Protein AF-0000000086126148 (afdb_homodimer)

Structure (mmCIF, N/CA/C/O backbone):
data_AF-0000000086126148-model_v1
#
loop_
_entity.id
_entity.type
_entity.pdbx_description
1 polymer 'Transmembrane protein 205'
#
loop_
_atom_site.group_PDB
_atom_site.id
_atom_site.type_symbol
_atom_site.label_atom_id
_atom_site.label_alt_id
_atom_site.label_comp_id
_atom_site.label_asym_id
_atom_site.label_entity_id
_atom_site.label_seq_id
_atom_site.pdbx_PDB_ins_code
_atom_site.Cartn_x
_atom_site.Cartn_y
_atom_site.Cartn_z
_atom_site.occupancy
_atom_site.B_iso_or_equiv
_atom_site.auth_seq_id
_atom_site.auth_comp_id
_atom_site.auth_asym_id
_atom_site.auth_atom_id
_atom_site.pdbx_PDB_model_num
ATOM 1 N N . MET A 1 1 ? -38.656 -4.238 -57.062 1 28.55 1 MET A N 1
ATOM 2 C CA . MET A 1 1 ? -38.75 -4.738 -55.688 1 28.55 1 MET A CA 1
ATOM 3 C C . MET A 1 1 ? -37.469 -5.508 -55.312 1 28.55 1 MET A C 1
ATOM 5 O O . MET A 1 1 ? -37.344 -6.68 -55.656 1 28.55 1 MET A O 1
ATOM 9 N N . THR A 1 2 ? -36.25 -4.871 -55.531 1 32.47 2 THR A N 1
ATOM 10 C CA . THR A 1 2 ? -34.875 -5.301 -55.344 1 32.47 2 THR A CA 1
ATOM 11 C C . THR A 1 2 ? -34.594 -5.652 -53.875 1 32.47 2 THR A C 1
ATOM 13 O O . THR A 1 2 ? -34.969 -4.895 -53 1 32.47 2 THR A O 1
ATOM 16 N N . GLU A 1 3 ? -34.562 -6.949 -53.531 1 28.89 3 GLU A N 1
ATOM 17 C CA . GLU A 1 3 ? -34.219 -7.562 -52.281 1 28.89 3 GLU A CA 1
ATOM 18 C C . GLU A 1 3 ? -32.875 -7.031 -51.75 1 28.89 3 GLU A C 1
ATOM 20 O O . GLU A 1 3 ? -31.828 -7.277 -52.344 1 28.89 3 GLU A O 1
ATOM 25 N N . VAL A 1 4 ? -32.781 -5.773 -51.188 1 39 4 VAL A N 1
ATOM 26 C CA . VAL A 1 4 ? -31.656 -5.34 -50.375 1 39 4 VAL A CA 1
ATOM 27 C C . VAL A 1 4 ? -31.328 -6.418 -49.344 1 39 4 VAL A C 1
ATOM 29 O O . VAL A 1 4 ? -32.125 -6.699 -48.438 1 39 4 VAL A O 1
ATOM 32 N N . THR A 1 5 ? -30.703 -7.527 -49.781 1 33.34 5 THR A N 1
ATOM 33 C CA . THR A 1 5 ? -30.156 -8.484 -48.844 1 33.34 5 THR A CA 1
ATOM 34 C C . THR A 1 5 ? -29.422 -7.762 -47.719 1 33.34 5 THR A C 1
ATOM 36 O O . THR A 1 5 ? -28.5 -6.988 -47.969 1 33.34 5 THR A O 1
ATOM 39 N N . GLU A 1 6 ? -30.047 -7.309 -46.656 1 35.06 6 GLU A N 1
ATOM 40 C CA . GLU A 1 6 ? -29.5 -6.891 -45.344 1 35.06 6 GLU A CA 1
ATOM 41 C C . GLU A 1 6 ? -28.391 -7.832 -44.906 1 35.06 6 GLU A C 1
ATOM 43 O O . GLU A 1 6 ? -28.656 -8.945 -44.438 1 35.06 6 GLU A O 1
ATOM 48 N N . GLU A 1 7 ? -27.391 -8.062 -45.75 1 34.31 7 GLU A N 1
ATOM 49 C CA . GLU A 1 7 ? -26.234 -8.688 -45.094 1 34.31 7 GLU A CA 1
ATOM 50 C C . GLU A 1 7 ? -25.938 -8.031 -43.75 1 34.31 7 GLU A C 1
ATOM 52 O O . GLU A 1 7 ? -25.594 -6.852 -43.688 1 34.31 7 GLU A O 1
ATOM 57 N N . GLY A 1 8 ? -26.766 -8.305 -42.781 1 31.58 8 GLY A N 1
ATOM 58 C CA . GLY A 1 8 ? -26.406 -7.957 -41.406 1 31.58 8 GLY A CA 1
ATOM 59 C C . GLY A 1 8 ? -24.922 -8.07 -41.125 1 31.58 8 GLY A C 1
ATOM 60 O O . GLY A 1 8 ? -24.281 -9.062 -41.5 1 31.58 8 GLY A O 1
ATOM 61 N N . ALA A 1 9 ? -24.203 -7.008 -41.25 1 41.41 9 ALA A N 1
ATOM 62 C CA . ALA A 1 9 ? -22.891 -6.863 -40.656 1 41.41 9 ALA A CA 1
ATOM 63 C C . ALA A 1 9 ? -22.781 -7.668 -39.344 1 41.41 9 ALA A C 1
ATOM 65 O O . ALA A 1 9 ? -23.391 -7.309 -38.344 1 41.41 9 ALA A O 1
ATOM 66 N N . ASP A 1 10 ? -22.969 -8.961 -39.406 1 34.31 10 ASP A N 1
ATOM 67 C CA . ASP A 1 10 ? -22.453 -9.727 -38.281 1 34.31 10 ASP A CA 1
ATOM 68 C C . ASP A 1 10 ? -21.141 -9.148 -37.781 1 34.31 10 ASP A C 1
ATOM 70 O O . ASP A 1 10 ? -20.141 -9.148 -38.531 1 34.31 10 ASP A O 1
ATOM 74 N N . LEU A 1 11 ? -21.047 -8.07 -37.25 1 35.12 11 LEU A N 1
ATOM 75 C CA . LEU A 1 11 ? -19.922 -7.668 -36.438 1 35.12 11 LEU A CA 1
ATOM 76 C C . LEU A 1 11 ? -19.25 -8.883 -35.781 1 35.12 11 LEU A C 1
ATOM 78 O O . LEU A 1 11 ? -19.766 -9.422 -34.812 1 35.12 11 LEU A O 1
ATOM 82 N N . GLN A 1 12 ? -18.781 -9.812 -36.531 1 33.25 12 GLN A N 1
ATOM 83 C CA . GLN A 1 12 ? -17.828 -10.781 -36 1 33.25 12 GLN A CA 1
ATOM 84 C C . GLN A 1 12 ? -16.891 -10.133 -35 1 33.25 12 GLN A C 1
ATOM 86 O O . GLN A 1 12 ? -15.938 -9.445 -35.375 1 33.25 12 GLN A O 1
ATOM 91 N N . LEU A 1 13 ? -17.25 -9.375 -34.031 1 36.19 13 LEU A N 1
ATOM 92 C CA . LEU A 1 13 ? -16.344 -9.336 -32.875 1 36.19 13 LEU A CA 1
ATOM 93 C C . LEU A 1 13 ? -15.547 -10.633 -32.781 1 36.19 13 LEU A C 1
ATOM 95 O O . LEU A 1 13 ? -16.078 -11.656 -32.344 1 36.19 13 LEU A O 1
ATOM 99 N N . GLY A 1 14 ? -14.945 -11.109 -33.812 1 37.5 14 GLY A N 1
ATOM 100 C CA . GLY A 1 14 ? -14.016 -12.227 -33.781 1 37.5 14 GLY A CA 1
ATOM 101 C C . GLY A 1 14 ? -13.453 -12.461 -32.375 1 37.5 14 GLY A C 1
ATOM 102 O O . GLY A 1 14 ? -13.227 -11.508 -31.625 1 37.5 14 GLY A O 1
ATOM 103 N N . SER A 1 15 ? -13.703 -13.547 -31.625 1 44.44 15 SER A N 1
ATOM 104 C CA . SER A 1 15 ? -13.289 -14.039 -30.328 1 44.44 15 SER A CA 1
ATOM 105 C C . SER A 1 15 ? -11.836 -13.672 -30.031 1 44.44 15 SER A C 1
ATOM 107 O O . SER A 1 15 ? -10.922 -14.164 -30.703 1 44.44 15 SER A O 1
ATOM 109 N N . MET A 1 16 ? -11.375 -12.5 -30.047 1 44.69 16 MET A N 1
ATOM 110 C CA . MET A 1 16 ? -10.031 -12.062 -29.688 1 44.69 16 MET A CA 1
ATOM 111 C C . MET A 1 16 ? -9.453 -12.93 -28.578 1 44.69 16 MET A C 1
ATOM 113 O O . MET A 1 16 ? -8.438 -12.586 -27.969 1 44.69 16 MET A O 1
ATOM 117 N N . ALA A 1 17 ? -10.203 -13.875 -28.234 1 56.34 17 ALA A N 1
ATOM 118 C CA . ALA A 1 17 ? -9.625 -14.797 -27.266 1 56.34 17 ALA A CA 1
ATOM 119 C C . ALA A 1 17 ? -8.344 -15.438 -27.797 1 56.34 17 ALA A C 1
ATOM 121 O O . ALA A 1 17 ? -8.312 -15.914 -28.938 1 56.34 17 ALA A O 1
ATOM 122 N N . SER A 1 18 ? -7.199 -15.047 -27.328 1 58.44 18 SER A N 1
ATOM 123 C CA . SER A 1 18 ? -5.926 -15.672 -27.672 1 58.44 18 SER A CA 1
ATOM 124 C C . SER A 1 18 ? -6.043 -17.188 -27.703 1 58.44 18 SER A C 1
ATOM 126 O O . SER A 1 18 ? -6.711 -17.781 -26.859 1 58.44 18 SER A O 1
ATOM 128 N N . GLU A 1 19 ? -5.992 -17.828 -28.859 1 63.31 19 GLU A N 1
ATOM 129 C CA . GLU A 1 19 ? -5.965 -19.281 -29.031 1 63.31 19 GLU A CA 1
ATOM 130 C C . GLU A 1 19 ? -4.684 -19.875 -28.469 1 63.31 19 GLU A C 1
ATOM 132 O O . GLU A 1 19 ? -3.605 -19.297 -28.594 1 63.31 19 GLU A O 1
ATOM 137 N N . GLY A 1 20 ? -4.75 -20.688 -27.328 1 71.19 20 GLY A N 1
ATOM 138 C CA . GLY A 1 20 ? -3.592 -21.422 -26.844 1 71.19 20 GLY A CA 1
ATOM 139 C C . GLY A 1 20 ? -3.285 -21.172 -25.375 1 71.19 20 GLY A C 1
ATOM 140 O O . GLY A 1 20 ? -4.004 -20.422 -24.703 1 71.19 20 GLY A O 1
ATOM 141 N N . THR A 1 21 ? -2.262 -21.844 -24.859 1 83.94 21 THR A N 1
ATOM 142 C CA . THR A 1 21 ? -1.762 -21.719 -23.5 1 83.94 21 THR A CA 1
ATOM 143 C C . THR A 1 21 ? -1.025 -20.406 -23.312 1 83.94 21 THR A C 1
ATOM 145 O O . THR A 1 21 ? -0.21 -20.016 -24.141 1 83.94 21 THR A O 1
ATOM 148 N N . PRO A 1 22 ? -1.421 -19.578 -22.359 1 90.88 22 PRO A N 1
ATOM 149 C CA . PRO A 1 22 ? -0.735 -18.312 -22.125 1 90.88 22 PRO A CA 1
ATOM 150 C C . PRO A 1 22 ? 0.772 -18.469 -21.938 1 90.88 22 PRO A C 1
ATOM 152 O O . PRO A 1 22 ? 1.219 -19.406 -21.266 1 90.88 22 PRO A O 1
ATOM 155 N N . GLY A 1 23 ? 1.496 -17.562 -22.625 1 92.88 23 GLY A N 1
ATOM 156 C CA . GLY A 1 23 ? 2.939 -17.562 -22.438 1 92.88 23 GLY A CA 1
ATOM 157 C C . GLY A 1 23 ? 3.361 -17.109 -21.047 1 92.88 23 GLY A C 1
ATOM 158 O O . GLY A 1 23 ? 2.539 -16.625 -20.281 1 92.88 23 GLY A O 1
ATOM 159 N N . ASP A 1 24 ? 4.602 -17.344 -20.75 1 94.56 24 ASP A N 1
ATOM 160 C CA . ASP A 1 24 ? 5.141 -17 -19.438 1 94.56 24 ASP A CA 1
ATOM 161 C C . ASP A 1 24 ? 4.977 -15.508 -19.141 1 94.56 24 ASP A C 1
ATOM 163 O O . ASP A 1 24 ? 4.715 -15.117 -18 1 94.56 24 ASP A O 1
ATOM 167 N N . HIS A 1 25 ? 5.145 -14.742 -20.203 1 96.38 25 HIS A N 1
ATOM 168 C CA . HIS A 1 25 ? 5.055 -13.305 -19.984 1 96.38 25 HIS A CA 1
ATOM 169 C C . HIS A 1 25 ? 3.645 -12.898 -19.578 1 96.38 25 HIS A C 1
ATOM 171 O O . HIS A 1 25 ? 3.473 -12 -18.75 1 96.38 25 HIS A O 1
ATOM 177 N N . VAL A 1 26 ? 2.654 -13.508 -20.094 1 97.38 26 VAL A N 1
ATOM 178 C CA . VAL A 1 26 ? 1.267 -13.195 -19.766 1 97.38 26 VAL A CA 1
ATOM 179 C C . VAL A 1 26 ? 0.969 -13.609 -18.328 1 97.38 26 VAL A C 1
ATOM 181 O O . VAL A 1 26 ? 0.36 -12.844 -17.562 1 97.38 26 VAL A O 1
ATOM 184 N N . LYS A 1 27 ? 1.442 -14.781 -17.922 1 98.19 27 LYS A N 1
ATOM 185 C CA . LYS A 1 27 ? 1.249 -15.266 -16.562 1 98.19 27 LYS A CA 1
ATOM 186 C C . LYS A 1 27 ? 1.939 -14.352 -15.547 1 98.19 27 LYS A C 1
ATOM 188 O O . LYS A 1 27 ? 1.392 -14.062 -14.484 1 98.19 27 LYS A O 1
ATOM 193 N N . VAL A 1 28 ? 3.066 -13.938 -15.969 1 98.56 28 VAL A N 1
ATOM 194 C CA . VAL A 1 28 ? 3.84 -13.055 -15.102 1 98.56 28 VAL A CA 1
ATOM 195 C C . VAL A 1 28 ? 3.105 -11.727 -14.93 1 98.56 28 VAL A C 1
ATOM 197 O O . VAL A 1 28 ? 2.92 -11.258 -13.805 1 98.56 28 VAL A O 1
ATOM 200 N N . ILE A 1 29 ? 2.65 -11.125 -16 1 98.56 29 ILE A N 1
ATOM 201 C CA . ILE A 1 29 ? 1.951 -9.844 -15.922 1 98.56 29 ILE A CA 1
ATOM 202 C C . ILE A 1 29 ? 0.673 -10 -15.102 1 98.56 29 ILE A C 1
ATOM 204 O O . ILE A 1 29 ? 0.382 -9.18 -14.234 1 98.56 29 ILE A O 1
ATOM 208 N N . GLN A 1 30 ? -0.076 -11.086 -15.359 1 98.62 30 GLN A N 1
ATOM 209 C CA . GLN A 1 30 ? -1.318 -11.352 -14.648 1 98.62 30 GLN A CA 1
ATOM 210 C C . GLN A 1 30 ? -1.081 -11.438 -13.141 1 98.62 30 GLN A C 1
ATOM 212 O O . GLN A 1 30 ? -1.8 -10.805 -12.359 1 98.62 30 GLN A O 1
ATOM 217 N N . LEU A 1 31 ? -0.058 -12.117 -12.773 1 98.88 31 LEU A N 1
ATOM 218 C CA . LEU A 1 31 ? 0.187 -12.336 -11.352 1 98.88 31 LEU A CA 1
ATOM 219 C C . LEU A 1 31 ? 0.742 -11.078 -10.695 1 98.88 31 LEU A C 1
ATOM 221 O O . LEU A 1 31 ? 0.337 -10.727 -9.586 1 98.88 31 LEU A O 1
ATOM 225 N N . LEU A 1 32 ? 1.652 -10.391 -11.352 1 98.94 32 LEU A N 1
ATOM 226 C CA . LEU A 1 32 ? 2.232 -9.18 -10.773 1 98.94 32 LEU A CA 1
ATOM 227 C C . LEU A 1 32 ? 1.165 -8.109 -10.57 1 98.94 32 LEU A C 1
ATOM 229 O O . LEU A 1 32 ? 1.129 -7.461 -9.523 1 98.94 32 LEU A O 1
ATOM 233 N N . VAL A 1 33 ? 0.308 -7.973 -11.531 1 98.94 33 VAL A N 1
ATOM 234 C CA . VAL A 1 33 ? -0.719 -6.941 -11.461 1 98.94 33 VAL A CA 1
ATOM 235 C C . VAL A 1 33 ? -1.726 -7.285 -10.359 1 98.94 33 VAL A C 1
ATOM 237 O O . VAL A 1 33 ? -2.121 -6.422 -9.578 1 98.94 33 VAL A O 1
ATOM 240 N N . LEU A 1 34 ? -2.105 -8.516 -10.289 1 98.94 34 LEU A N 1
ATOM 241 C CA . LEU A 1 34 ? -3.033 -8.953 -9.25 1 98.94 34 LEU A CA 1
ATOM 242 C C . LEU A 1 34 ? -2.406 -8.812 -7.867 1 98.94 34 LEU A C 1
ATOM 244 O O . LEU A 1 34 ? -3.066 -8.367 -6.922 1 98.94 34 LEU A O 1
ATOM 248 N N . SER A 1 35 ? -1.137 -9.133 -7.75 1 98.94 35 SER A N 1
ATOM 249 C CA . SER A 1 35 ? -0.417 -9.008 -6.484 1 98.94 35 SER A CA 1
ATOM 250 C C . SER A 1 35 ? -0.277 -7.551 -6.066 1 98.94 35 SER A C 1
ATOM 252 O O . SER A 1 35 ? -0.425 -7.219 -4.891 1 98.94 35 SER A O 1
ATOM 254 N N . ALA A 1 36 ? 0.006 -6.715 -7.051 1 98.88 36 ALA A N 1
ATOM 255 C CA . ALA A 1 36 ? 0.09 -5.285 -6.762 1 98.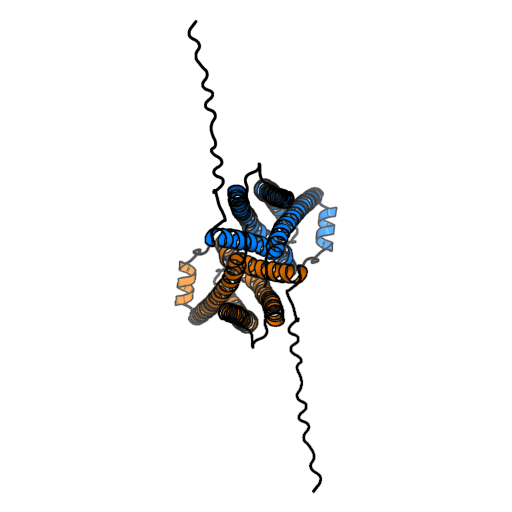88 36 ALA A CA 1
ATOM 256 C C . ALA A 1 36 ? -1.236 -4.754 -6.227 1 98.88 36 ALA A C 1
ATOM 258 O O . ALA A 1 36 ? -1.263 -4.016 -5.238 1 98.88 36 ALA A O 1
ATOM 259 N N . SER A 1 37 ? -2.324 -5.199 -6.812 1 98.88 37 SER A N 1
ATOM 260 C CA . SER A 1 37 ? -3.65 -4.773 -6.375 1 98.88 37 SER A CA 1
ATOM 261 C C . SER A 1 37 ? -3.943 -5.238 -4.953 1 98.88 37 SER A C 1
ATOM 263 O O . SER A 1 37 ? -4.375 -4.449 -4.113 1 98.88 37 SER A O 1
ATOM 265 N N . PHE A 1 38 ? -3.68 -6.469 -4.715 1 98.94 38 PHE A N 1
ATOM 266 C CA . PHE A 1 38 ? -3.969 -7.066 -3.418 1 98.94 38 PHE A CA 1
ATOM 267 C C . PHE A 1 38 ? -3.15 -6.398 -2.32 1 98.94 38 PHE A C 1
ATOM 269 O O . PHE A 1 38 ? -3.691 -6.008 -1.284 1 98.94 38 PHE A O 1
ATOM 276 N N . GLY A 1 39 ? -1.886 -6.238 -2.561 1 98.88 39 GLY A N 1
ATOM 277 C CA . GLY A 1 39 ? -1.012 -5.648 -1.56 1 98.88 39 GLY A CA 1
ATOM 278 C C . GLY A 1 39 ? -1.301 -4.18 -1.306 1 98.88 39 GLY A C 1
ATOM 279 O O . GLY A 1 39 ? -1.201 -3.709 -0.171 1 98.88 39 GLY A O 1
ATOM 280 N N . MET A 1 40 ? -1.574 -3.504 -2.387 1 98.44 40 MET A N 1
ATOM 281 C CA . MET A 1 40 ? -1.988 -2.113 -2.232 1 98.44 40 MET A CA 1
ATOM 282 C C . MET A 1 40 ? -3.207 -2.006 -1.322 1 98.44 40 MET A C 1
ATOM 284 O O . MET A 1 40 ? -3.246 -1.162 -0.424 1 98.44 40 MET A O 1
ATOM 288 N N . GLN A 1 41 ? -4.16 -2.844 -1.565 1 98.75 41 GLN A N 1
ATOM 289 C CA . GLN A 1 41 ? -5.383 -2.826 -0.773 1 98.75 41 GLN A CA 1
ATOM 290 C C . GLN A 1 41 ? -5.109 -3.227 0.673 1 98.75 41 GLN A C 1
ATOM 292 O O . GLN A 1 41 ? -5.723 -2.689 1.599 1 98.75 41 GLN A O 1
ATOM 297 N N . PHE A 1 42 ? -4.246 -4.145 0.814 1 98.81 42 PHE A N 1
ATOM 298 C CA . PHE A 1 42 ? -3.883 -4.551 2.166 1 98.81 42 PHE A CA 1
ATOM 299 C C . PHE A 1 42 ? -3.299 -3.381 2.945 1 98.81 42 PHE A C 1
ATOM 301 O O . PHE A 1 42 ? -3.738 -3.09 4.062 1 98.81 42 PHE A O 1
ATOM 308 N N . TRP A 1 43 ? -2.396 -2.67 2.361 1 98.62 43 TRP A N 1
ATOM 309 C CA . TRP A 1 43 ? -1.694 -1.57 3.014 1 98.62 43 TRP A CA 1
ATOM 310 C C . TRP A 1 43 ? -2.652 -0.428 3.334 1 98.62 43 TRP A C 1
ATOM 312 O O . TRP A 1 43 ? -2.697 0.055 4.469 1 98.62 43 TRP A O 1
ATOM 322 N N . VAL A 1 44 ? -3.436 -0.026 2.412 1 98.06 44 VAL A N 1
ATOM 323 C CA . VAL A 1 44 ? -4.277 1.157 2.543 1 98.06 44 VAL A CA 1
ATOM 324 C C . VAL A 1 44 ? -5.426 0.87 3.508 1 98.06 44 VAL A C 1
ATOM 326 O O . VAL A 1 44 ? -5.816 1.737 4.293 1 98.06 44 VAL A O 1
ATOM 329 N N . THR A 1 45 ? -5.941 -0.384 3.494 1 97.19 45 THR A N 1
ATOM 330 C CA . THR A 1 45 ? -7.133 -0.72 4.266 1 97.19 45 THR A CA 1
ATOM 331 C C . THR A 1 45 ? -6.766 -1.082 5.703 1 97.19 45 THR A C 1
ATOM 333 O O . THR A 1 45 ? -7.441 -0.67 6.645 1 97.19 45 THR A O 1
ATOM 336 N N . PHE A 1 46 ? -5.633 -1.759 5.859 1 98 46 PHE A N 1
ATOM 337 C CA . PHE A 1 46 ? -5.438 -2.375 7.168 1 98 46 PHE A CA 1
ATOM 338 C C . PHE A 1 46 ? -4.266 -1.737 7.898 1 98 46 PHE A C 1
ATOM 340 O O . PHE A 1 46 ? -4.047 -2.004 9.086 1 98 46 PHE A O 1
ATOM 347 N N . VAL A 1 47 ? -3.475 -0.912 7.258 1 98.31 47 VAL A N 1
ATOM 348 C CA . VAL A 1 47 ? -2.289 -0.421 7.953 1 98.31 47 VAL A CA 1
ATOM 349 C C . VAL A 1 47 ? -2.26 1.105 7.906 1 98.31 47 VAL A C 1
ATOM 351 O O . VAL A 1 47 ? -2.363 1.765 8.945 1 98.31 47 VAL A O 1
ATOM 354 N N . ALA A 1 48 ? -2.229 1.686 6.707 1 98.19 48 ALA A N 1
ATOM 355 C CA . ALA A 1 48 ? -1.953 3.109 6.527 1 98.19 48 ALA A CA 1
ATOM 356 C C . ALA A 1 48 ? -2.996 3.963 7.242 1 98.19 48 ALA A C 1
ATOM 358 O O . ALA A 1 48 ? -2.65 4.883 7.988 1 98.19 48 ALA A O 1
ATOM 359 N N . GLY A 1 49 ? -4.273 3.629 7.07 1 96.06 49 GLY A N 1
ATOM 360 C CA . GLY A 1 49 ? -5.328 4.402 7.707 1 96.06 49 GLY A CA 1
ATOM 361 C C . GLY A 1 49 ? -5.258 4.371 9.219 1 96.06 49 GLY A C 1
ATOM 362 O O . GLY A 1 49 ? -5.402 5.406 9.875 1 96.06 49 GLY A O 1
ATOM 363 N N . PHE A 1 50 ? -4.945 3.25 9.766 1 96.19 50 PHE A N 1
ATOM 364 C CA . PHE A 1 50 ? -4.918 3.074 11.211 1 96.19 50 PHE A CA 1
ATOM 365 C C . PHE A 1 50 ? -3.697 3.758 11.82 1 96.19 50 PHE A C 1
ATOM 367 O O . PHE A 1 50 ? -3.785 4.367 12.891 1 96.19 50 PHE A O 1
ATOM 374 N N . VAL A 1 51 ? -2.604 3.674 11.117 1 97.62 51 VAL A N 1
ATOM 375 C CA . VAL A 1 51 ? -1.396 4.328 11.609 1 97.62 51 VAL A CA 1
ATOM 376 C C . VAL A 1 51 ? -1.578 5.844 11.57 1 97.62 51 VAL A C 1
ATOM 378 O O . VAL A 1 51 ? -1.229 6.539 12.531 1 97.62 51 VAL A O 1
ATOM 381 N N . MET A 1 52 ? -2.178 6.391 10.57 1 97.44 52 MET A N 1
ATOM 382 C CA . MET A 1 52 ? -2.311 7.836 10.422 1 97.44 52 MET A CA 1
ATOM 383 C C . MET A 1 52 ? -3.332 8.391 11.406 1 97.44 52 MET A C 1
ATOM 385 O O . MET A 1 52 ? -3.074 9.398 12.07 1 97.44 52 MET A O 1
ATOM 389 N N . ILE A 1 53 ? -4.457 7.746 11.539 1 95.62 53 ILE A N 1
ATOM 390 C CA . ILE A 1 53 ? -5.484 8.289 12.43 1 95.62 53 ILE A CA 1
ATOM 391 C C . ILE A 1 53 ? -4.973 8.297 13.867 1 95.62 53 ILE A C 1
ATOM 393 O O . ILE A 1 53 ? -5.367 9.141 14.672 1 95.62 53 ILE A O 1
ATOM 397 N N . ALA A 1 54 ? -4.008 7.406 14.148 1 96.94 54 ALA A N 1
ATOM 398 C CA . ALA A 1 54 ? -3.484 7.281 15.508 1 96.94 54 ALA A CA 1
ATOM 399 C C . ALA A 1 54 ? -2.32 8.234 15.734 1 96.94 54 ALA A C 1
ATOM 401 O O . ALA A 1 54 ? -1.99 8.562 16.875 1 96.94 54 ALA A O 1
ATOM 402 N N . ASN A 1 55 ? -1.703 8.719 14.648 1 97.19 55 ASN A N 1
ATOM 403 C CA . ASN A 1 55 ? -0.39 9.305 14.906 1 97.19 55 ASN A CA 1
ATOM 404 C C . ASN A 1 55 ? -0.258 10.68 14.258 1 97.19 55 ASN A C 1
ATOM 406 O O . ASN A 1 55 ? 0.753 11.359 14.438 1 97.19 55 ASN A O 1
ATOM 410 N N . VAL A 1 56 ? -1.245 11.133 13.492 1 96.81 56 VAL A N 1
ATOM 411 C CA . VAL A 1 56 ? -1.202 12.469 12.914 1 96.81 56 VAL A CA 1
ATOM 412 C C . VAL A 1 56 ? -2.498 13.211 13.227 1 96.81 56 VAL A C 1
ATOM 414 O O . VAL A 1 56 ? -3.506 12.594 13.578 1 96.81 56 VAL A O 1
ATOM 417 N N . PRO A 1 57 ? -2.445 14.547 13.203 1 97.31 57 PRO A N 1
ATOM 418 C CA . PRO A 1 57 ? -3.68 15.289 13.469 1 97.31 57 PRO A CA 1
ATOM 419 C C . PRO A 1 57 ? -4.828 14.875 12.547 1 97.31 57 PRO A C 1
ATOM 421 O O . PRO A 1 57 ? -4.609 14.602 11.367 1 97.31 57 PRO A O 1
ATOM 424 N N . ARG A 1 58 ? -5.973 14.883 13.141 1 96.69 58 ARG A N 1
ATOM 425 C CA . ARG A 1 58 ? -7.176 14.398 12.461 1 96.69 58 ARG A CA 1
ATOM 426 C C . ARG A 1 58 ? -7.355 15.086 11.109 1 96.69 58 ARG A C 1
ATOM 428 O O . ARG A 1 58 ? -7.605 14.422 10.102 1 96.69 58 ARG A O 1
ATOM 435 N N . HIS A 1 59 ? -7.215 16.406 11.039 1 97.31 59 HIS A N 1
ATOM 436 C CA . HIS A 1 59 ? -7.422 17.125 9.789 1 97.31 59 HIS A CA 1
ATOM 437 C C . HIS A 1 59 ? -6.297 16.844 8.797 1 97.31 59 HIS A C 1
ATOM 439 O O . HIS A 1 59 ? -6.523 16.828 7.586 1 97.31 59 HIS A O 1
ATOM 445 N N . THR A 1 60 ? -5.07 16.641 9.297 1 97 60 THR A N 1
ATOM 446 C CA . THR A 1 60 ? -3.963 16.219 8.445 1 97 60 THR A CA 1
ATOM 447 C C . THR A 1 60 ? -4.25 14.859 7.809 1 97 60 THR A C 1
ATOM 449 O O . THR A 1 60 ? -4.031 14.664 6.613 1 97 60 THR A O 1
ATOM 452 N N . PHE A 1 61 ? -4.758 14 8.648 1 97.94 61 PHE A N 1
ATOM 453 C CA . PHE A 1 61 ? -5.156 12.688 8.164 1 97.94 61 PHE A CA 1
ATOM 454 C C . PHE A 1 61 ? -6.164 12.812 7.023 1 97.94 61 PHE A C 1
ATOM 456 O O . PHE A 1 61 ? -6.004 12.188 5.977 1 97.94 61 PHE A O 1
ATOM 463 N N . GLY A 1 62 ? -7.148 13.586 7.215 1 97.25 62 GLY A N 1
ATOM 464 C CA . GLY A 1 62 ? -8.148 13.805 6.188 1 97.25 62 GLY A CA 1
ATOM 465 C C . GLY A 1 62 ? -7.578 14.375 4.902 1 97.25 62 GLY A C 1
ATOM 466 O O . GLY A 1 62 ? -7.934 13.93 3.807 1 97.25 62 GLY A O 1
ATOM 467 N N . LEU A 1 63 ? -6.754 15.344 5.039 1 97.75 63 LEU A N 1
ATOM 468 C CA . LEU A 1 63 ? -6.129 15.969 3.879 1 97.75 63 LEU A CA 1
ATOM 469 C C . LEU A 1 63 ? -5.34 14.945 3.068 1 97.75 63 LEU A C 1
ATOM 471 O O . LEU A 1 63 ? -5.492 14.867 1.847 1 97.75 63 LEU A O 1
ATOM 475 N N . VAL A 1 64 ? -4.551 14.172 3.744 1 98.12 64 VAL A N 1
ATOM 476 C CA . VAL A 1 64 ? -3.709 13.18 3.08 1 98.12 64 VAL A CA 1
ATOM 477 C C . VAL A 1 64 ? -4.586 12.156 2.365 1 98.12 64 VAL A C 1
ATOM 479 O O . VAL A 1 64 ? -4.348 11.836 1.197 1 98.12 64 VAL A O 1
ATOM 482 N N . GLN A 1 65 ? -5.594 11.688 3.053 1 97.56 65 GLN A N 1
ATOM 483 C CA . GLN A 1 65 ? -6.504 10.719 2.455 1 97.56 65 GLN A CA 1
ATOM 484 C C . GLN A 1 65 ? -7.195 11.297 1.225 1 97.56 65 GLN A C 1
ATOM 486 O O . GLN A 1 65 ? -7.371 10.602 0.221 1 97.56 65 GLN A O 1
ATOM 491 N N . SER A 1 66 ? -7.598 12.508 1.312 1 97.75 66 SER A N 1
ATOM 492 C CA . SER A 1 66 ? -8.312 13.125 0.199 1 97.75 66 SER A CA 1
ATOM 493 C C . SER A 1 66 ? -7.438 13.203 -1.048 1 97.75 66 SER A C 1
ATOM 495 O O . SER A 1 66 ? -7.945 13.289 -2.166 1 97.75 66 SER A O 1
ATOM 497 N N . LYS A 1 67 ? -6.102 13.141 -0.939 1 97.94 67 LYS A N 1
ATOM 498 C CA . LYS A 1 67 ? -5.188 13.195 -2.078 1 97.94 67 LYS A CA 1
ATOM 499 C C . LYS A 1 67 ? -4.824 11.789 -2.555 1 97.94 67 LYS A C 1
ATOM 501 O O . LYS A 1 67 ? -4.68 11.555 -3.756 1 97.94 67 LYS A O 1
ATOM 506 N N . LEU A 1 68 ? -4.707 10.875 -1.668 1 98.31 68 LEU A N 1
ATOM 507 C CA . LEU A 1 68 ? -4.215 9.539 -1.984 1 98.31 68 LEU A CA 1
ATOM 508 C C . LEU A 1 68 ? -5.332 8.664 -2.551 1 98.31 68 LEU A C 1
ATOM 510 O O . LEU A 1 68 ? -5.109 7.895 -3.486 1 98.31 68 LEU A O 1
ATOM 514 N N . ILE A 1 69 ? -6.535 8.758 -2.029 1 98.25 69 ILE A N 1
ATOM 515 C CA . ILE A 1 69 ? -7.598 7.781 -2.244 1 98.25 69 ILE A CA 1
ATOM 516 C C . ILE A 1 69 ? -8.062 7.832 -3.699 1 98.25 69 ILE A C 1
ATOM 518 O O . ILE A 1 69 ? -8.336 6.797 -4.309 1 98.25 69 ILE A O 1
ATOM 522 N N . PRO A 1 70 ? -8.164 8.984 -4.32 1 97.31 70 PRO A N 1
ATOM 523 C CA . PRO A 1 70 ? -8.508 9.008 -5.742 1 97.31 70 PRO A CA 1
ATOM 524 C C . PRO A 1 70 ? -7.512 8.227 -6.602 1 97.31 70 PRO A C 1
ATOM 526 O O . PRO A 1 70 ? -7.918 7.473 -7.492 1 97.31 70 PRO A O 1
ATOM 529 N N . PHE A 1 71 ? -6.285 8.383 -6.395 1 97.69 71 PHE A N 1
ATOM 530 C CA . PHE A 1 71 ? -5.277 7.637 -7.133 1 97.69 71 PHE A CA 1
ATOM 531 C C . PHE A 1 71 ? -5.383 6.145 -6.836 1 97.69 71 PHE A C 1
ATOM 533 O O . PHE A 1 71 ? -5.238 5.316 -7.738 1 97.69 71 PHE A O 1
ATOM 540 N N . TYR A 1 72 ? -5.621 5.855 -5.582 1 98.62 72 TYR A N 1
ATOM 541 C CA . TYR A 1 72 ? -5.742 4.477 -5.125 1 98.62 72 TYR A CA 1
ATOM 542 C C . TYR A 1 72 ? -6.809 3.73 -5.914 1 98.62 72 TYR A C 1
ATOM 544 O O . TYR A 1 72 ? -6.531 2.688 -6.516 1 98.62 72 TYR A O 1
ATOM 552 N N . HIS A 1 73 ? -7.992 4.289 -6.012 1 98.62 73 HIS A N 1
ATOM 553 C CA . HIS A 1 73 ? -9.086 3.588 -6.668 1 98.62 73 HIS A CA 1
ATOM 554 C C . HIS A 1 73 ? -8.914 3.586 -8.188 1 98.62 73 HIS A C 1
ATOM 556 O O . HIS A 1 73 ? -9.297 2.623 -8.859 1 98.62 73 HIS A O 1
ATOM 562 N N . HIS A 1 74 ? -8.359 4.613 -8.742 1 98.31 74 HIS A N 1
ATOM 563 C CA . HIS A 1 74 ? -8.164 4.633 -10.188 1 98.31 74 HIS A CA 1
ATOM 564 C C . HIS A 1 74 ? -7.082 3.648 -10.609 1 98.31 74 HIS A C 1
ATOM 566 O O . HIS A 1 74 ? -7.211 2.99 -11.648 1 98.31 74 HIS A O 1
ATOM 572 N N . ILE A 1 75 ? -6.043 3.521 -9.836 1 98.75 75 ILE A N 1
ATOM 573 C CA . ILE A 1 75 ? -5.004 2.543 -10.141 1 98.75 75 ILE A CA 1
ATOM 574 C C . ILE A 1 75 ? -5.57 1.13 -9.992 1 98.75 75 ILE A C 1
ATOM 576 O O . ILE A 1 75 ? -5.332 0.271 -10.844 1 98.75 75 ILE A O 1
ATOM 580 N N . LEU A 1 76 ? -6.359 0.915 -8.938 1 98.88 76 LEU A N 1
ATOM 581 C CA . LEU A 1 76 ? -7 -0.384 -8.758 1 98.88 76 LEU A CA 1
ATOM 582 C C . LEU A 1 76 ? -7.902 -0.708 -9.945 1 98.88 76 LEU A C 1
ATOM 584 O O . LEU A 1 76 ? -7.898 -1.836 -10.445 1 98.88 76 LEU A O 1
ATOM 588 N N . LEU A 1 77 ? -8.664 0.305 -10.344 1 98.75 77 LEU A N 1
ATOM 589 C CA . LEU A 1 77 ? -9.539 0.102 -11.492 1 98.75 77 LEU A CA 1
ATOM 590 C C . LEU A 1 77 ? -8.734 -0.326 -12.719 1 98.75 77 LEU A C 1
ATOM 592 O O . LEU A 1 77 ? -9.109 -1.273 -13.414 1 98.75 77 LEU A O 1
ATOM 596 N N . CYS A 1 78 ? -7.652 0.336 -12.969 1 98.69 78 CYS A N 1
ATOM 597 C CA . CYS A 1 78 ? -6.789 0.004 -14.094 1 98.69 78 CYS A CA 1
ATOM 598 C C . CYS A 1 78 ? -6.215 -1.401 -13.953 1 98.69 78 CYS A C 1
ATOM 600 O O . CYS A 1 78 ? -6.27 -2.197 -14.891 1 98.69 78 CYS A O 1
ATOM 602 N N . PHE A 1 79 ? -5.707 -1.743 -12.82 1 98.88 79 PHE A N 1
ATOM 603 C CA . PHE A 1 79 ? -5.082 -3.039 -12.586 1 98.88 79 PHE A CA 1
ATOM 604 C C . PHE A 1 79 ? -6.102 -4.164 -12.719 1 98.88 79 PHE A C 1
ATOM 606 O O . PHE A 1 79 ? -5.84 -5.172 -13.375 1 98.88 79 PHE A O 1
ATOM 613 N N . ILE A 1 80 ? -7.242 -3.98 -12.125 1 98.81 80 ILE A N 1
ATOM 614 C CA . ILE A 1 80 ? -8.273 -5.016 -12.141 1 98.81 80 ILE A CA 1
ATOM 615 C C . ILE A 1 80 ? -8.805 -5.188 -13.562 1 98.81 80 ILE A C 1
ATOM 617 O O . ILE A 1 80 ? -9.086 -6.309 -14 1 98.81 80 ILE A O 1
ATOM 621 N N . PHE A 1 81 ? -8.93 -4.109 -14.266 1 98.81 81 PHE A N 1
ATOM 622 C CA . PHE A 1 81 ? -9.344 -4.176 -15.656 1 98.81 81 PHE A CA 1
ATOM 623 C C . PHE A 1 81 ? -8.344 -4.969 -16.484 1 98.81 81 PHE A C 1
ATOM 625 O O . PHE A 1 81 ? -8.727 -5.812 -17.297 1 98.81 81 PHE A O 1
ATOM 632 N N . VAL A 1 82 ? -7.09 -4.695 -16.297 1 98.75 82 VAL A N 1
ATOM 633 C CA . VAL A 1 82 ? -6.035 -5.414 -17 1 98.75 82 VAL A CA 1
ATOM 634 C C . VAL A 1 82 ? -6.121 -6.902 -16.688 1 98.75 82 VAL A C 1
ATOM 636 O O . VAL A 1 82 ? -6.062 -7.746 -17.578 1 98.75 82 VAL A O 1
ATOM 639 N N . ASN A 1 83 ? -6.309 -7.25 -15.445 1 98.81 83 ASN A N 1
ATOM 640 C CA . ASN A 1 83 ? -6.414 -8.648 -15.039 1 98.81 83 ASN A CA 1
ATOM 641 C C . ASN A 1 83 ? -7.629 -9.32 -15.672 1 98.81 83 ASN A C 1
ATOM 643 O O . ASN A 1 83 ? -7.535 -10.445 -16.156 1 98.81 83 ASN A O 1
ATOM 647 N N . LEU A 1 84 ? -8.734 -8.617 -15.617 1 98.56 84 LEU A N 1
ATOM 648 C CA . LEU A 1 84 ? -9.953 -9.172 -16.203 1 98.56 84 LEU A CA 1
ATOM 649 C C . LEU A 1 84 ? -9.789 -9.359 -17.703 1 98.56 84 LEU A C 1
ATOM 651 O O . LEU A 1 84 ? -10.164 -10.406 -18.25 1 98.56 84 LEU A O 1
ATOM 655 N N . ALA A 1 85 ? -9.227 -8.367 -18.359 1 98.12 85 ALA A N 1
ATOM 656 C CA . ALA A 1 85 ? -9.047 -8.414 -19.812 1 98.12 85 ALA A CA 1
ATOM 657 C C . ALA A 1 85 ? -8.125 -9.562 -20.219 1 98.12 85 ALA A C 1
ATOM 659 O O . ALA A 1 85 ? -8.43 -10.328 -21.125 1 98.12 85 ALA A O 1
ATOM 660 N N . ILE A 1 86 ? -7.043 -9.688 -19.531 1 97.81 86 ILE A N 1
ATOM 661 C CA . ILE A 1 86 ? -6.105 -10.773 -19.812 1 97.81 86 ILE A CA 1
ATOM 662 C C . ILE A 1 86 ? -6.781 -12.117 -19.547 1 97.81 86 ILE A C 1
ATOM 664 O O . ILE A 1 86 ? -6.746 -13.008 -20.406 1 97.81 86 ILE A O 1
ATOM 668 N N . PHE A 1 87 ? -7.383 -12.281 -18.453 1 97.69 87 PHE A N 1
ATOM 669 C CA . PHE A 1 87 ? -8.016 -13.539 -18.094 1 97.69 87 PHE A CA 1
ATOM 670 C C . PHE A 1 87 ? -9.094 -13.922 -19.094 1 97.69 87 PHE A C 1
ATOM 672 O O . PHE A 1 87 ? -9.141 -15.062 -19.562 1 97.69 87 PHE A O 1
ATOM 679 N N . ALA A 1 88 ? -9.914 -12.977 -19.453 1 95.81 88 ALA A N 1
ATOM 680 C CA . ALA A 1 88 ? -11.016 -13.227 -20.375 1 95.81 88 ALA A CA 1
ATOM 681 C C . ALA A 1 88 ? -10.5 -13.562 -21.766 1 95.81 88 ALA A C 1
ATOM 683 O O . ALA A 1 88 ? -11.117 -14.344 -22.5 1 95.81 88 ALA A O 1
ATOM 684 N N . SER A 1 89 ? -9.414 -13.008 -22.156 1 95.19 89 SER A N 1
ATOM 685 C CA . SER A 1 89 ? -8.859 -13.25 -23.484 1 95.19 89 SER A CA 1
ATOM 686 C C . SER A 1 89 ? -8.383 -14.688 -23.641 1 95.19 89 SER A C 1
ATOM 688 O O . SER A 1 89 ? -8.359 -15.227 -24.75 1 95.19 89 SER A O 1
ATOM 690 N N . TYR A 1 90 ? -8.133 -15.289 -22.531 1 95 90 TYR A N 1
ATOM 691 C CA . TYR A 1 90 ? -7.621 -16.656 -22.609 1 95 90 TYR A CA 1
ATOM 692 C C . TYR A 1 90 ? -8.672 -17.656 -22.156 1 95 90 TYR A C 1
ATOM 694 O O . TYR A 1 90 ? -8.43 -18.875 -22.156 1 95 90 TYR A O 1
ATOM 702 N N . HIS A 1 91 ? -9.781 -17.156 -21.781 1 93.94 91 HIS A N 1
ATOM 703 C CA . HIS A 1 91 ? -10.883 -18 -21.359 1 93.94 91 HIS A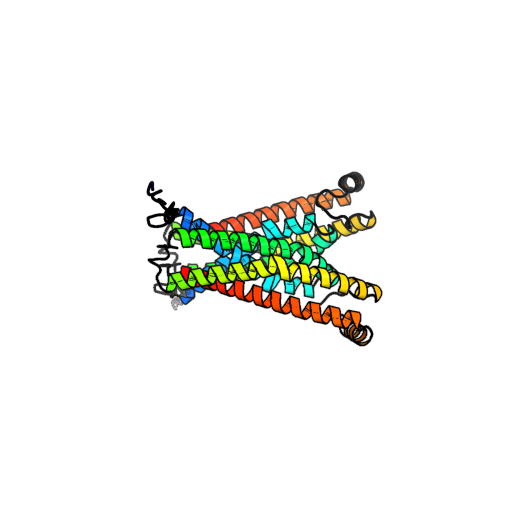 CA 1
ATOM 704 C C . HIS A 1 91 ? -12.188 -17.594 -22.047 1 93.94 91 HIS A C 1
ATOM 706 O O . HIS A 1 91 ? -13.008 -16.891 -21.453 1 93.94 91 HIS A O 1
ATOM 712 N N . PRO A 1 92 ? -12.398 -18.188 -23.188 1 91.31 92 PRO A N 1
ATOM 713 C CA . PRO A 1 92 ? -13.633 -17.844 -23.906 1 91.31 92 PRO A CA 1
ATOM 714 C C . PRO A 1 92 ? -14.891 -18.234 -23.141 1 91.31 92 PRO A C 1
ATOM 716 O O . PRO A 1 92 ? -14.914 -19.266 -22.469 1 91.31 92 PRO A O 1
ATOM 719 N N . ARG A 1 93 ? -15.883 -17.516 -23.266 1 91.25 93 ARG A N 1
ATOM 720 C CA . ARG A 1 93 ? -17.109 -17.609 -22.484 1 91.25 93 ARG A CA 1
ATOM 721 C C . ARG A 1 93 ? -17.766 -18.984 -22.688 1 91.25 93 ARG A C 1
ATOM 723 O O . ARG A 1 93 ? -18.328 -19.547 -21.75 1 91.25 93 ARG A O 1
ATOM 730 N N . GLU A 1 94 ? -17.656 -19.547 -23.828 1 92.44 94 GLU A N 1
ATOM 731 C CA . GLU A 1 94 ? -18.312 -20.797 -24.188 1 92.44 94 GLU A CA 1
ATOM 732 C C . GLU A 1 94 ? -17.625 -21.984 -23.547 1 92.44 94 GLU A C 1
ATOM 734 O O . GLU A 1 94 ? -18.203 -23.062 -23.422 1 92.44 94 GLU A O 1
ATOM 739 N N . LEU A 1 95 ? -16.438 -21.781 -23.109 1 91.75 95 LEU A N 1
ATOM 740 C CA . LEU A 1 95 ? -15.648 -22.906 -22.625 1 91.75 95 LEU A CA 1
ATOM 741 C C . LEU A 1 95 ? -15.328 -22.734 -21.156 1 91.75 95 LEU A C 1
ATOM 743 O O . LEU A 1 95 ? -14.523 -23.5 -20.594 1 91.75 95 LEU A O 1
ATOM 747 N N . LEU A 1 96 ? -15.953 -21.875 -20.484 1 93 96 LEU A N 1
ATOM 748 C CA . LEU A 1 96 ? -15.625 -21.562 -19.094 1 93 96 LEU A CA 1
ATOM 749 C C . LEU A 1 96 ? -16 -22.719 -18.172 1 93 96 LEU A C 1
ATOM 751 O O . LEU A 1 96 ? -17.109 -23.25 -18.25 1 93 96 LEU A O 1
ATOM 755 N N . SER A 1 97 ? -15.055 -23.062 -17.391 1 95.44 97 SER A N 1
ATOM 756 C CA . SER A 1 97 ? -15.367 -23.938 -16.266 1 95.44 97 SER A CA 1
ATOM 757 C C . SER A 1 97 ? -16.062 -23.172 -15.141 1 95.44 97 SER A C 1
ATOM 759 O O . SER A 1 97 ? -16.062 -21.938 -15.133 1 95.44 97 SER A O 1
ATOM 761 N N . PRO A 1 98 ? -16.641 -23.891 -14.141 1 97.06 98 PRO A N 1
ATOM 762 C CA . PRO A 1 98 ? -17.25 -23.203 -12.992 1 97.06 98 PRO A CA 1
ATOM 763 C C . PRO A 1 98 ? -16.25 -22.328 -12.234 1 97.06 98 PRO A C 1
ATOM 765 O O . PRO A 1 98 ? -16.578 -21.203 -11.852 1 97.06 98 PRO A O 1
ATOM 768 N N . ALA A 1 99 ? -15.078 -22.859 -12.016 1 96.38 99 ALA A N 1
ATOM 769 C CA . ALA A 1 99 ? -14.047 -22.094 -11.312 1 96.38 99 ALA A CA 1
ATOM 770 C C . ALA A 1 99 ? -13.68 -20.828 -12.078 1 96.38 99 ALA A C 1
ATOM 772 O O . ALA A 1 99 ? -13.547 -19.75 -11.492 1 96.38 99 ALA A O 1
ATOM 773 N N . GLU A 1 100 ? -13.508 -20.984 -13.344 1 97.19 100 GLU A N 1
ATOM 774 C CA . GLU A 1 100 ? -13.172 -19.844 -14.18 1 97.19 100 GLU A CA 1
ATOM 775 C C . GLU A 1 100 ? -14.305 -18.812 -14.188 1 97.19 100 GLU A C 1
ATOM 777 O O . GLU A 1 100 ? -14.055 -17.609 -14.211 1 97.19 100 GLU A O 1
ATOM 782 N N . SER A 1 101 ? -15.508 -19.266 -14.164 1 97.88 101 SER A N 1
ATOM 783 C CA . SER A 1 101 ? -16.672 -18.375 -14.094 1 97.88 101 SER A CA 1
ATOM 784 C C . SER A 1 101 ? -16.672 -17.578 -12.805 1 97.88 101 SER A C 1
ATOM 786 O O . SER A 1 101 ? -16.953 -16.375 -12.805 1 97.88 101 SER A O 1
ATOM 788 N N . ILE A 1 102 ? -16.375 -18.234 -11.719 1 98.38 102 ILE A N 1
ATOM 789 C CA . ILE A 1 102 ? -16.297 -17.562 -10.43 1 98.38 102 ILE A CA 1
ATOM 790 C C . ILE A 1 102 ? -15.203 -16.5 -10.461 1 98.38 102 ILE A C 1
ATOM 792 O O . ILE A 1 102 ? -15.398 -15.383 -9.977 1 98.38 102 ILE A O 1
ATOM 796 N N . GLN A 1 103 ? -14.062 -16.812 -11.016 1 98.31 103 GLN A N 1
ATOM 797 C CA . GLN A 1 103 ? -12.961 -15.859 -11.094 1 98.31 103 GLN A CA 1
ATOM 798 C C . GLN A 1 103 ? -13.352 -14.609 -11.875 1 98.31 103 GLN A C 1
ATOM 800 O O . GLN A 1 103 ? -13.023 -13.492 -11.484 1 98.31 103 GLN A O 1
ATOM 805 N N . ILE A 1 104 ? -14.039 -14.805 -12.945 1 98.5 104 ILE A N 1
ATOM 806 C CA . ILE A 1 104 ? -14.5 -13.672 -13.75 1 98.5 104 ILE A CA 1
ATOM 807 C C . ILE A 1 104 ? -15.453 -12.805 -12.93 1 98.5 104 ILE A C 1
ATOM 809 O O . ILE A 1 104 ? -15.344 -11.578 -12.938 1 98.5 104 ILE A O 1
ATOM 813 N N . VAL A 1 105 ? -16.359 -13.438 -12.234 1 98.56 105 VAL A N 1
ATOM 814 C CA . VAL A 1 105 ? -17.328 -12.711 -11.414 1 98.56 105 VAL A CA 1
ATOM 815 C C . VAL A 1 105 ? -16.594 -11.938 -10.32 1 98.56 105 VAL A C 1
ATOM 817 O O . VAL A 1 105 ? -16.969 -10.797 -10.023 1 98.56 105 VAL A O 1
ATOM 820 N N . LEU A 1 106 ? -15.578 -12.562 -9.75 1 98.88 106 LEU A N 1
ATOM 821 C CA . LEU A 1 106 ? -14.781 -11.891 -8.727 1 98.88 106 LEU A CA 1
ATOM 822 C C . LEU A 1 106 ? -14.117 -10.641 -9.297 1 98.88 106 LEU A C 1
ATOM 824 O O . LEU A 1 106 ? -14.117 -9.586 -8.656 1 98.88 106 LEU A O 1
ATOM 828 N N . PHE A 1 107 ? -13.531 -10.75 -10.516 1 98.81 107 PHE A N 1
ATOM 829 C CA . PHE A 1 107 ? -12.93 -9.586 -11.156 1 98.81 107 PHE A CA 1
ATOM 830 C C . PHE A 1 107 ? -13.984 -8.508 -11.406 1 98.81 107 PHE A C 1
ATOM 832 O O . PHE A 1 107 ? -13.727 -7.32 -11.188 1 98.81 107 PHE A O 1
ATOM 839 N N . LEU A 1 108 ? -15.148 -8.891 -11.805 1 98.81 108 LEU A N 1
ATOM 840 C CA . LEU A 1 108 ? -16.203 -7.938 -12.133 1 98.81 108 LEU A CA 1
ATOM 841 C C . LEU A 1 108 ? -16.688 -7.215 -10.883 1 98.81 108 LEU A C 1
ATOM 843 O O . LEU A 1 108 ? -16.891 -5.996 -10.898 1 98.81 108 LEU A O 1
ATOM 847 N N . ILE A 1 109 ? -16.875 -7.938 -9.789 1 98.88 109 ILE A N 1
ATOM 848 C CA . ILE A 1 109 ? -17.281 -7.324 -8.531 1 98.88 109 ILE A CA 1
ATOM 849 C C . ILE A 1 109 ? -16.234 -6.305 -8.094 1 98.88 109 ILE A C 1
ATOM 851 O O . ILE A 1 109 ? -16.562 -5.184 -7.695 1 98.88 109 ILE A O 1
ATOM 855 N N . SER A 1 110 ? -14.984 -6.727 -8.18 1 98.88 110 SER A N 1
ATOM 856 C CA . SER A 1 110 ? -13.898 -5.832 -7.793 1 98.88 110 SER A CA 1
ATOM 857 C C . SER A 1 110 ? -13.875 -4.582 -8.664 1 98.88 110 SER A C 1
ATOM 859 O O . SER A 1 110 ? -13.672 -3.473 -8.164 1 98.88 110 SER A O 1
ATOM 861 N N . LEU A 1 111 ? -14.109 -4.77 -9.93 1 98.75 111 LEU A N 1
ATOM 862 C CA . LEU A 1 111 ? -14.117 -3.646 -10.859 1 98.75 111 LEU A CA 1
ATOM 863 C C . LEU A 1 111 ? -15.266 -2.688 -10.539 1 98.75 111 LEU A C 1
ATOM 865 O O . LEU A 1 111 ? -15.062 -1.474 -10.477 1 98.75 111 LEU A O 1
ATOM 869 N N . ILE A 1 112 ? -16.406 -3.178 -10.273 1 98.75 112 ILE A N 1
ATOM 870 C CA . ILE A 1 112 ? -17.594 -2.377 -10.016 1 98.75 112 ILE A CA 1
ATOM 871 C C . ILE A 1 112 ? -17.438 -1.63 -8.695 1 98.75 112 ILE A C 1
ATOM 873 O O . ILE A 1 112 ? -17.734 -0.436 -8.609 1 98.75 112 ILE A O 1
ATOM 877 N N . THR A 1 113 ? -16.969 -2.359 -7.68 1 98.62 113 THR A N 1
ATOM 878 C CA . THR A 1 113 ? -16.828 -1.745 -6.367 1 98.62 113 THR A CA 1
ATOM 879 C C . THR A 1 113 ? -15.781 -0.625 -6.406 1 98.62 113 THR A C 1
ATOM 881 O O . THR A 1 113 ? -15.984 0.435 -5.809 1 98.62 113 THR A O 1
ATOM 884 N N . ASN A 1 114 ? -14.727 -0.823 -7.156 1 98.75 114 ASN A N 1
ATOM 885 C CA . ASN A 1 114 ? -13.719 0.226 -7.258 1 98.75 114 ASN A CA 1
ATOM 886 C C . ASN A 1 114 ? -14.195 1.384 -8.125 1 98.75 114 ASN A C 1
ATOM 888 O O . ASN A 1 114 ? -13.852 2.541 -7.875 1 98.75 114 ASN A O 1
ATOM 892 N N . ALA A 1 115 ? -14.992 1.099 -9.125 1 98.69 115 ALA A N 1
ATOM 893 C CA . ALA A 1 115 ? -15.57 2.162 -9.938 1 98.69 115 ALA A CA 1
ATOM 894 C C . ALA A 1 115 ? -16.516 3.037 -9.109 1 98.69 115 ALA A C 1
ATOM 896 O O . ALA A 1 115 ? -16.469 4.266 -9.211 1 98.69 115 ALA A O 1
ATOM 897 N N . MET A 1 116 ? -17.297 2.387 -8.305 1 98.62 116 MET A N 1
ATOM 898 C CA . MET A 1 116 ? -18.203 3.125 -7.438 1 98.62 116 MET A CA 1
ATOM 899 C C . MET A 1 116 ? -17.438 4 -6.457 1 98.62 116 MET A C 1
ATOM 901 O O . MET A 1 116 ? -17.797 5.156 -6.23 1 98.62 116 MET A O 1
ATOM 905 N N . ASN A 1 117 ? -16.406 3.443 -5.926 1 98.56 117 ASN A N 1
ATOM 906 C CA . ASN A 1 117 ? -15.578 4.219 -5 1 98.56 117 ASN A CA 1
ATOM 907 C C . ASN A 1 117 ? -14.906 5.395 -5.699 1 98.56 117 ASN A C 1
ATOM 909 O O . ASN A 1 117 ? -14.898 6.512 -5.18 1 98.56 117 ASN A O 1
ATOM 913 N N . ALA A 1 118 ? -14.398 5.188 -6.871 1 98.19 118 ALA A N 1
ATOM 914 C CA . ALA A 1 118 ? -13.648 6.207 -7.598 1 98.19 118 ALA A CA 1
ATOM 915 C C . ALA A 1 118 ? -14.57 7.332 -8.07 1 98.19 118 ALA A C 1
ATOM 917 O O . ALA A 1 118 ? -14.203 8.508 -8.016 1 98.19 118 ALA A O 1
ATOM 918 N N . ARG A 1 119 ? -15.75 7 -8.414 1 97.62 119 ARG A N 1
ATOM 919 C CA . ARG A 1 119 ? -16.578 7.965 -9.133 1 97.62 119 ARG A CA 1
ATOM 920 C C . ARG A 1 119 ? -17.609 8.602 -8.203 1 97.62 119 ARG A C 1
ATOM 922 O O . ARG A 1 119 ? -18.031 9.742 -8.422 1 97.62 119 ARG A O 1
ATOM 929 N N . TRP A 1 120 ? -17.984 7.859 -7.164 1 97.75 120 TRP A N 1
ATOM 930 C CA . TRP A 1 120 ? -19.109 8.367 -6.375 1 97.75 120 TRP A CA 1
ATOM 931 C C . TRP A 1 120 ? -18.719 8.492 -4.906 1 97.75 120 TRP A C 1
ATOM 933 O O . TRP A 1 120 ? -18.688 9.602 -4.359 1 97.75 120 TRP A O 1
ATOM 943 N N . PHE A 1 121 ? -18.297 7.426 -4.242 1 97.81 121 PHE A N 1
ATOM 944 C CA . PHE A 1 121 ? -18.141 7.426 -2.791 1 97.81 121 PHE A CA 1
ATOM 945 C C . PHE A 1 121 ? -17 8.344 -2.369 1 97.81 121 PHE A C 1
ATOM 947 O O . PHE A 1 121 ? -17.203 9.234 -1.539 1 97.81 121 PHE A O 1
ATOM 954 N N . SER A 1 122 ? -15.859 8.203 -2.988 1 96.94 122 SER A N 1
ATOM 955 C CA . SER A 1 122 ? -14.672 8.914 -2.539 1 96.94 122 SER A CA 1
ATOM 956 C C . SER A 1 122 ? -14.812 10.414 -2.736 1 96.94 122 SER A C 1
ATOM 958 O O . SER A 1 122 ? -14.539 11.195 -1.822 1 96.94 122 SER A O 1
ATOM 960 N N . PRO A 1 123 ? -15.297 10.898 -3.883 1 97.62 123 PRO A N 1
ATOM 961 C CA . PRO A 1 123 ? -15.484 12.344 -4.039 1 97.62 123 PRO A CA 1
ATOM 962 C C . PRO A 1 123 ? -16.5 12.922 -3.061 1 97.62 123 PRO A C 1
ATOM 964 O O . PRO A 1 123 ? -16.297 14.016 -2.527 1 97.62 123 PRO A O 1
ATOM 967 N N . VAL A 1 124 ? -17.562 12.18 -2.805 1 98.38 124 VAL A N 1
ATOM 968 C CA . VAL A 1 124 ? -18.594 12.625 -1.876 1 98.38 124 VAL A CA 1
ATOM 969 C C . VAL A 1 124 ? -18.016 12.688 -0.461 1 98.38 124 VAL A C 1
ATOM 971 O O . VAL A 1 124 ? -18.219 13.672 0.256 1 98.38 124 VAL A O 1
ATOM 974 N N . ILE A 1 125 ? -17.266 11.711 -0.041 1 98.62 125 ILE A N 1
ATOM 975 C CA . ILE A 1 125 ? -16.672 11.641 1.284 1 98.62 125 ILE A CA 1
ATOM 976 C C . ILE A 1 125 ? -15.711 12.812 1.479 1 98.62 125 ILE A C 1
ATOM 978 O O . ILE A 1 125 ? -15.758 13.5 2.506 1 98.62 125 ILE A O 1
ATOM 982 N N . SER A 1 126 ? -14.898 13.07 0.469 1 98.25 126 SER A N 1
ATOM 983 C CA . SER A 1 126 ? -13.93 14.156 0.571 1 98.25 126 SER A CA 1
ATOM 984 C C . SER A 1 126 ? -14.625 15.508 0.69 1 98.25 126 SER A C 1
ATOM 986 O O . SER A 1 126 ? -14.242 16.344 1.511 1 98.25 126 SER A O 1
ATOM 988 N N . LYS A 1 127 ? -15.633 15.688 -0.097 1 98.25 127 LYS A N 1
ATOM 989 C CA . LYS A 1 127 ? -16.375 16.938 -0.056 1 98.25 127 LYS A CA 1
ATOM 990 C C . LYS A 1 127 ? -17.016 17.156 1.316 1 98.25 127 LYS A C 1
ATOM 992 O O . LYS A 1 127 ? -16.906 18.25 1.89 1 98.25 127 LYS A O 1
ATOM 997 N N . ILE A 1 128 ? -17.656 16.156 1.844 1 98.69 128 ILE A N 1
ATOM 998 C CA . ILE A 1 128 ? -18.312 16.25 3.146 1 98.69 128 ILE A CA 1
ATOM 999 C C . ILE A 1 128 ? -17.25 16.469 4.23 1 98.69 128 ILE A C 1
ATOM 1001 O O . ILE A 1 128 ? -17.453 17.266 5.148 1 98.69 128 ILE A O 1
ATOM 1005 N N . MET A 1 129 ? -16.172 15.766 4.129 1 98.38 129 MET A N 1
ATOM 1006 C CA . MET A 1 129 ? -15.094 15.844 5.105 1 98.38 129 MET A CA 1
ATOM 1007 C C . MET A 1 129 ? -14.57 17.266 5.227 1 98.38 129 MET A C 1
ATOM 1009 O O . MET A 1 129 ? -14.359 17.766 6.332 1 98.38 129 MET A O 1
ATOM 1013 N N . PHE A 1 130 ? -14.422 17.922 4.094 1 98.06 130 PHE A N 1
ATOM 1014 C CA . PHE A 1 130 ? -13.898 19.281 4.133 1 98.06 130 PHE A CA 1
ATOM 1015 C C . PHE A 1 130 ? -14.922 20.234 4.727 1 98.06 130 PHE A C 1
ATOM 1017 O O . PHE A 1 130 ? -14.555 21.188 5.43 1 98.06 130 PHE A O 1
ATOM 1024 N N . LYS A 1 131 ? -16.203 20.031 4.488 1 98.38 131 LYS A N 1
ATOM 1025 C CA . LYS A 1 131 ? -17.234 20.828 5.129 1 98.38 131 LYS A CA 1
ATOM 1026 C C . LYS A 1 131 ? -17.234 20.625 6.641 1 98.38 131 LYS A C 1
ATOM 1028 O O . LYS A 1 131 ? -17.344 21.594 7.402 1 98.38 131 LYS A O 1
ATOM 1033 N N . VAL A 1 132 ? -17.078 19.344 7.035 1 98.38 132 VAL A N 1
ATOM 1034 C CA . VAL A 1 132 ? -17.016 19 8.453 1 98.38 132 VAL A CA 1
ATOM 1035 C C . VAL A 1 132 ? -15.812 19.688 9.094 1 98.38 132 VAL A C 1
ATOM 1037 O O . VAL A 1 132 ? -15.93 20.281 10.172 1 98.38 132 VAL A O 1
ATOM 1040 N N . GLN A 1 133 ? -14.742 19.734 8.461 1 97.94 133 GLN A N 1
ATOM 1041 C CA . GLN A 1 133 ? -13.5 20.281 9.008 1 97.94 133 GLN A CA 1
ATOM 1042 C C . GLN A 1 133 ? -13.578 21.797 9.164 1 97.94 133 GLN A C 1
ATOM 1044 O O . GLN A 1 133 ? -13 22.359 10.094 1 97.94 133 GLN A O 1
ATOM 1049 N N . VAL A 1 134 ? -14.289 22.422 8.266 1 98.12 134 VAL A N 1
ATOM 1050 C CA . VAL A 1 134 ? -14.469 23.859 8.367 1 98.12 134 VAL A CA 1
ATOM 1051 C C . VAL A 1 134 ? -15.164 24.203 9.68 1 98.12 134 VAL A C 1
ATOM 1053 O O . VAL A 1 134 ? -14.727 25.094 10.414 1 98.12 134 VAL A O 1
ATOM 1056 N N . ILE A 1 135 ? -16.203 23.5 10.016 1 98.12 135 ILE A N 1
ATOM 1057 C CA . ILE A 1 135 ? -16.938 23.734 11.25 1 98.12 135 ILE A CA 1
ATOM 1058 C C . ILE A 1 135 ? -16.062 23.406 12.453 1 98.12 135 ILE A C 1
ATOM 1060 O O . ILE A 1 135 ? -16.016 24.156 13.43 1 98.12 135 ILE A O 1
ATOM 1064 N N . GLU A 1 136 ? -15.367 22.297 12.352 1 97.81 136 GLU A N 1
ATOM 1065 C CA . GLU A 1 136 ? -14.484 21.859 13.43 1 97.81 136 GLU A CA 1
ATOM 1066 C C . GLU A 1 136 ? -13.391 22.891 13.703 1 97.81 136 GLU A C 1
ATOM 1068 O O . GLU A 1 136 ? -13.078 23.188 14.859 1 97.81 136 GLU A O 1
ATOM 1073 N N . LYS A 1 137 ? -12.883 23.406 12.68 1 96.94 137 LYS A N 1
ATOM 1074 C CA . LYS A 1 137 ? -11.836 24.422 12.812 1 96.94 137 LYS A CA 1
ATOM 1075 C C . LYS A 1 137 ? -12.359 25.672 13.516 1 96.94 137 LYS A C 1
ATOM 1077 O O . LYS A 1 137 ? -11.664 26.266 14.336 1 96.94 137 LYS A O 1
ATOM 1082 N N . GLU A 1 138 ? -13.555 26 13.219 1 96.88 138 GLU A N 1
ATOM 1083 C CA . GLU A 1 138 ? -14.195 27.156 13.844 1 96.88 138 GLU A CA 1
ATOM 1084 C C . GLU A 1 138 ? -14.367 26.953 15.344 1 96.88 138 GLU A C 1
ATOM 1086 O O . GLU A 1 138 ? -14.461 27.922 16.094 1 96.88 138 GLU A O 1
ATOM 1091 N N . HIS A 1 139 ? -14.359 25.766 15.727 1 95.75 139 HIS A N 1
ATOM 1092 C CA . HIS A 1 139 ? -14.555 25.453 17.141 1 95.75 139 HIS A CA 1
ATOM 1093 C C . HIS A 1 139 ? -13.258 24.984 17.781 1 95.75 139 HIS A C 1
ATOM 1095 O O . HIS A 1 139 ? -13.281 24.359 18.844 1 95.75 139 HIS A O 1
ATOM 1101 N N . GLY A 1 140 ? -12.188 25.078 17.047 1 94.62 140 GLY A N 1
ATOM 1102 C CA . GLY A 1 140 ? -10.867 24.781 17.594 1 94.62 140 GLY A CA 1
ATOM 1103 C C . GLY A 1 140 ? -10.555 23.312 17.641 1 94.62 140 GLY A C 1
ATOM 1104 O O . GLY A 1 140 ? -9.734 22.859 18.453 1 94.62 140 GLY A O 1
ATOM 1105 N N . LEU A 1 141 ? -11.227 22.547 16.891 1 95.31 141 LEU A N 1
ATOM 1106 C CA . LEU A 1 141 ? -11.031 21.109 16.828 1 95.31 141 LEU A CA 1
ATOM 1107 C C . LEU A 1 141 ? -10.305 20.703 15.547 1 95.31 141 LEU A C 1
ATOM 1109 O O . LEU A 1 141 ? -10.273 21.469 14.586 1 95.31 141 LEU A O 1
ATOM 1113 N N . GLY A 1 142 ? -9.641 19.562 15.547 1 95.12 142 GLY A N 1
ATOM 1114 C CA . GLY A 1 142 ? -9.094 19.016 14.305 1 95.12 142 GLY A CA 1
ATOM 1115 C C . GLY A 1 142 ? -7.594 18.828 14.344 1 95.12 142 GLY A C 1
ATOM 1116 O O . GLY A 1 142 ? -7.027 18.125 13.508 1 95.12 142 GLY A O 1
ATOM 1117 N N . GLN A 1 143 ? -6.941 19.438 15.336 1 94.88 143 GLN A N 1
ATOM 1118 C CA . GLN A 1 143 ? -5.484 19.375 15.375 1 94.88 143 GLN A CA 1
ATOM 1119 C C . GLN A 1 143 ? -4.996 18.344 16.375 1 94.88 143 GLN A C 1
ATOM 1121 O O . GLN A 1 143 ? -3.789 18.125 16.516 1 94.88 143 GLN A O 1
ATOM 1126 N N . GLU A 1 144 ? -5.957 17.656 17 1 94.56 144 GLU A N 1
ATOM 1127 C CA . GLU A 1 144 ? -5.578 16.641 17.969 1 94.56 144 GLU A CA 1
ATOM 1128 C C . GLU A 1 144 ? -5.082 15.375 17.281 1 94.56 144 GLU A C 1
ATOM 1130 O O . GLU A 1 144 ? -5.445 15.109 16.125 1 94.56 144 GLU A O 1
ATOM 1135 N N . VAL A 1 145 ? -4.285 14.648 17.984 1 94.5 145 VAL A N 1
ATOM 1136 C CA . VAL A 1 145 ? -3.734 13.391 17.484 1 94.5 145 VAL A CA 1
ATOM 1137 C C . VAL A 1 145 ? -4.348 12.219 18.25 1 94.5 145 VAL A C 1
ATOM 1139 O O . VAL A 1 145 ? -4.465 12.266 19.484 1 94.5 145 VAL A O 1
ATOM 1142 N N . GLY A 1 146 ? -4.699 11.258 17.438 1 92.19 146 GLY A N 1
ATOM 1143 C CA . GLY A 1 146 ? -5.254 10.07 18.062 1 92.19 146 GLY A CA 1
ATOM 1144 C C . GLY A 1 146 ? -6.715 9.844 17.734 1 92.19 146 GLY A C 1
ATOM 1145 O O . GLY A 1 146 ? -7.488 10.797 17.625 1 92.19 146 GLY A O 1
ATOM 1146 N N . ARG A 1 147 ? -7.152 8.734 17.766 1 85.44 147 ARG A N 1
ATOM 1147 C CA . ARG A 1 147 ? -8.5 8.336 17.375 1 85.44 147 ARG A CA 1
ATOM 1148 C C . ARG A 1 147 ? -9.539 8.828 18.375 1 85.44 147 ARG A C 1
ATOM 1150 O O . ARG A 1 147 ? -10.617 9.273 17.984 1 85.44 147 ARG A O 1
ATOM 1157 N N . SER A 1 148 ? -9.18 8.852 19.641 1 87.44 148 SER A N 1
ATOM 1158 C CA . SER A 1 148 ? -10.141 9.211 20.672 1 87.44 148 SER A CA 1
ATOM 1159 C C . SER A 1 148 ? -9.797 10.555 21.312 1 87.44 148 SER A C 1
ATOM 1161 O O . SER A 1 148 ? -10.281 10.875 22.391 1 87.44 148 SER A O 1
ATOM 1163 N N . ALA A 1 149 ? -9.07 11.242 20.547 1 87.31 149 ALA A N 1
ATOM 1164 C CA . ALA A 1 149 ? -8.664 12.523 21.109 1 87.31 149 ALA A CA 1
ATOM 1165 C C . ALA A 1 149 ? -9.828 13.508 21.109 1 87.31 149 ALA A C 1
ATOM 1167 O O . ALA A 1 149 ? -10.555 13.633 20.125 1 87.31 149 ALA A O 1
ATOM 1168 N N . ASN A 1 150 ? -10.086 14.172 22.25 1 91.94 150 ASN A N 1
ATOM 1169 C CA . ASN A 1 150 ? -11.086 15.219 22.469 1 91.94 150 ASN A CA 1
ATOM 1170 C C . ASN A 1 150 ? -12.492 14.719 22.156 1 91.94 150 ASN A C 1
ATOM 1172 O O . ASN A 1 150 ? -13.281 15.422 21.516 1 91.94 150 ASN A O 1
ATOM 1176 N N . LYS A 1 151 ? -12.766 13.539 22.438 1 93.06 151 LYS A N 1
ATOM 1177 C CA . LYS A 1 151 ? -14.055 12.906 22.188 1 93.06 151 LYS A CA 1
ATOM 1178 C C . LYS A 1 151 ? -15.195 13.758 22.75 1 93.06 151 LYS A C 1
ATOM 1180 O O . LYS A 1 151 ? -16.25 13.891 22.125 1 93.06 151 LYS A O 1
ATOM 1185 N N . GLU A 1 152 ? -14.977 14.273 23.859 1 93.69 152 GLU A N 1
ATOM 1186 C CA . GLU A 1 152 ? -16 15.086 24.516 1 93.69 152 GLU A CA 1
ATOM 1187 C C . GLU A 1 152 ? -16.281 16.359 23.703 1 93.69 152 GLU A C 1
ATOM 1189 O O . GLU A 1 152 ? -17.438 16.766 23.578 1 93.69 152 GLU A O 1
ATOM 1194 N N . GLY A 1 153 ? -15.258 16.969 23.156 1 94.44 153 GLY A N 1
ATOM 1195 C CA . GLY A 1 153 ? -15.438 18.156 22.328 1 94.44 153 GLY A CA 1
ATOM 1196 C C . GLY A 1 153 ? -16.25 17.906 21.078 1 94.44 153 GLY A C 1
ATOM 1197 O O . GLY A 1 153 ? -17.141 18.688 20.75 1 94.44 153 GLY A O 1
ATOM 1198 N N . TYR A 1 154 ? -16.016 16.875 20.516 1 95.25 154 TYR A N 1
ATOM 1199 C CA . TYR A 1 154 ? -16.75 16.516 19.328 1 95.25 154 TYR A CA 1
ATOM 1200 C C . TYR A 1 154 ? -18.203 16.172 19.656 1 95.25 154 TYR A C 1
ATOM 1202 O O . TYR A 1 154 ? -19.125 16.547 18.922 1 95.25 154 TYR A O 1
ATOM 1210 N N . ARG A 1 155 ? -18.359 15.477 20.688 1 95.56 155 ARG A N 1
ATOM 1211 C CA . ARG A 1 155 ? -19.719 15.133 21.141 1 95.56 155 ARG A CA 1
ATOM 1212 C C . ARG A 1 155 ? -20.516 16.375 21.453 1 95.56 155 ARG A C 1
ATOM 1214 O O . ARG A 1 155 ? -21.688 16.484 21.094 1 95.56 155 ARG A O 1
ATOM 1221 N N . LEU A 1 156 ? -19.922 17.25 22.109 1 96.62 156 LEU A N 1
ATOM 1222 C CA . LEU A 1 156 ? -20.594 18.516 22.453 1 96.62 156 LEU A CA 1
ATOM 1223 C C . LEU A 1 156 ? -20.984 19.281 21.188 1 96.62 156 LEU A C 1
ATOM 1225 O O . LEU A 1 156 ? -22.078 19.812 21.109 1 96.62 156 LEU A O 1
ATOM 1229 N N . LEU A 1 157 ? -20.047 19.312 20.234 1 96.88 157 LEU A N 1
ATOM 1230 C CA . LEU A 1 157 ? -20.312 20 18.984 1 96.88 157 LEU 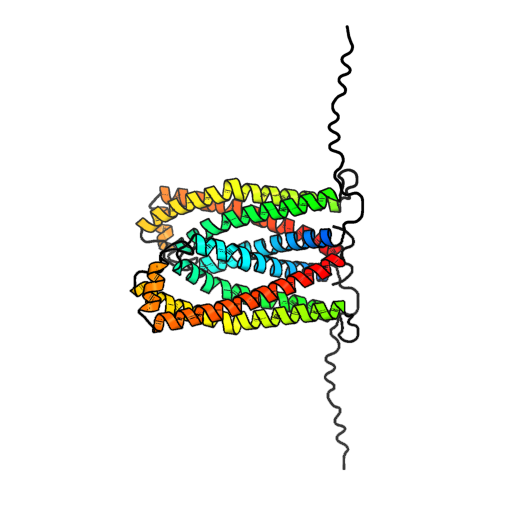A CA 1
ATOM 1231 C C . LEU A 1 157 ? -21.453 19.328 18.234 1 96.88 157 LEU A C 1
ATOM 1233 O O . LEU A 1 157 ? -22.312 20 17.656 1 96.88 157 LEU A O 1
ATOM 1237 N N . GLN A 1 158 ? -21.469 18.062 18.25 1 96.75 158 GLN A N 1
ATOM 1238 C CA . GLN A 1 158 ? -22.531 17.297 17.594 1 96.75 158 GLN A CA 1
ATOM 1239 C C . GLN A 1 158 ? -23.891 17.594 18.219 1 96.75 158 GLN A C 1
ATOM 1241 O O . GLN A 1 158 ? -24.891 17.672 17.516 1 96.75 158 GLN A O 1
ATOM 1246 N N . ASN A 1 159 ? -23.891 17.797 19.484 1 96.81 159 ASN A N 1
ATOM 1247 C CA . ASN A 1 159 ? -25.125 18.062 20.203 1 96.81 159 ASN A CA 1
ATOM 1248 C C . ASN A 1 159 ? -25.594 19.5 20 1 96.81 159 ASN A C 1
ATOM 1250 O O . ASN A 1 159 ? -26.797 19.766 19.969 1 96.81 159 ASN A O 1
ATOM 1254 N N . LYS A 1 160 ? -24.719 20.328 19.844 1 97.06 160 LYS A N 1
ATOM 1255 C CA . LYS A 1 160 ? -25.047 21.75 19.812 1 97.06 160 LYS A CA 1
ATOM 1256 C C . LYS A 1 160 ? -25.297 22.234 18.375 1 97.06 160 LYS A C 1
ATOM 1258 O O . LYS A 1 160 ? -26.016 23.203 18.172 1 97.06 160 LYS A O 1
ATOM 1263 N N . ASP A 1 161 ? -24.703 21.672 17.422 1 97.56 161 ASP A N 1
ATOM 1264 C CA . ASP A 1 161 ? -24.781 22.109 16.031 1 97.56 161 ASP A CA 1
ATOM 1265 C C . ASP A 1 161 ? -25.438 21.047 15.148 1 97.56 161 ASP A C 1
ATOM 1267 O O . ASP A 1 161 ? -24.766 20.125 14.688 1 97.56 161 ASP A O 1
ATOM 1271 N N . PRO A 1 162 ? -26.656 21.234 14.805 1 97.5 162 PRO A N 1
ATOM 1272 C CA . PRO A 1 162 ? -27.375 20.234 13.992 1 97.5 162 PRO A CA 1
ATOM 1273 C C . PRO A 1 162 ? -26.75 20.062 12.609 1 97.5 162 PRO A C 1
ATOM 1275 O O . PRO A 1 162 ? -26.797 18.969 12.047 1 97.5 162 PRO A O 1
ATOM 1278 N N . LYS A 1 163 ? -26.281 21.141 12.07 1 97.81 163 LYS A N 1
ATOM 1279 C CA . LYS A 1 163 ? -25.625 21.047 10.773 1 97.81 163 LYS A CA 1
ATOM 1280 C C . LYS A 1 163 ? -24.406 20.125 10.844 1 97.81 163 LYS A C 1
ATOM 1282 O O . LYS A 1 163 ? -24.203 19.281 9.977 1 97.81 163 LYS A O 1
ATOM 1287 N N . TYR A 1 164 ? -23.578 20.344 11.805 1 98.25 164 TYR A N 1
ATOM 1288 C CA . TYR A 1 164 ? -22.422 19.469 12.023 1 98.25 164 TYR A CA 1
ATOM 1289 C C . TYR A 1 164 ? -22.844 18.031 12.227 1 98.25 164 TYR A C 1
ATOM 1291 O O . TYR A 1 164 ? -22.25 17.109 11.664 1 98.25 164 TYR A O 1
ATOM 1299 N N . CYS A 1 165 ? -23.859 17.812 12.992 1 98.25 165 CYS A N 1
ATOM 1300 C CA . CYS A 1 165 ? -24.375 16.469 13.266 1 98.25 165 CYS A CA 1
ATOM 1301 C C . CYS A 1 165 ? -24.797 15.773 11.984 1 98.25 165 CYS A C 1
ATOM 1303 O O . CYS A 1 165 ? -24.453 14.609 11.758 1 98.25 165 CYS A O 1
ATOM 1305 N N . ASP A 1 166 ? -25.484 16.484 11.195 1 98.44 166 ASP A N 1
ATOM 1306 C CA . ASP A 1 166 ? -25.953 15.914 9.938 1 98.44 166 ASP A CA 1
ATOM 1307 C C . ASP A 1 166 ? -24.781 15.57 9.023 1 98.44 166 ASP A C 1
ATOM 1309 O O . ASP A 1 166 ? -24.75 14.5 8.422 1 98.44 166 ASP A O 1
ATOM 1313 N N . LEU A 1 167 ? -23.875 16.5 8.883 1 98.5 167 LEU A N 1
ATOM 1314 C CA . LEU A 1 167 ? -22.703 16.266 8.039 1 98.5 167 LEU A CA 1
ATOM 1315 C C . LEU A 1 167 ? -21.891 15.078 8.531 1 98.5 167 LEU A C 1
ATOM 1317 O O . LEU A 1 167 ? -21.438 14.258 7.73 1 98.5 167 LEU A O 1
ATOM 1321 N N . ARG A 1 168 ? -21.734 15.023 9.797 1 98.06 168 ARG A N 1
ATOM 1322 C CA . ARG A 1 168 ? -20.984 13.922 10.383 1 98.06 168 ARG A CA 1
ATOM 1323 C C . ARG A 1 168 ? -21.672 12.586 10.125 1 98.06 168 ARG A C 1
ATOM 1325 O O . ARG A 1 168 ? -21.016 11.594 9.805 1 98.06 168 ARG A O 1
ATOM 1332 N N . ARG A 1 169 ? -22.922 12.57 10.305 1 98.19 169 ARG A N 1
ATOM 1333 C CA . ARG A 1 169 ? -23.688 11.359 10.039 1 98.19 169 ARG A CA 1
ATOM 1334 C C . ARG A 1 169 ? -23.562 10.945 8.578 1 98.19 169 ARG A C 1
ATOM 1336 O O . ARG A 1 169 ? -23.375 9.758 8.273 1 98.19 169 ARG A O 1
ATOM 1343 N N . ARG A 1 170 ? -23.672 11.875 7.738 1 98.31 170 ARG A N 1
ATOM 1344 C CA . ARG A 1 170 ? -23.531 11.594 6.312 1 98.31 170 ARG A CA 1
ATOM 1345 C C . ARG A 1 170 ? -22.125 11.086 5.996 1 98.31 170 ARG A C 1
ATOM 1347 O O . ARG A 1 170 ? -21.969 10.148 5.219 1 98.31 170 ARG A O 1
ATOM 1354 N N . PHE A 1 171 ? -21.172 11.75 6.566 1 98.5 171 PHE A N 1
ATOM 1355 C CA . PHE A 1 171 ? -19.781 11.305 6.391 1 98.5 171 PHE A CA 1
ATOM 1356 C C . PHE A 1 171 ? -19.625 9.859 6.836 1 98.5 171 PHE A C 1
ATOM 1358 O O . PHE A 1 171 ? -19.094 9.031 6.094 1 98.5 171 PHE A O 1
ATOM 1365 N N . MET A 1 172 ? -20.125 9.555 8 1 97.75 172 MET A N 1
ATOM 1366 C CA . MET A 1 172 ? -19.984 8.203 8.555 1 97.75 172 MET A CA 1
ATOM 1367 C C . MET A 1 172 ? -20.703 7.18 7.676 1 97.75 172 MET A C 1
ATOM 1369 O O . MET A 1 172 ? -20.203 6.066 7.492 1 97.75 172 MET A O 1
ATOM 1373 N N . PHE A 1 173 ? -21.766 7.582 7.172 1 98.5 173 PHE A N 1
ATOM 1374 C CA . PHE A 1 173 ? -22.547 6.68 6.328 1 98.5 173 PHE A CA 1
ATOM 1375 C C . PHE A 1 173 ? -21.797 6.355 5.043 1 98.5 173 PHE A C 1
ATOM 1377 O O . PHE A 1 173 ? -21.578 5.184 4.723 1 98.5 173 PHE A O 1
ATOM 1384 N N . TYR A 1 174 ? -21.359 7.328 4.285 1 98.31 174 TYR A N 1
ATOM 1385 C CA . TYR A 1 174 ? -20.656 7.121 3.021 1 98.31 174 TYR A CA 1
ATOM 1386 C C . TYR A 1 174 ? -19.297 6.465 3.248 1 98.31 174 TYR A C 1
ATOM 1388 O O . TYR A 1 174 ? -18.859 5.641 2.441 1 98.31 174 TYR A O 1
ATOM 1396 N N . HIS A 1 175 ? -18.672 6.879 4.277 1 97.75 175 HIS A N 1
ATOM 1397 C CA . HIS A 1 175 ? -17.406 6.246 4.621 1 97.75 175 HIS A CA 1
ATOM 1398 C C . HIS A 1 175 ? -17.594 4.754 4.875 1 97.75 175 HIS A C 1
ATOM 1400 O O . HIS A 1 175 ? -16.781 3.941 4.426 1 97.75 175 HIS A O 1
ATOM 1406 N N . ALA A 1 176 ? -18.625 4.367 5.609 1 98.19 176 ALA A N 1
ATOM 1407 C CA . ALA A 1 176 ? -18.906 2.959 5.898 1 98.19 176 ALA A CA 1
ATOM 1408 C C . ALA A 1 176 ? -19.172 2.18 4.613 1 98.19 176 ALA A C 1
ATOM 1410 O O . ALA A 1 176 ? -18.641 1.089 4.414 1 98.19 176 ALA A O 1
ATOM 1411 N N . ILE A 1 177 ? -19.953 2.734 3.762 1 98.31 177 ILE A N 1
ATOM 1412 C CA . ILE A 1 177 ? -20.312 2.057 2.518 1 98.31 177 ILE A CA 1
ATOM 1413 C C . ILE A 1 177 ? -19.062 1.925 1.636 1 98.31 177 ILE A C 1
ATOM 1415 O O . ILE A 1 177 ? -18.844 0.874 1.035 1 98.31 177 ILE A O 1
ATOM 1419 N N . SER A 1 178 ? -18.312 2.949 1.53 1 98.5 178 SER A N 1
ATOM 1420 C CA . SER A 1 178 ? -17.062 2.926 0.771 1 98.5 178 SER A CA 1
ATOM 1421 C C . SER A 1 178 ? -16.094 1.887 1.329 1 98.5 178 SER A C 1
ATOM 1423 O O . SER A 1 178 ? -15.453 1.152 0.57 1 98.5 178 SER A O 1
ATOM 1425 N N . SER A 1 179 ? -16.031 1.833 2.615 1 98.12 179 SER A N 1
ATOM 1426 C CA . SER A 1 179 ? -15.141 0.886 3.275 1 98.12 179 SER A CA 1
ATOM 1427 C C . SER A 1 179 ? -15.586 -0.553 3.035 1 98.12 179 SER A C 1
ATOM 1429 O O . SER A 1 179 ? -14.75 -1.436 2.812 1 98.12 179 SER A O 1
ATOM 1431 N N . PHE A 1 180 ? -16.828 -0.765 3.111 1 98.38 180 PHE A N 1
ATOM 1432 C CA . PHE A 1 180 ? -17.359 -2.094 2.84 1 98.38 180 PHE A CA 1
ATOM 1433 C C . PHE A 1 180 ? -17.109 -2.494 1.393 1 98.38 180 PHE A C 1
ATOM 1435 O O . PHE A 1 180 ? -16.719 -3.633 1.119 1 98.38 180 PHE A O 1
ATOM 1442 N N . SER A 1 181 ? -17.344 -1.575 0.542 1 98.44 181 SER A N 1
ATOM 1443 C CA . SER A 1 181 ? -17.062 -1.792 -0.873 1 98.44 181 SER A CA 1
ATOM 1444 C C . SER A 1 181 ? -15.586 -2.129 -1.097 1 98.44 181 SER A C 1
ATOM 1446 O O . SER A 1 181 ? -15.266 -3.049 -1.851 1 98.44 181 SER A O 1
ATOM 1448 N N . ASN A 1 182 ? -14.742 -1.418 -0.503 1 98.56 182 ASN A N 1
ATOM 1449 C CA . ASN A 1 182 ? -13.305 -1.664 -0.597 1 98.56 182 ASN A CA 1
ATOM 1450 C C . ASN A 1 182 ? -12.938 -3.039 -0.049 1 98.56 182 ASN A C 1
ATOM 1452 O O . ASN A 1 182 ? -12.141 -3.76 -0.656 1 98.56 182 ASN A O 1
ATOM 1456 N N . LEU A 1 183 ? -13.547 -3.387 1.067 1 98.62 183 LEU A N 1
ATOM 1457 C CA . LEU A 1 183 ? -13.273 -4.688 1.673 1 98.62 183 LEU A CA 1
ATOM 1458 C C . LEU A 1 183 ? -13.727 -5.82 0.763 1 98.62 183 LEU A C 1
ATOM 1460 O O . LEU A 1 183 ? -13.039 -6.828 0.621 1 98.62 183 LEU A O 1
ATOM 1464 N N . LEU A 1 184 ? -14.859 -5.602 0.207 1 98.81 184 LEU A N 1
ATOM 1465 C CA . LEU A 1 184 ? -15.367 -6.598 -0.73 1 98.81 184 LEU A CA 1
ATOM 1466 C C . LEU A 1 184 ? -14.406 -6.781 -1.901 1 98.81 184 LEU A C 1
ATOM 1468 O O . LEU A 1 184 ? -14.109 -7.91 -2.297 1 98.81 184 LEU A O 1
ATOM 1472 N N . SER A 1 185 ? -13.953 -5.738 -2.439 1 98.88 185 SER A N 1
ATOM 1473 C CA . SER A 1 185 ? -12.984 -5.797 -3.527 1 98.88 185 SER A CA 1
ATOM 1474 C C . SER A 1 185 ? -11.703 -6.508 -3.094 1 98.88 185 SER A C 1
ATOM 1476 O O . SER A 1 185 ? -11.148 -7.305 -3.85 1 98.88 185 SER A O 1
ATOM 1478 N N . PHE A 1 186 ? -11.258 -6.23 -1.954 1 98.94 186 PHE A N 1
ATOM 1479 C CA . PHE A 1 186 ? -10.07 -6.867 -1.404 1 98.94 186 PHE A CA 1
ATOM 1480 C C . PHE A 1 186 ? -10.25 -8.375 -1.315 1 98.94 186 PHE A C 1
ATOM 1482 O O . PHE A 1 186 ? -9.359 -9.141 -1.701 1 98.94 186 PHE A O 1
ATOM 1489 N N . LEU A 1 187 ? -11.367 -8.75 -0.823 1 98.88 187 LEU A N 1
ATOM 1490 C CA . LEU A 1 187 ? -11.664 -10.172 -0.683 1 98.88 187 LEU A CA 1
ATOM 1491 C C . LEU A 1 187 ? -11.758 -10.844 -2.047 1 98.88 187 LEU A C 1
ATOM 1493 O O . LEU A 1 187 ? -11.297 -11.977 -2.217 1 98.88 187 LEU A O 1
ATOM 1497 N N . CYS A 1 188 ? -12.297 -10.156 -3.002 1 98.88 188 CYS A N 1
ATOM 1498 C CA . CYS A 1 188 ? -12.398 -10.695 -4.352 1 98.88 188 CYS A CA 1
ATOM 1499 C C . CYS A 1 188 ? -11.016 -10.875 -4.977 1 98.88 188 CYS A C 1
ATOM 1501 O O . CYS A 1 188 ? -10.734 -11.914 -5.582 1 98.88 188 CYS A O 1
ATOM 1503 N N . ASN A 1 189 ? -10.203 -9.906 -4.84 1 98.81 189 ASN A N 1
ATOM 1504 C CA . ASN A 1 189 ? -8.844 -10.023 -5.34 1 98.81 189 ASN A CA 1
ATOM 1505 C C . ASN A 1 189 ? -8.078 -11.133 -4.625 1 98.81 189 ASN A C 1
ATOM 1507 O O . ASN A 1 189 ? -7.344 -11.891 -5.262 1 98.81 189 ASN A O 1
ATOM 1511 N N . GLY A 1 190 ? -8.266 -11.195 -3.344 1 98.88 190 GLY A N 1
ATOM 1512 C CA . GLY A 1 190 ? -7.66 -12.266 -2.574 1 98.88 190 GLY A CA 1
ATOM 1513 C C . GLY A 1 190 ? -8.141 -13.648 -2.99 1 98.88 190 GLY A C 1
ATOM 1514 O O . GLY A 1 190 ? -7.344 -14.586 -3.08 1 98.88 190 GLY A O 1
ATOM 1515 N N . ALA A 1 191 ? -9.406 -13.727 -3.256 1 98.88 191 ALA A N 1
ATOM 1516 C CA . ALA A 1 191 ? -9.961 -15 -3.707 1 98.88 191 ALA A CA 1
ATOM 1517 C C . ALA A 1 191 ? -9.352 -15.43 -5.039 1 98.88 191 ALA A C 1
ATOM 1519 O O . ALA A 1 191 ? -9.07 -16.609 -5.254 1 98.88 191 ALA A O 1
ATOM 1520 N N . ASN A 1 192 ? -9.148 -14.5 -5.906 1 98.88 192 ASN A N 1
ATOM 1521 C CA . ASN A 1 192 ? -8.508 -14.828 -7.176 1 98.88 192 ASN A CA 1
ATOM 1522 C C . ASN A 1 192 ? -7.062 -15.289 -6.973 1 98.88 192 ASN A C 1
ATOM 1524 O O . ASN A 1 192 ? -6.574 -16.156 -7.707 1 98.88 192 ASN A O 1
ATOM 1528 N N . LEU A 1 193 ? -6.379 -14.727 -6.02 1 98.88 193 LEU A N 1
ATOM 1529 C CA . LEU A 1 193 ? -5.047 -15.219 -5.684 1 98.88 193 LEU A CA 1
ATOM 1530 C C . LEU A 1 193 ? -5.109 -16.641 -5.129 1 98.88 193 LEU A C 1
ATOM 1532 O O . LEU A 1 193 ? -4.227 -17.453 -5.402 1 98.88 193 LEU A O 1
ATOM 1536 N N . VAL A 1 194 ? -6.141 -16.906 -4.371 1 98.75 194 VAL A N 1
ATOM 1537 C CA . VAL A 1 194 ? -6.312 -18.25 -3.809 1 98.75 194 VAL A CA 1
ATOM 1538 C C . VAL A 1 194 ? -6.52 -19.25 -4.934 1 98.75 194 VAL A C 1
ATOM 1540 O O . VAL A 1 194 ? -5.949 -20.344 -4.91 1 98.75 194 VAL A O 1
ATOM 1543 N N . TYR A 1 195 ? -7.32 -18.906 -5.93 1 98.38 195 TYR A N 1
ATOM 1544 C CA . TYR A 1 195 ? -7.5 -19.766 -7.09 1 98.38 195 TYR A CA 1
ATOM 1545 C C . TYR A 1 195 ? -6.172 -20.031 -7.789 1 98.38 195 TYR A C 1
ATOM 1547 O O . TYR A 1 195 ? -5.887 -21.156 -8.203 1 98.38 195 TYR A O 1
ATOM 1555 N N . ILE A 1 196 ? -5.387 -19.016 -7.949 1 98.31 196 ILE A N 1
ATOM 1556 C CA . ILE A 1 196 ? -4.086 -19.141 -8.594 1 98.31 196 ILE A CA 1
ATOM 1557 C C . ILE A 1 196 ? -3.184 -20.047 -7.762 1 98.31 196 ILE A C 1
ATOM 1559 O O . ILE A 1 196 ? -2.52 -20.938 -8.297 1 98.31 196 ILE A O 1
ATOM 1563 N N . ALA A 1 197 ? -3.189 -19.844 -6.445 1 98.31 197 ALA A N 1
ATOM 1564 C CA . ALA A 1 197 ? -2.346 -20.625 -5.547 1 98.31 197 ALA A CA 1
ATOM 1565 C C . ALA A 1 197 ? -2.695 -22.109 -5.625 1 98.31 197 ALA A C 1
ATOM 1567 O O . ALA A 1 197 ? -1.812 -22.969 -5.547 1 98.31 197 ALA A O 1
ATOM 1568 N N . ALA A 1 198 ? -3.934 -22.375 -5.789 1 96.5 198 ALA A N 1
ATOM 1569 C CA . ALA A 1 198 ? -4.402 -23.75 -5.832 1 96.5 198 ALA A CA 1
ATOM 1570 C C . ALA A 1 198 ? -3.895 -24.469 -7.078 1 96.5 198 ALA A C 1
ATOM 1572 O O . ALA A 1 198 ? -3.863 -25.703 -7.129 1 96.5 198 ALA A O 1
ATOM 1573 N N . MET A 1 199 ? -3.488 -23.75 -8.062 1 96.19 199 MET A N 1
ATOM 1574 C CA . MET A 1 199 ? -3.016 -24.344 -9.305 1 96.19 199 MET A CA 1
ATOM 1575 C C . MET A 1 199 ? -1.514 -24.609 -9.242 1 96.19 199 MET A C 1
ATOM 1577 O O . MET A 1 199 ? -0.971 -25.312 -10.086 1 96.19 199 MET A O 1
ATOM 1581 N N . LEU A 1 200 ? -0.862 -24.078 -8.281 1 96.56 200 LEU A N 1
ATOM 1582 C CA . LEU A 1 200 ?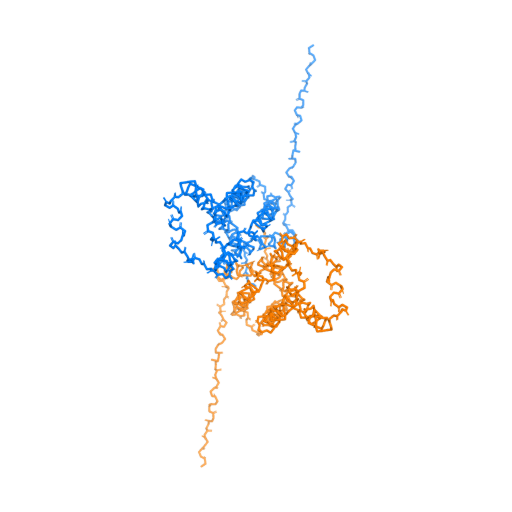 0.589 -24.203 -8.188 1 96.56 200 LEU A CA 1
ATOM 1583 C C . LEU A 1 200 ? 0.996 -25.625 -7.836 1 96.56 200 LEU A C 1
ATOM 1585 O O . LEU A 1 200 ? 0.393 -26.25 -6.957 1 96.56 200 LEU A O 1
ATOM 1589 N N . PRO A 1 201 ? 1.945 -26.109 -8.508 1 94.12 201 PRO A N 1
ATOM 1590 C CA . PRO A 1 201 ? 2.422 -27.453 -8.172 1 94.12 201 PRO A CA 1
ATOM 1591 C C . PRO A 1 201 ? 3.299 -27.484 -6.926 1 94.12 201 PRO A C 1
ATOM 1593 O O . PRO A 1 201 ? 3.424 -28.516 -6.27 1 94.12 201 PRO A O 1
ATOM 1596 N N . THR A 1 202 ? 3.949 -26.422 -6.648 1 91.5 202 THR A N 1
ATOM 1597 C CA . THR A 1 202 ? 4.863 -26.281 -5.516 1 91.5 202 THR A CA 1
ATOM 1598 C C . THR A 1 202 ? 5 -24.828 -5.098 1 91.5 202 THR A C 1
ATOM 1600 O O . THR A 1 202 ? 4.215 -23.969 -5.527 1 91.5 202 THR A O 1
ATOM 1603 N N . LEU A 1 203 ? 5.98 -24.656 -4.254 1 91.5 203 LEU A N 1
ATOM 1604 C CA . LEU A 1 203 ? 6.199 -23.328 -3.721 1 91.5 203 LEU A CA 1
ATOM 1605 C C . LEU A 1 203 ? 7.242 -22.578 -4.543 1 91.5 203 LEU A C 1
ATOM 1607 O O . LEU A 1 203 ? 8.18 -23.188 -5.066 1 91.5 203 LEU A O 1
ATOM 1611 N N . MET B 1 1 ? 41.562 -43.625 34.25 1 29.56 1 MET B N 1
ATOM 1612 C CA . MET B 1 1 ? 41.594 -42.844 33 1 29.56 1 MET B CA 1
ATOM 1613 C C . MET B 1 1 ? 40.312 -43.062 32.188 1 29.56 1 MET B C 1
ATOM 1615 O O . MET B 1 1 ? 40.156 -44.062 31.5 1 29.56 1 MET B O 1
ATOM 1619 N N . THR B 1 2 ? 39.094 -42.812 32.844 1 33.12 2 THR B N 1
ATOM 1620 C CA . THR B 1 2 ? 37.719 -42.938 32.438 1 33.12 2 THR B CA 1
ATOM 1621 C C . THR B 1 2 ? 37.406 -42.062 31.234 1 33.12 2 THR B C 1
ATOM 1623 O O . THR B 1 2 ? 37.75 -40.875 31.203 1 33.12 2 THR B O 1
ATOM 1626 N N . GLU B 1 3 ? 37.312 -42.656 30 1 28.81 3 GLU B N 1
ATOM 1627 C CA . GLU B 1 3 ? 36.906 -42.094 28.703 1 28.81 3 GLU B CA 1
ATOM 1628 C C . GLU B 1 3 ? 35.562 -41.375 28.797 1 28.81 3 GLU B C 1
ATOM 1630 O O . GLU B 1 3 ? 34.531 -42 29.047 1 28.81 3 GLU B O 1
ATOM 1635 N N . VAL B 1 4 ? 35.5 -40.094 29.359 1 40.69 4 VAL B N 1
ATOM 1636 C CA . VAL B 1 4 ? 34.375 -39.188 29.188 1 40.69 4 VAL B CA 1
ATOM 1637 C C . VAL B 1 4 ? 33.938 -39.156 27.719 1 40.69 4 VAL B C 1
ATOM 1639 O O . VAL B 1 4 ? 34.688 -38.656 26.859 1 40.69 4 VAL B O 1
ATOM 1642 N N . THR B 1 5 ? 33.344 -40.25 27.203 1 34.16 5 THR B N 1
ATOM 1643 C CA . THR B 1 5 ? 32.75 -40.188 25.875 1 34.16 5 THR B CA 1
ATOM 1644 C C . THR B 1 5 ? 31.938 -38.938 25.688 1 34.16 5 THR B C 1
ATOM 1646 O O . THR B 1 5 ? 31.016 -38.656 26.453 1 34.16 5 THR B O 1
ATOM 1649 N N . GLU B 1 6 ? 32.5 -37.781 25.328 1 35.53 6 GLU B N 1
ATOM 1650 C CA . GLU B 1 6 ? 31.875 -36.562 24.812 1 35.53 6 GLU B CA 1
ATOM 1651 C C . GLU B 1 6 ? 30.75 -36.906 23.828 1 35.53 6 GLU B C 1
ATOM 1653 O O . GLU B 1 6 ? 31.016 -37.25 22.688 1 35.53 6 GLU B O 1
ATOM 1658 N N . GLU B 1 7 ? 29.766 -37.688 24.219 1 35.22 7 GLU B N 1
ATOM 1659 C CA . GLU B 1 7 ? 28.594 -37.688 23.359 1 35.22 7 GLU B CA 1
ATOM 1660 C C . GLU B 1 7 ? 28.203 -36.281 22.969 1 35.22 7 GLU B C 1
ATOM 1662 O O . GLU B 1 7 ? 27.797 -35.469 23.828 1 35.22 7 GLU B O 1
ATOM 1667 N N . GLY B 1 8 ? 28.984 -35.656 22.109 1 32.25 8 GLY B N 1
ATOM 1668 C CA . GLY B 1 8 ? 28.531 -34.406 21.5 1 32.25 8 GLY B CA 1
ATOM 1669 C C . GLY B 1 8 ? 27.047 -34.375 21.219 1 32.25 8 GLY B C 1
ATOM 1670 O O . GLY B 1 8 ? 26.484 -35.344 20.703 1 32.25 8 GLY B O 1
ATOM 1671 N N . ALA B 1 9 ? 26.297 -33.812 22.094 1 42.22 9 ALA B N 1
ATOM 1672 C CA . ALA B 1 9 ? 24.938 -33.344 21.812 1 42.22 9 ALA B CA 1
ATOM 1673 C C . ALA B 1 9 ? 24.781 -32.938 20.359 1 42.22 9 ALA B C 1
ATOM 1675 O O . ALA B 1 9 ? 25.312 -31.891 19.953 1 42.22 9 ALA B O 1
ATOM 1676 N N . ASP B 1 10 ? 25.016 -33.844 19.422 1 34.69 10 ASP B N 1
ATOM 1677 C CA . ASP B 1 10 ? 24.469 -33.531 18.109 1 34.69 10 ASP B CA 1
ATOM 1678 C C . ASP B 1 10 ? 23.109 -32.875 18.219 1 34.69 10 ASP B C 1
ATOM 1680 O O . ASP B 1 10 ? 22.156 -33.5 18.703 1 34.69 10 ASP B O 1
ATOM 1684 N N . LEU B 1 11 ? 22.953 -31.781 18.688 1 35.62 11 LEU B N 1
ATOM 1685 C CA . LEU B 1 11 ? 21.75 -30.984 18.469 1 35.62 11 LEU B CA 1
ATOM 1686 C C . LEU B 1 11 ? 21.125 -31.312 17.109 1 35.62 11 LEU B C 1
ATOM 1688 O O . LEU B 1 11 ? 21.625 -30.891 16.062 1 35.62 11 LEU B O 1
ATOM 1692 N N . GLN B 1 12 ? 20.688 -32.5 16.891 1 33.38 12 GLN B N 1
ATOM 1693 C CA . GLN B 1 12 ? 19.766 -32.812 15.797 1 33.38 12 GLN B CA 1
ATOM 1694 C C . GLN B 1 12 ? 18.766 -31.672 15.586 1 33.38 12 GLN B C 1
ATOM 1696 O O . GLN B 1 12 ? 17.797 -31.547 16.328 1 33.38 12 GLN B O 1
ATOM 1701 N N . LEU B 1 13 ? 19.062 -30.438 15.508 1 36.53 13 LEU B N 1
ATOM 1702 C CA . LEU B 1 13 ? 18.125 -29.609 14.766 1 36.53 13 LEU B CA 1
ATOM 1703 C C . LEU B 1 13 ? 17.406 -30.438 13.688 1 36.53 13 LEU B C 1
ATOM 1705 O O . LEU B 1 13 ? 18 -30.75 12.656 1 36.53 13 LEU B O 1
ATOM 1709 N N . GLY B 1 14 ? 16.859 -31.578 14.008 1 37.59 14 GLY B N 1
ATOM 1710 C CA . GLY B 1 14 ? 16.016 -32.344 13.102 1 37.59 14 GLY B CA 1
ATOM 1711 C C . GLY B 1 14 ? 15.453 -31.484 11.969 1 37.59 14 GLY B C 1
ATOM 1712 O O . GLY B 1 14 ? 15.172 -30.297 12.156 1 37.59 14 GLY B O 1
ATOM 1713 N N . SER B 1 15 ? 15.742 -31.656 10.656 1 44.47 15 SER B N 1
ATOM 1714 C CA . SER B 1 15 ? 15.344 -31.031 9.391 1 44.47 15 SER B CA 1
ATOM 1715 C C . SER B 1 15 ? 13.867 -30.641 9.414 1 44.47 15 SER B C 1
ATOM 1717 O O . SER B 1 15 ? 12.992 -31.5 9.477 1 44.47 15 SER B O 1
ATOM 1719 N N . MET B 1 16 ? 13.344 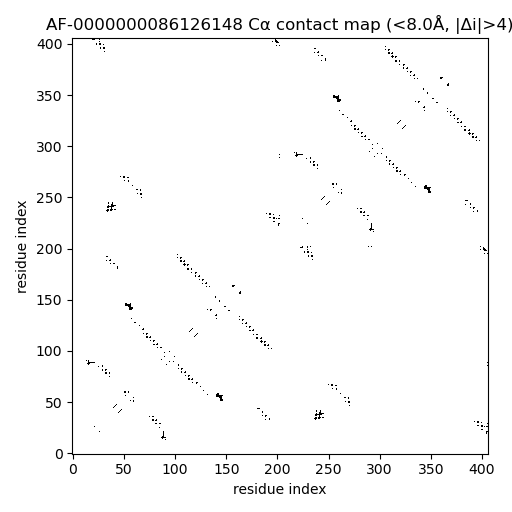-29.875 10.273 1 45 16 MET B N 1
ATOM 1720 C CA . MET B 1 16 ? 11.977 -29.375 10.305 1 45 16 MET B CA 1
ATOM 1721 C C . MET B 1 16 ? 11.438 -29.172 8.891 1 45 16 MET B C 1
ATOM 1723 O O . MET B 1 16 ? 10.391 -28.547 8.703 1 45 16 MET B O 1
ATOM 1727 N N . ALA B 1 17 ? 12.234 -29.5 7.973 1 56.81 17 ALA B N 1
ATOM 1728 C CA . ALA B 1 17 ? 11.711 -29.422 6.613 1 56.81 17 ALA B CA 1
ATOM 1729 C C . ALA B 1 17 ? 10.492 -30.328 6.445 1 56.81 17 ALA B C 1
ATOM 1731 O O . ALA B 1 17 ? 10.523 -31.5 6.836 1 56.81 17 ALA B O 1
ATOM 1732 N N . SER B 1 18 ? 9.312 -29.812 6.379 1 58.62 18 SER B N 1
ATOM 1733 C CA . SER B 1 18 ? 8.102 -30.562 6.098 1 58.62 18 SER B CA 1
ATOM 1734 C C . SER B 1 18 ? 8.328 -31.578 4.977 1 58.62 18 SER B C 1
ATOM 1736 O O . SER B 1 18 ? 9.016 -31.281 3.996 1 58.62 18 SER B O 1
ATOM 1738 N N . GLU B 1 19 ? 8.344 -32.875 5.262 1 63.72 19 GLU B N 1
ATOM 1739 C CA . GLU B 1 19 ? 8.422 -33.938 4.277 1 63.72 19 GLU B CA 1
ATOM 1740 C C . GLU B 1 19 ? 7.164 -33.969 3.408 1 63.72 19 GLU B C 1
ATOM 1742 O O . GLU B 1 19 ? 6.055 -33.781 3.906 1 63.72 19 GLU B O 1
ATOM 1747 N N . GLY B 1 20 ? 7.242 -33.625 2.059 1 71.38 20 GLY B N 1
ATOM 1748 C CA . GLY B 1 20 ? 6.125 -33.844 1.148 1 71.38 20 GLY B CA 1
ATOM 1749 C C . GLY B 1 20 ? 5.758 -32.562 0.379 1 71.38 20 GLY B C 1
ATOM 1750 O O . GLY B 1 20 ? 6.414 -31.547 0.52 1 71.38 20 GLY B O 1
ATOM 1751 N N . THR B 1 21 ? 4.766 -32.688 -0.505 1 83.88 21 THR B N 1
ATOM 1752 C CA . THR B 1 21 ? 4.219 -31.609 -1.319 1 83.88 21 THR B CA 1
ATOM 1753 C C . THR B 1 21 ? 3.396 -30.641 -0.465 1 83.88 21 THR B C 1
ATOM 1755 O O . THR B 1 21 ? 2.576 -31.078 0.347 1 83.88 21 THR B O 1
ATOM 1758 N N . PRO B 1 22 ? 3.701 -29.375 -0.471 1 90.94 22 PRO B N 1
ATOM 1759 C CA . PRO B 1 22 ? 2.928 -28.406 0.316 1 90.94 22 PRO B CA 1
ATOM 1760 C C . PRO B 1 22 ? 1.43 -28.484 0.03 1 90.94 22 PRO B C 1
ATOM 1762 O O . PRO B 1 22 ? 1.023 -28.609 -1.128 1 90.94 22 PRO B O 1
ATOM 1765 N N . GLY B 1 23 ? 0.671 -28.453 1.137 1 92.94 23 GLY B N 1
ATOM 1766 C CA . GLY B 1 23 ? -0.773 -28.391 0.979 1 92.94 23 GLY B CA 1
ATOM 1767 C C . GLY B 1 23 ? -1.264 -27.078 0.404 1 92.94 23 GLY B C 1
ATOM 1768 O O . GLY B 1 23 ? -0.495 -26.125 0.282 1 92.94 23 GLY B O 1
ATOM 1769 N N . ASP B 1 24 ? -2.496 -27.078 0.006 1 94.56 24 ASP B N 1
ATOM 1770 C CA . ASP B 1 24 ? -3.094 -25.906 -0.611 1 94.56 24 ASP B CA 1
ATOM 1771 C C . ASP B 1 24 ? -3.035 -24.703 0.33 1 94.56 24 ASP B C 1
ATOM 1773 O O . ASP B 1 24 ? -2.83 -23.562 -0.113 1 94.56 24 ASP B O 1
ATOM 1777 N N . HIS B 1 25 ? -3.227 -25.016 1.599 1 96.44 25 HIS B N 1
ATOM 1778 C CA . HIS B 1 25 ? -3.23 -23.906 2.549 1 96.44 25 HIS B CA 1
ATOM 1779 C C . HIS B 1 25 ? -1.863 -23.234 2.623 1 96.44 25 HIS B C 1
ATOM 1781 O O . HIS B 1 25 ? -1.772 -22.016 2.768 1 96.44 25 HIS B O 1
ATOM 1787 N N . VAL B 1 26 ? -0.82 -23.953 2.518 1 97.38 26 VAL B N 1
ATOM 1788 C CA . VAL B 1 26 ? 0.536 -23.422 2.58 1 97.38 26 VAL B CA 1
ATOM 1789 C C . VAL B 1 26 ? 0.818 -22.578 1.334 1 97.38 26 VAL B C 1
ATOM 1791 O O . VAL B 1 26 ? 1.355 -21.484 1.429 1 97.38 26 VAL B O 1
ATOM 1794 N N . LYS B 1 27 ? 0.41 -23.094 0.174 1 98.19 27 LYS B N 1
ATOM 1795 C CA . LYS B 1 27 ? 0.594 -22.359 -1.077 1 98.19 27 LYS B CA 1
ATOM 1796 C C . LYS B 1 27 ? -0.182 -21.047 -1.065 1 98.19 27 LYS B C 1
ATOM 1798 O O . LYS B 1 27 ? 0.316 -20.016 -1.537 1 98.19 27 LYS B O 1
ATOM 1803 N N . VAL B 1 28 ? -1.324 -21.156 -0.518 1 98.56 28 VAL B N 1
ATOM 1804 C CA . VAL B 1 28 ? -2.176 -19.984 -0.442 1 98.56 28 VAL B CA 1
ATOM 1805 C C . VAL B 1 28 ? -1.532 -18.938 0.469 1 98.56 28 VAL B C 1
ATOM 1807 O O . VAL B 1 28 ? -1.409 -17.766 0.093 1 98.56 28 VAL B O 1
ATOM 1810 N N . ILE B 1 29 ? -1.088 -19.312 1.641 1 98.56 29 ILE B N 1
ATOM 1811 C CA . ILE B 1 29 ? -0.474 -18.375 2.574 1 98.56 29 ILE B CA 1
ATOM 1812 C C . ILE B 1 29 ? 0.787 -17.781 1.952 1 98.56 29 ILE B C 1
ATOM 1814 O O . ILE B 1 29 ? 1 -16.562 2.006 1 98.56 29 ILE B O 1
ATOM 1818 N N . GLN B 1 30 ? 1.61 -18.641 1.328 1 98.69 30 GLN B N 1
ATOM 1819 C CA . GLN B 1 30 ? 2.848 -18.203 0.692 1 98.69 30 GLN B CA 1
ATOM 1820 C C . GLN B 1 30 ? 2.572 -17.125 -0.362 1 98.69 30 GLN B C 1
ATOM 1822 O O . GLN B 1 30 ? 3.229 -16.078 -0.381 1 98.69 30 GLN B O 1
ATOM 1827 N N . LEU B 1 31 ? 1.583 -17.359 -1.151 1 98.88 31 LEU B N 1
ATOM 1828 C CA . LEU B 1 31 ? 1.311 -16.453 -2.258 1 98.88 31 LEU B CA 1
ATOM 1829 C C . LEU B 1 31 ? 0.657 -15.172 -1.755 1 98.88 31 LEU B C 1
ATOM 1831 O O . LEU B 1 31 ? 1.007 -14.078 -2.201 1 98.88 31 LEU B O 1
ATOM 1835 N N . LEU B 1 32 ? -0.268 -15.266 -0.831 1 98.94 32 LEU B N 1
ATOM 1836 C CA . LEU B 1 32 ? -0.941 -14.078 -0.31 1 98.94 32 LEU B CA 1
ATOM 1837 C C . LEU B 1 32 ? 0.05 -13.156 0.39 1 98.94 32 LEU B C 1
ATOM 1839 O O . LEU B 1 32 ? 0.015 -11.938 0.195 1 98.94 32 LEU B O 1
ATOM 1843 N N . VAL B 1 33 ? 0.925 -13.742 1.151 1 98.94 33 VAL B N 1
ATOM 1844 C CA . VAL B 1 33 ? 1.882 -12.945 1.912 1 98.94 33 VAL B CA 1
ATOM 1845 C C . VAL B 1 33 ? 2.877 -12.281 0.961 1 98.94 33 VAL B C 1
ATOM 1847 O O . VAL B 1 33 ? 3.193 -11.102 1.109 1 98.94 33 VAL B O 1
ATOM 1850 N N . LEU B 1 34 ? 3.326 -13 -0.007 1 98.94 34 LEU B N 1
ATOM 1851 C CA . LEU B 1 34 ? 4.25 -12.445 -0.989 1 98.94 34 LEU B CA 1
ATOM 1852 C C . LEU B 1 34 ? 3.574 -11.344 -1.807 1 98.94 34 LEU B C 1
ATOM 1854 O O . LEU B 1 34 ? 4.18 -10.305 -2.074 1 98.94 34 LEU B O 1
ATOM 1858 N N . SER B 1 35 ? 2.324 -11.547 -2.162 1 98.94 35 SER B N 1
ATOM 1859 C CA . SER B 1 35 ? 1.561 -10.562 -2.916 1 98.94 35 SER B CA 1
ATOM 1860 C C . SER B 1 35 ? 1.32 -9.297 -2.092 1 98.94 35 SER B C 1
ATOM 1862 O O . SER B 1 35 ? 1.412 -8.188 -2.609 1 98.94 35 SER B O 1
ATOM 1864 N N . ALA B 1 36 ? 1.015 -9.516 -0.827 1 98.88 36 ALA B N 1
ATOM 1865 C CA . ALA B 1 36 ? 0.833 -8.375 0.062 1 98.88 36 ALA B CA 1
ATOM 1866 C C . ALA B 1 36 ? 2.107 -7.539 0.149 1 98.88 36 ALA B C 1
ATOM 1868 O O . ALA B 1 36 ? 2.061 -6.309 0.058 1 98.88 36 ALA B O 1
ATOM 1869 N N . SER B 1 37 ? 3.238 -8.203 0.229 1 98.88 37 SER B N 1
ATOM 1870 C CA . SER B 1 37 ? 4.523 -7.516 0.302 1 98.88 37 SER B CA 1
ATOM 1871 C C . SER B 1 37 ? 4.805 -6.73 -0.974 1 98.88 37 SE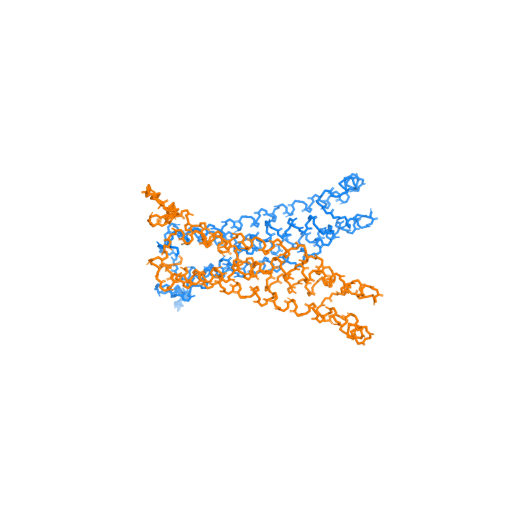R B C 1
ATOM 1873 O O . SER B 1 37 ? 5.164 -5.551 -0.917 1 98.88 37 SER B O 1
ATOM 1875 N N . PHE B 1 38 ? 4.617 -7.363 -2.061 1 98.94 38 PHE B N 1
ATOM 1876 C CA . PHE B 1 38 ? 4.906 -6.758 -3.354 1 98.94 38 PHE B CA 1
ATOM 1877 C C . PHE B 1 38 ? 4.012 -5.547 -3.594 1 98.94 38 PHE B C 1
ATOM 1879 O O . PHE B 1 38 ? 4.496 -4.477 -3.971 1 98.94 38 PHE B O 1
ATOM 1886 N N . GLY B 1 39 ? 2.742 -5.703 -3.35 1 98.88 39 GLY B N 1
ATOM 1887 C CA . GLY B 1 39 ? 1.802 -4.617 -3.586 1 98.88 39 GLY B CA 1
ATOM 1888 C C . GLY B 1 39 ? 1.987 -3.451 -2.637 1 98.88 39 GLY B C 1
ATOM 1889 O O . GLY B 1 39 ? 1.827 -2.293 -3.029 1 98.88 39 GLY B O 1
ATOM 1890 N N . MET B 1 40 ? 2.256 -3.811 -1.413 1 98.44 40 MET B N 1
ATOM 1891 C CA . MET B 1 40 ? 2.574 -2.758 -0.452 1 98.44 40 MET B CA 1
ATOM 1892 C C . MET B 1 40 ? 3.76 -1.924 -0.931 1 98.44 40 MET B C 1
ATOM 1894 O O . MET B 1 40 ? 3.717 -0.693 -0.881 1 98.44 40 MET B O 1
ATOM 1898 N N . GLN B 1 41 ? 4.762 -2.588 -1.376 1 98.75 41 GLN B N 1
ATOM 1899 C CA . GLN B 1 41 ? 5.961 -1.899 -1.844 1 98.75 41 GLN B CA 1
ATOM 1900 C C . GLN B 1 41 ? 5.672 -1.089 -3.105 1 98.75 41 GLN B C 1
ATOM 1902 O O . GLN B 1 41 ? 6.227 -0.005 -3.293 1 98.75 41 GLN B O 1
ATOM 1907 N N . PHE B 1 42 ? 4.863 -1.633 -3.918 1 98.81 42 PHE B N 1
ATOM 1908 C CA . PHE B 1 42 ? 4.488 -0.903 -5.121 1 98.81 42 PHE B CA 1
ATOM 1909 C C . PHE B 1 42 ? 3.811 0.414 -4.77 1 98.81 42 PHE B C 1
ATOM 1911 O O . PHE B 1 42 ? 4.195 1.472 -5.27 1 98.81 42 PHE B O 1
ATOM 1918 N N . TRP B 1 43 ? 2.881 0.378 -3.871 1 98.62 43 TRP B N 1
ATOM 1919 C CA . TRP B 1 43 ? 2.092 1.546 -3.492 1 98.62 43 TRP B CA 1
ATOM 1920 C C . TRP B 1 43 ? 2.967 2.596 -2.814 1 98.62 43 TRP B C 1
ATOM 1922 O O . TRP B 1 43 ? 2.947 3.768 -3.197 1 98.62 43 TRP B O 1
ATOM 1932 N N . VAL B 1 44 ? 3.75 2.213 -1.888 1 98.06 44 VAL B N 1
ATOM 1933 C CA . VAL B 1 44 ? 4.512 3.139 -1.059 1 98.06 44 VAL B CA 1
ATOM 1934 C C . VAL B 1 44 ? 5.645 3.754 -1.877 1 98.06 44 VAL B C 1
ATOM 1936 O O . VAL B 1 44 ? 5.953 4.938 -1.73 1 98.06 44 VAL B O 1
ATOM 1939 N N . THR B 1 45 ? 6.242 2.959 -2.797 1 97.06 45 THR B N 1
ATOM 1940 C CA . THR B 1 45 ? 7.43 3.396 -3.523 1 97.06 45 THR B CA 1
ATOM 1941 C C . THR B 1 45 ? 7.043 4.219 -4.75 1 97.06 45 THR B C 1
ATOM 1943 O O . THR B 1 45 ? 7.66 5.242 -5.039 1 97.06 45 THR B O 1
ATOM 1946 N N . PHE B 1 46 ? 5.953 3.82 -5.395 1 98 46 PHE B N 1
ATOM 1947 C CA . PHE B 1 46 ? 5.762 4.391 -6.723 1 98 46 PHE B CA 1
ATOM 1948 C C . PHE B 1 46 ? 4.527 5.285 -6.758 1 98 46 PHE B C 1
ATOM 1950 O O . PHE B 1 46 ? 4.293 5.988 -7.742 1 98 46 PHE B O 1
ATOM 1957 N N . VAL B 1 47 ? 3.709 5.293 -5.727 1 98.31 47 VAL B N 1
ATOM 1958 C CA . VAL B 1 47 ? 2.473 6.059 -5.844 1 98.31 47 VAL B CA 1
ATOM 1959 C C . VAL B 1 47 ? 2.348 7.02 -4.664 1 98.31 47 VAL B C 1
ATOM 1961 O O . VAL B 1 47 ? 2.383 8.242 -4.844 1 98.31 47 VAL B O 1
ATOM 1964 N N . ALA B 1 48 ? 2.305 6.488 -3.447 1 98.19 48 ALA B N 1
ATOM 1965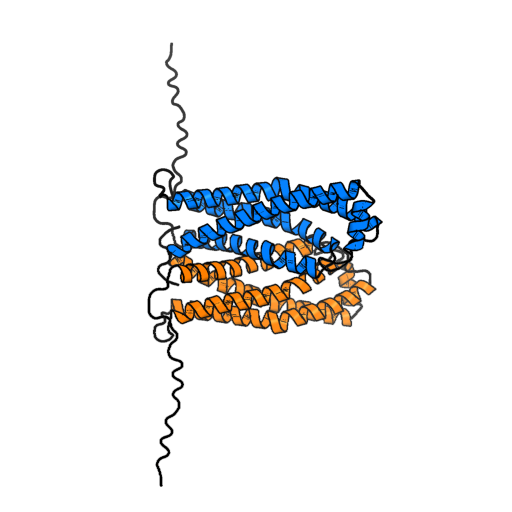 C CA . ALA B 1 48 ? 1.94 7.266 -2.268 1 98.19 48 ALA B CA 1
ATOM 1966 C C . ALA B 1 48 ? 2.906 8.43 -2.059 1 98.19 48 ALA B C 1
ATOM 1968 O O . ALA B 1 48 ? 2.482 9.57 -1.863 1 98.19 48 ALA B O 1
ATOM 1969 N N . GLY B 1 49 ? 4.207 8.164 -2.168 1 96.19 49 GLY B N 1
ATOM 1970 C CA . GLY B 1 49 ? 5.195 9.219 -1.973 1 96.19 49 GLY B CA 1
ATOM 1971 C C . GLY B 1 49 ? 5.082 10.336 -2.99 1 96.19 49 GLY B C 1
ATOM 1972 O O . GLY B 1 49 ? 5.137 11.516 -2.631 1 96.19 49 GLY B O 1
ATOM 1973 N N . PHE B 1 50 ? 4.824 10 -4.203 1 96.25 50 PHE B N 1
ATOM 1974 C CA . PHE B 1 50 ? 4.77 10.969 -5.285 1 96.25 50 PHE B CA 1
ATOM 1975 C C . PHE B 1 50 ? 3.488 11.797 -5.203 1 96.25 50 PHE B C 1
ATOM 1977 O O . PHE B 1 50 ? 3.508 13.008 -5.441 1 96.25 50 PHE B O 1
ATOM 1984 N N . VAL B 1 51 ? 2.426 11.141 -4.82 1 97.69 51 VAL B N 1
ATOM 1985 C CA . VAL B 1 51 ? 1.165 11.859 -4.688 1 97.69 51 VAL B CA 1
ATOM 1986 C C . VAL B 1 51 ? 1.25 12.836 -3.516 1 97.69 51 VAL B C 1
ATOM 1988 O O . VAL B 1 51 ? 0.828 13.992 -3.629 1 97.69 51 VAL B O 1
ATOM 1991 N N . MET B 1 52 ? 1.85 12.477 -2.441 1 97.5 52 MET B N 1
ATOM 1992 C CA . MET B 1 52 ? 1.895 13.312 -1.248 1 97.5 52 MET B CA 1
ATOM 1993 C C . MET B 1 52 ? 2.85 14.484 -1.443 1 97.5 52 MET B C 1
ATOM 1995 O O . MET B 1 52 ? 2.508 15.625 -1.136 1 97.5 52 MET B O 1
ATOM 1999 N N . ILE B 1 53 ? 4.008 14.234 -1.986 1 95.69 53 ILE B N 1
ATOM 2000 C CA . ILE B 1 53 ? 4.969 15.328 -2.129 1 95.69 53 ILE B CA 1
ATOM 2001 C C . ILE B 1 53 ? 4.418 16.375 -3.084 1 95.69 53 ILE B C 1
ATOM 2003 O O . ILE B 1 53 ? 4.734 17.562 -2.959 1 95.69 53 ILE B O 1
ATOM 2007 N N . ALA B 1 54 ? 3.506 15.953 -3.965 1 97.06 54 ALA B N 1
ATOM 2008 C CA . ALA B 1 54 ? 2.953 16.859 -4.969 1 97.06 54 ALA B CA 1
ATOM 2009 C C . ALA B 1 54 ? 1.724 17.594 -4.43 1 97.06 54 ALA B C 1
ATOM 2011 O O . ALA B 1 54 ? 1.337 18.641 -4.953 1 97.06 54 ALA B O 1
ATOM 2012 N N . ASN B 1 55 ? 1.109 17.047 -3.369 1 97.31 55 ASN B N 1
ATOM 2013 C CA . ASN B 1 55 ? -0.244 17.547 -3.131 1 97.31 55 ASN B CA 1
ATOM 2014 C C . ASN B 1 55 ? -0.444 17.953 -1.673 1 97.31 55 ASN B C 1
ATOM 2016 O O . ASN B 1 55 ? -1.499 18.469 -1.31 1 97.31 55 ASN B O 1
ATOM 2020 N N . VAL B 1 56 ? 0.534 17.719 -0.809 1 96.88 56 VAL B N 1
ATOM 2021 C CA . VAL B 1 56 ? 0.424 18.156 0.58 1 96.88 56 VAL B CA 1
ATOM 2022 C C . VAL B 1 56 ? 1.661 18.969 0.968 1 96.88 56 VAL B C 1
ATOM 2024 O O . VAL B 1 56 ? 2.697 18.891 0.302 1 96.88 56 VAL B O 1
ATOM 2027 N N . PRO B 1 57 ? 1.528 19.812 1.994 1 97.31 57 PRO B N 1
ATOM 2028 C CA . PRO B 1 57 ? 2.705 20.578 2.414 1 97.31 57 PRO B CA 1
ATOM 2029 C C . PRO B 1 57 ? 3.902 19.688 2.736 1 97.31 57 PRO B C 1
ATOM 2031 O O . PRO B 1 57 ? 3.736 18.594 3.301 1 97.31 57 PRO B O 1
ATOM 2034 N N . ARG B 1 58 ? 5.023 20.203 2.385 1 96.75 58 ARG B N 1
ATOM 2035 C CA . ARG B 1 58 ? 6.273 19.453 2.504 1 96.75 58 ARG B CA 1
ATOM 2036 C C . ARG B 1 58 ? 6.445 18.906 3.912 1 96.75 58 ARG B C 1
ATOM 2038 O O . ARG B 1 58 ? 6.762 17.719 4.082 1 96.75 58 ARG B O 1
ATOM 2045 N N . HIS B 1 59 ? 6.227 19.703 4.953 1 97.38 59 HIS B N 1
ATOM 2046 C CA . HIS B 1 59 ? 6.422 19.234 6.32 1 97.38 59 HIS B CA 1
ATOM 2047 C C . HIS B 1 59 ? 5.344 18.234 6.727 1 97.38 59 HIS B C 1
ATOM 2049 O O . HIS B 1 59 ? 5.602 17.328 7.516 1 97.38 59 HIS B O 1
ATOM 2055 N N . THR B 1 60 ? 4.125 18.391 6.203 1 97 60 THR B N 1
ATOM 2056 C CA . THR B 1 60 ? 3.072 17.406 6.414 1 97 60 THR B CA 1
ATOM 2057 C C . THR B 1 60 ? 3.461 16.062 5.812 1 97 60 THR B C 1
ATOM 2059 O O . THR B 1 60 ? 3.291 15.023 6.445 1 97 60 THR B O 1
ATOM 2062 N N . PHE B 1 61 ? 4 16.172 4.637 1 97.94 61 PHE B N 1
ATOM 2063 C CA . PHE B 1 61 ? 4.5 14.961 3.977 1 97.94 61 PHE B CA 1
ATOM 2064 C C . PHE B 1 61 ? 5.527 14.25 4.852 1 97.94 61 PHE B C 1
ATOM 2066 O O . PHE B 1 61 ? 5.438 13.039 5.059 1 97.94 61 PHE B O 1
ATOM 2073 N N . GLY B 1 62 ? 6.449 14.969 5.332 1 97.25 62 GLY B N 1
ATOM 2074 C CA . GLY B 1 62 ? 7.469 14.398 6.199 1 97.25 62 GLY B CA 1
ATOM 2075 C C . GLY B 1 62 ? 6.895 13.766 7.457 1 97.25 62 GLY B C 1
ATOM 2076 O O . GLY B 1 62 ? 7.309 12.672 7.852 1 97.25 62 GLY B O 1
ATOM 2077 N N . LEU B 1 63 ? 6.004 14.453 8.07 1 97.75 63 LEU B N 1
ATOM 2078 C CA . LEU B 1 63 ? 5.375 13.953 9.289 1 97.75 63 LEU B CA 1
ATOM 2079 C C . LEU B 1 63 ? 4.676 12.617 9.023 1 97.75 63 LEU B C 1
ATOM 2081 O O . LEU B 1 63 ? 4.867 11.656 9.773 1 97.75 63 LEU B O 1
ATOM 2085 N N . VAL B 1 64 ? 3.918 12.57 7.977 1 98.12 64 VAL B N 1
ATOM 2086 C CA . VAL B 1 64 ? 3.16 11.367 7.641 1 98.12 64 VAL B CA 1
ATOM 2087 C C . VAL B 1 64 ? 4.121 10.211 7.363 1 98.12 64 VAL B C 1
ATOM 2089 O O . VAL B 1 64 ? 3.939 9.109 7.883 1 98.12 64 VAL B O 1
ATOM 2092 N N . GLN B 1 65 ? 5.141 10.492 6.586 1 97.56 65 GLN B N 1
ATOM 2093 C CA . GLN B 1 65 ? 6.125 9.461 6.27 1 97.56 65 GLN B CA 1
ATOM 2094 C C . GLN B 1 65 ? 6.816 8.953 7.531 1 97.56 65 GLN B C 1
ATOM 2096 O O . GLN B 1 65 ? 7.062 7.754 7.672 1 97.56 65 GLN B O 1
ATOM 2101 N N . SER B 1 66 ? 7.129 9.844 8.406 1 97.75 66 SER B N 1
ATOM 2102 C CA . SER B 1 66 ? 7.84 9.445 9.617 1 97.75 66 SER B CA 1
ATOM 2103 C C . SER B 1 66 ? 7 8.508 10.469 1 97.75 66 SER B C 1
ATOM 2105 O O . SER B 1 66 ? 7.535 7.746 11.281 1 97.75 66 SER B O 1
ATOM 2107 N N . LYS B 1 67 ? 5.668 8.461 10.32 1 97.88 67 LYS B N 1
ATOM 2108 C CA . LYS B 1 67 ? 4.789 7.578 11.078 1 97.88 67 LYS B CA 1
ATOM 2109 C C . LYS B 1 67 ? 4.527 6.277 10.32 1 97.88 67 LYS B C 1
ATOM 2111 O O . LYS B 1 67 ? 4.434 5.207 10.93 1 97.88 67 LYS B O 1
ATOM 2116 N N . LEU B 1 68 ? 4.441 6.336 9.047 1 98.31 68 LEU B N 1
ATOM 2117 C CA . LEU B 1 68 ? 4.043 5.191 8.234 1 98.31 68 LEU B CA 1
ATOM 2118 C C . LEU B 1 68 ? 5.23 4.266 7.984 1 98.31 68 LEU B C 1
ATOM 2120 O O . LEU B 1 68 ? 5.082 3.041 8.008 1 98.31 68 LEU B O 1
ATOM 2124 N N . ILE B 1 69 ? 6.414 4.789 7.742 1 98.19 69 ILE B N 1
ATOM 2125 C CA . ILE B 1 69 ? 7.543 4.055 7.18 1 98.19 69 ILE B CA 1
ATOM 2126 C C . ILE B 1 69 ? 8.039 3.02 8.188 1 98.19 69 ILE B C 1
ATOM 2128 O O . ILE B 1 69 ? 8.391 1.9 7.812 1 98.19 69 ILE B O 1
ATOM 2132 N N . PRO B 1 70 ? 8.086 3.314 9.477 1 97.31 70 PRO B N 1
ATOM 2133 C CA . PRO B 1 70 ? 8.469 2.273 10.43 1 97.31 70 PRO B CA 1
ATOM 2134 C C . PRO B 1 70 ? 7.551 1.056 10.375 1 97.31 70 PRO B C 1
ATOM 2136 O O . PRO B 1 70 ? 8.023 -0.083 10.406 1 97.31 70 PRO B O 1
ATOM 2139 N N . PHE B 1 71 ? 6.312 1.243 10.328 1 97.62 71 PHE B N 1
ATOM 2140 C CA . PHE B 1 71 ? 5.375 0.131 10.219 1 97.62 71 PHE B CA 1
ATOM 2141 C C . PHE B 1 71 ? 5.566 -0.613 8.906 1 97.62 71 PHE B C 1
ATOM 2143 O O . PHE B 1 71 ? 5.496 -1.843 8.867 1 97.62 71 PHE B O 1
ATOM 2150 N N . TYR B 1 72 ? 5.785 0.161 7.863 1 98.62 72 TYR B N 1
ATOM 2151 C CA . TYR B 1 72 ? 5.98 -0.386 6.527 1 98.62 72 TYR B CA 1
ATOM 2152 C C . TYR B 1 72 ? 7.117 -1.403 6.516 1 98.62 72 TYR B C 1
ATOM 2154 O O . TYR B 1 72 ? 6.922 -2.553 6.109 1 98.62 72 TYR B O 1
ATOM 2162 N N . HIS B 1 73 ? 8.258 -1.039 7.039 1 98.62 73 HIS B N 1
ATOM 2163 C CA . HIS B 1 73 ? 9.414 -1.922 6.977 1 98.62 73 HIS B CA 1
ATOM 2164 C C . HIS B 1 73 ? 9.281 -3.078 7.961 1 98.62 73 HIS B C 1
ATOM 2166 O O . HIS B 1 73 ? 9.742 -4.188 7.684 1 98.62 73 HIS B O 1
ATOM 2172 N N . HIS B 1 74 ? 8.688 -2.855 9.078 1 98.31 74 HIS B N 1
ATOM 2173 C CA . HIS B 1 74 ? 8.531 -3.945 10.039 1 98.31 74 HIS B CA 1
ATOM 2174 C C . HIS B 1 74 ? 7.531 -4.98 9.539 1 98.31 74 HIS B C 1
ATOM 2176 O O . HIS B 1 74 ? 7.73 -6.184 9.727 1 98.31 74 HIS B O 1
ATOM 2182 N N . ILE B 1 75 ? 6.477 -4.547 8.914 1 98.75 75 ILE B N 1
ATOM 2183 C CA . ILE B 1 75 ? 5.512 -5.48 8.344 1 98.75 75 ILE B CA 1
ATOM 2184 C C . ILE B 1 75 ? 6.16 -6.262 7.203 1 98.75 75 ILE B C 1
ATOM 2186 O O . ILE B 1 75 ? 6.004 -7.48 7.109 1 98.75 75 ILE B O 1
ATOM 2190 N N . LEU B 1 76 ? 6.93 -5.551 6.363 1 98.88 76 LEU B N 1
ATOM 2191 C CA . LEU B 1 76 ? 7.645 -6.227 5.289 1 98.88 76 LEU B CA 1
ATOM 2192 C C . LEU B 1 76 ? 8.602 -7.277 5.848 1 98.88 76 LEU B C 1
ATOM 2194 O O . LEU B 1 76 ? 8.68 -8.391 5.324 1 98.88 76 LEU B O 1
ATOM 2198 N N . LEU B 1 77 ? 9.312 -6.875 6.906 1 98.75 77 LEU B N 1
ATOM 2199 C CA . LEU B 1 77 ? 10.227 -7.824 7.531 1 98.75 77 LEU B CA 1
ATOM 2200 C C . LEU B 1 77 ? 9.484 -9.078 7.984 1 98.75 77 LEU B C 1
ATOM 2202 O O . LEU B 1 77 ? 9.938 -10.195 7.734 1 98.75 77 LEU B O 1
ATOM 2206 N N . CYS B 1 78 ? 8.367 -8.891 8.609 1 98.69 78 CYS B N 1
ATOM 2207 C CA . CYS B 1 78 ? 7.559 -10.016 9.07 1 98.69 78 CYS B CA 1
ATOM 2208 C C . CYS B 1 78 ? 7.078 -10.859 7.898 1 98.69 78 CYS B C 1
ATOM 2210 O O . CYS B 1 78 ? 7.207 -12.086 7.914 1 98.69 78 CYS B O 1
ATOM 2212 N N . PHE B 1 79 ? 6.562 -10.273 6.887 1 98.88 79 PHE B N 1
ATOM 2213 C CA . PHE B 1 79 ? 6.016 -10.969 5.734 1 98.88 79 PHE B CA 1
ATOM 2214 C C . PHE B 1 79 ? 7.109 -11.742 5.004 1 98.88 79 PHE B C 1
ATOM 2216 O O . PHE B 1 79 ? 6.93 -12.914 4.668 1 98.88 79 PHE B O 1
ATOM 2223 N N . ILE B 1 80 ? 8.219 -11.102 4.781 1 98.81 80 ILE B N 1
ATOM 2224 C CA . ILE B 1 80 ? 9.312 -11.727 4.043 1 98.81 80 ILE B CA 1
ATOM 2225 C C . ILE B 1 80 ? 9.891 -12.883 4.859 1 98.81 80 ILE B C 1
ATOM 2227 O O . ILE B 1 80 ? 10.25 -13.922 4.305 1 98.81 80 ILE B O 1
ATOM 2231 N N . PHE B 1 81 ? 9.961 -12.695 6.133 1 98.81 81 PHE B N 1
ATOM 2232 C CA . PHE B 1 81 ? 10.422 -13.773 7.008 1 98.81 81 PHE B CA 1
ATOM 2233 C C . PHE B 1 81 ? 9.492 -14.977 6.918 1 98.81 81 PHE B C 1
ATOM 2235 O O . PHE B 1 81 ? 9.953 -16.109 6.832 1 98.81 81 PHE B O 1
ATOM 2242 N N . VAL B 1 82 ? 8.227 -14.734 6.965 1 98.75 82 VAL B N 1
ATOM 2243 C CA . VAL B 1 82 ? 7.238 -15.805 6.855 1 98.75 82 VAL B CA 1
ATOM 2244 C C . VAL B 1 82 ? 7.41 -16.531 5.52 1 98.75 82 VAL B C 1
ATOM 2246 O O . VAL B 1 82 ? 7.43 -17.766 5.477 1 98.75 82 VAL B O 1
ATOM 2249 N N . ASN B 1 83 ? 7.582 -15.805 4.453 1 98.81 83 ASN B N 1
ATOM 2250 C CA . ASN B 1 83 ? 7.766 -16.406 3.139 1 98.81 83 ASN B CA 1
ATOM 2251 C C . ASN B 1 83 ? 9.039 -17.25 3.08 1 98.81 83 ASN B C 1
ATOM 2253 O O . ASN B 1 83 ? 9.031 -18.359 2.547 1 98.81 83 ASN B O 1
ATOM 2257 N N . LEU B 1 84 ? 10.102 -16.672 3.605 1 98.62 84 LEU B N 1
ATOM 2258 C CA . LEU B 1 84 ? 11.359 -17.406 3.605 1 98.62 84 LEU B CA 1
ATOM 2259 C C . LEU B 1 84 ? 11.258 -18.672 4.445 1 98.62 84 LEU B C 1
ATOM 2261 O O . LEU B 1 84 ? 11.711 -19.734 4.023 1 98.62 84 LEU B O 1
ATOM 2265 N N . ALA B 1 85 ? 10.656 -18.562 5.617 1 98.12 85 ALA B N 1
ATOM 2266 C CA . ALA B 1 85 ? 10.523 -19.703 6.523 1 98.12 85 ALA B CA 1
ATOM 2267 C C . ALA B 1 85 ? 9.688 -20.812 5.895 1 98.12 85 ALA B C 1
ATOM 2269 O O . ALA B 1 85 ? 10.07 -21.984 5.93 1 98.12 85 ALA B O 1
ATOM 2270 N N . ILE B 1 86 ? 8.594 -20.438 5.316 1 97.81 86 ILE B N 1
ATOM 2271 C CA . ILE B 1 86 ? 7.738 -21.422 4.656 1 97.81 86 ILE B CA 1
ATOM 2272 C C . ILE B 1 86 ? 8.492 -22.062 3.496 1 97.81 86 ILE B C 1
ATOM 2274 O O . ILE B 1 86 ? 8.539 -23.297 3.383 1 97.81 86 ILE B O 1
ATOM 2278 N N . PHE B 1 87 ? 9.07 -21.312 2.676 1 97.69 87 PHE B N 1
ATOM 2279 C CA . PHE B 1 87 ? 9.773 -21.812 1.501 1 97.69 87 PHE B CA 1
ATOM 2280 C C . PHE B 1 87 ? 10.898 -22.75 1.908 1 97.69 87 PHE B C 1
ATOM 2282 O O . PHE B 1 87 ? 11.031 -23.844 1.348 1 97.69 87 PHE B O 1
ATOM 2289 N N . ALA B 1 88 ? 11.672 -22.344 2.879 1 95.81 88 ALA B N 1
ATOM 2290 C CA . ALA B 1 88 ? 12.82 -23.141 3.328 1 95.81 88 ALA B CA 1
ATOM 2291 C C . ALA B 1 88 ? 12.359 -24.438 3.977 1 95.81 88 ALA B C 1
ATOM 2293 O O . ALA B 1 88 ? 13.047 -25.469 3.883 1 95.81 88 ALA B O 1
ATOM 2294 N N . SER B 1 89 ? 11.242 -24.438 4.598 1 95.19 89 SER B N 1
ATOM 2295 C CA . SER B 1 89 ? 10.742 -25.625 5.273 1 95.19 89 SER B CA 1
ATOM 2296 C C . SER B 1 89 ? 10.367 -26.719 4.273 1 95.19 89 SER B C 1
ATOM 2298 O O . SER B 1 89 ? 10.406 -27.906 4.594 1 95.19 89 SER B O 1
ATOM 2300 N N . TYR B 1 90 ? 10.125 -26.297 3.086 1 95 90 TYR B N 1
ATOM 2301 C CA . TYR B 1 90 ? 9.703 -27.281 2.094 1 95 90 TYR B CA 1
ATOM 2302 C C . TYR B 1 90 ? 10.805 -27.516 1.067 1 95 90 TYR B C 1
ATOM 2304 O O . TYR B 1 90 ? 10.633 -28.328 0.149 1 95 90 TYR B O 1
ATOM 2312 N N . HIS B 1 91 ? 11.867 -26.844 1.235 1 93.94 91 HIS B N 1
ATOM 2313 C CA . HIS B 1 91 ? 13.008 -27.016 0.346 1 93.94 91 HIS B CA 1
ATOM 2314 C C . HIS B 1 91 ? 14.297 -27.188 1.138 1 93.94 91 HIS B C 1
ATOM 2316 O O . HIS B 1 91 ? 15.055 -26.219 1.313 1 93.94 91 HIS B O 1
ATOM 2322 N N . PRO B 1 92 ? 14.586 -28.422 1.462 1 91.31 92 PRO B N 1
ATOM 2323 C CA . PRO B 1 92 ? 15.812 -28.656 2.23 1 91.31 92 PRO B CA 1
ATOM 2324 C C . PRO B 1 92 ? 17.078 -28.25 1.466 1 91.31 92 PRO B C 1
ATOM 2326 O O . PRO B 1 92 ? 17.141 -28.438 0.248 1 91.31 92 PRO B O 1
ATOM 2329 N N . ARG B 1 93 ? 18.016 -27.812 2.127 1 91.19 93 ARG B N 1
ATOM 2330 C CA . ARG B 1 93 ? 19.234 -27.219 1.579 1 91.19 93 ARG B CA 1
ATOM 2331 C C . ARG B 1 93 ? 19.969 -28.219 0.698 1 91.19 93 ARG B C 1
ATOM 2333 O O . ARG B 1 93 ? 20.531 -27.844 -0.331 1 91.19 93 ARG B O 1
ATOM 2340 N N . GLU B 1 94 ? 19.922 -29.453 1.011 1 92.44 94 GLU B N 1
ATOM 2341 C CA . GLU B 1 94 ? 20.672 -30.5 0.323 1 92.44 94 GLU B CA 1
ATOM 2342 C C . GLU B 1 94 ? 20.047 -30.828 -1.026 1 92.44 94 GLU B C 1
ATOM 2344 O O . GLU B 1 94 ? 20.703 -31.406 -1.899 1 92.44 94 GLU B O 1
ATOM 2349 N N . LEU B 1 95 ? 18.844 -30.438 -1.179 1 91.75 95 LEU B N 1
ATOM 2350 C CA . LEU B 1 95 ? 18.109 -30.859 -2.369 1 91.75 95 LEU B CA 1
ATOM 2351 C C . LEU B 1 95 ? 17.734 -29.656 -3.229 1 91.75 95 LEU B C 1
ATOM 2353 O O . LEU B 1 95 ? 16.969 -29.781 -4.18 1 91.75 95 LEU B O 1
ATOM 2357 N N . LEU B 1 96 ? 18.281 -28.547 -2.996 1 93 96 LEU B N 1
ATOM 2358 C CA . LEU B 1 96 ? 17.891 -27.312 -3.684 1 93 96 LEU B CA 1
ATOM 2359 C C . LEU B 1 96 ? 18.312 -27.359 -5.152 1 93 96 LEU B C 1
ATOM 2361 O O . LEU B 1 96 ? 19.453 -27.688 -5.469 1 93 96 LEU B O 1
ATOM 2365 N N . SER B 1 97 ? 17.375 -27.047 -5.941 1 95.44 97 SER B N 1
ATOM 2366 C CA . SER B 1 97 ? 17.719 -26.75 -7.332 1 95.44 97 SER B CA 1
ATOM 2367 C C . SER B 1 97 ? 18.312 -25.359 -7.473 1 95.44 97 SER B C 1
ATOM 2369 O O . SER B 1 97 ? 18.234 -24.547 -6.547 1 95.44 97 SER B O 1
ATOM 2371 N N . PRO B 1 98 ? 18.922 -25.047 -8.641 1 97.06 98 PRO B N 1
ATOM 2372 C CA . PRO B 1 98 ? 19.438 -23.688 -8.859 1 97.06 98 PRO B CA 1
ATOM 2373 C C . PRO B 1 98 ? 18.375 -22.609 -8.727 1 97.06 98 PRO B C 1
ATOM 2375 O O . PRO B 1 98 ? 18.609 -21.562 -8.117 1 97.06 98 PRO B O 1
ATOM 2378 N N . ALA B 1 99 ? 17.219 -22.859 -9.312 1 96.5 99 ALA B N 1
ATOM 2379 C CA . ALA B 1 99 ? 16.125 -21.906 -9.227 1 96.5 99 ALA B CA 1
ATOM 2380 C C . ALA B 1 99 ? 15.688 -21.688 -7.777 1 96.5 99 ALA B C 1
ATOM 2382 O O . ALA B 1 99 ? 15.477 -20.547 -7.352 1 96.5 99 ALA B O 1
ATOM 2383 N N . GLU B 1 100 ? 15.57 -22.734 -7.078 1 97.19 100 GLU B N 1
ATOM 2384 C CA . GLU B 1 100 ? 15.188 -22.641 -5.672 1 97.19 100 GLU B CA 1
ATOM 2385 C C . GLU B 1 100 ? 16.25 -21.906 -4.859 1 97.19 100 GLU B C 1
ATOM 2387 O O . GLU B 1 100 ? 15.93 -21.156 -3.939 1 97.19 100 GLU B O 1
ATOM 2392 N N . SER B 1 101 ? 17.484 -22.125 -5.172 1 97.88 101 SER B N 1
ATOM 2393 C CA . SER B 1 101 ? 18.578 -21.406 -4.512 1 97.88 101 SER B CA 1
ATOM 2394 C C . SER B 1 101 ? 18.5 -19.906 -4.754 1 97.88 101 SER B C 1
ATOM 2396 O O . SER B 1 101 ? 18.703 -19.109 -3.836 1 97.88 101 SER B O 1
ATOM 2398 N N . ILE B 1 102 ? 18.203 -19.547 -5.969 1 98.38 102 ILE B N 1
ATOM 2399 C CA . ILE B 1 102 ? 18.062 -18.125 -6.312 1 98.38 102 ILE B CA 1
ATOM 2400 C C . ILE B 1 102 ? 16.891 -17.531 -5.523 1 98.38 102 ILE B C 1
ATOM 2402 O O . ILE B 1 102 ? 17.016 -16.422 -4.992 1 98.38 102 ILE B O 1
ATOM 2406 N N . GLN B 1 103 ? 15.797 -18.219 -5.43 1 98.31 103 GLN B N 1
ATOM 2407 C CA . GLN B 1 103 ? 14.641 -17.719 -4.699 1 98.31 103 GLN B CA 1
ATOM 2408 C C . GLN B 1 103 ? 14.977 -17.484 -3.23 1 98.31 103 GLN B C 1
ATOM 2410 O O . GLN B 1 103 ? 14.562 -16.469 -2.654 1 98.31 103 GLN B O 1
ATOM 2415 N N . ILE B 1 104 ? 15.703 -18.359 -2.646 1 98.5 104 ILE B N 1
ATOM 2416 C CA . ILE B 1 104 ? 16.109 -18.203 -1.255 1 98.5 104 ILE B CA 1
ATOM 2417 C C . ILE B 1 104 ? 16.984 -16.953 -1.112 1 98.5 104 ILE B C 1
ATOM 2419 O O . ILE B 1 104 ? 16.797 -16.172 -0.184 1 98.5 104 ILE B O 1
ATOM 2423 N N . VAL B 1 105 ? 17.906 -16.797 -2.016 1 98.56 105 VAL B N 1
ATOM 2424 C CA . VAL B 1 105 ? 18.797 -15.648 -1.981 1 98.56 105 VAL B CA 1
ATOM 2425 C C . VAL B 1 105 ? 18 -14.359 -2.131 1 98.56 105 VAL B C 1
ATOM 2427 O O . VAL B 1 105 ? 18.281 -13.359 -1.459 1 98.56 105 VAL B O 1
ATOM 2430 N N . LEU B 1 106 ? 17 -14.406 -3.014 1 98.88 106 LEU B N 1
ATOM 2431 C CA . LEU B 1 106 ? 16.141 -13.242 -3.199 1 98.88 106 LEU B CA 1
ATOM 2432 C C . LEU B 1 106 ? 15.406 -12.891 -1.906 1 98.88 106 LEU B C 1
ATOM 2434 O O . LEU B 1 106 ? 15.336 -11.727 -1.527 1 98.88 106 LEU B O 1
ATOM 2438 N N . PHE B 1 107 ? 14.867 -13.914 -1.205 1 98.81 107 PHE B N 1
ATOM 2439 C CA . PHE B 1 107 ? 14.211 -13.672 0.076 1 98.81 107 PHE B CA 1
ATOM 2440 C C . PHE B 1 107 ? 15.203 -13.094 1.083 1 98.81 107 PHE B C 1
ATOM 2442 O O . PHE B 1 107 ? 14.867 -12.164 1.828 1 98.81 107 PHE B O 1
ATOM 2449 N N . LEU B 1 108 ? 16.406 -13.57 1.093 1 98.81 108 LEU B N 1
ATOM 2450 C CA . LEU B 1 108 ? 17.406 -13.133 2.055 1 98.81 108 LEU B CA 1
ATOM 2451 C C . LEU B 1 108 ? 17.812 -11.688 1.795 1 98.81 108 LEU B C 1
ATOM 2453 O O . LEU B 1 108 ? 17.938 -10.891 2.732 1 98.81 108 LEU B O 1
ATOM 2457 N N . ILE B 1 109 ? 18.016 -11.32 0.542 1 98.88 109 ILE B N 1
ATOM 2458 C CA . ILE B 1 109 ? 18.344 -9.945 0.192 1 98.88 109 ILE B CA 1
ATOM 2459 C C . ILE B 1 109 ? 17.219 -9.016 0.641 1 98.88 109 ILE B C 1
ATOM 2461 O O . ILE B 1 109 ? 17.484 -7.965 1.236 1 98.88 109 ILE B O 1
ATOM 2465 N N . SER B 1 110 ? 16 -9.43 0.335 1 98.88 110 SER B N 1
ATOM 2466 C CA . SER B 1 110 ? 14.852 -8.625 0.726 1 98.88 110 SER B CA 1
ATOM 2467 C C . SER B 1 110 ? 14.773 -8.469 2.24 1 98.88 110 SER B C 1
ATOM 2469 O O . SER B 1 110 ? 14.484 -7.375 2.742 1 98.88 110 SER B O 1
ATOM 2471 N N . LEU B 1 111 ? 15.055 -9.523 2.941 1 98.75 111 LEU B N 1
ATOM 2472 C CA . LEU B 1 111 ? 15.023 -9.484 4.398 1 98.75 111 LEU B CA 1
ATOM 2473 C C . LEU B 1 111 ? 16.094 -8.547 4.945 1 98.75 111 LEU B C 1
ATOM 2475 O O . LEU B 1 111 ? 15.812 -7.719 5.809 1 98.75 111 LEU B O 1
ATOM 2479 N N . ILE B 1 112 ? 17.25 -8.602 4.438 1 98.75 112 ILE B N 1
ATOM 2480 C CA . ILE B 1 112 ? 18.391 -7.809 4.902 1 98.75 112 ILE B CA 1
ATOM 2481 C C . ILE B 1 112 ? 18.156 -6.332 4.594 1 98.75 112 ILE B C 1
ATOM 2483 O O . ILE B 1 112 ? 18.375 -5.469 5.449 1 98.75 112 ILE B O 1
ATOM 2487 N N . THR B 1 113 ? 17.703 -6.07 3.367 1 98.69 113 THR B N 1
ATOM 2488 C CA . THR B 1 113 ? 17.469 -4.688 2.961 1 98.69 113 THR B CA 1
ATOM 2489 C C . THR B 1 113 ? 16.375 -4.051 3.801 1 98.69 113 THR B C 1
ATOM 2491 O O . THR B 1 113 ? 16.484 -2.893 4.211 1 98.69 113 THR B O 1
ATOM 2494 N N . ASN B 1 114 ? 15.352 -4.809 4.117 1 98.81 114 ASN B N 1
ATOM 2495 C CA . ASN B 1 114 ? 14.281 -4.262 4.945 1 98.81 114 ASN B CA 1
ATOM 2496 C C . ASN B 1 114 ? 14.703 -4.129 6.402 1 98.81 114 ASN B C 1
ATOM 2498 O O . ASN B 1 114 ? 14.281 -3.205 7.098 1 98.81 114 ASN B O 1
ATOM 2502 N N . ALA B 1 115 ? 15.547 -5.023 6.859 1 98.69 115 ALA B N 1
ATOM 2503 C CA . ALA B 1 115 ? 16.078 -4.906 8.219 1 98.69 115 ALA B CA 1
ATOM 2504 C C . ALA B 1 115 ? 16.938 -3.656 8.359 1 98.69 115 ALA B C 1
ATOM 2506 O O . ALA B 1 115 ? 16.828 -2.93 9.352 1 98.69 115 ALA B O 1
ATOM 2507 N N . MET B 1 116 ? 17.734 -3.418 7.367 1 98.62 116 MET B N 1
ATOM 2508 C CA . MET B 1 116 ? 18.578 -2.223 7.379 1 98.62 116 MET B CA 1
ATOM 2509 C C . MET B 1 116 ? 17.719 -0.958 7.371 1 98.62 116 MET B C 1
ATOM 2511 O O . MET B 1 116 ? 18 -0.01 8.102 1 98.62 116 MET B O 1
ATOM 2515 N N . ASN B 1 117 ? 16.703 -0.992 6.578 1 98.56 117 ASN B N 1
ATOM 2516 C CA . ASN B 1 117 ? 15.812 0.159 6.531 1 98.56 117 ASN B CA 1
ATOM 2517 C C . ASN B 1 117 ? 15.078 0.358 7.855 1 98.56 117 ASN B C 1
ATOM 2519 O O . ASN B 1 117 ? 15 1.479 8.359 1 98.56 117 ASN B O 1
ATOM 2523 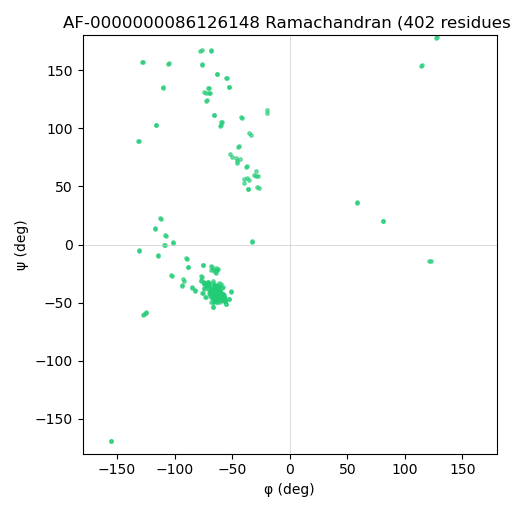N N . ALA B 1 118 ? 14.625 -0.694 8.445 1 98.19 118 ALA B N 1
ATOM 2524 C CA . ALA B 1 118 ? 13.836 -0.62 9.672 1 98.19 118 ALA B CA 1
ATOM 2525 C C . ALA B 1 118 ? 14.695 -0.183 10.859 1 98.19 118 ALA B C 1
ATOM 2527 O O . ALA B 1 118 ? 14.258 0.603 11.695 1 98.19 118 ALA B O 1
ATOM 2528 N N . ARG B 1 119 ? 15.922 -0.597 10.859 1 97.56 119 ARG B N 1
ATOM 2529 C CA . ARG B 1 119 ? 16.703 -0.454 12.086 1 97.56 119 ARG B CA 1
ATOM 2530 C C . ARG B 1 119 ? 17.672 0.727 11.984 1 97.56 119 ARG B C 1
ATOM 2532 O O . ARG B 1 119 ? 18.031 1.323 13 1 97.56 119 ARG B O 1
ATOM 2539 N N . TRP B 1 120 ? 18.047 1.055 10.758 1 97.75 120 TRP B N 1
ATOM 2540 C CA . TRP B 1 120 ? 19.109 2.051 10.648 1 97.75 120 TRP B CA 1
ATOM 2541 C C . TRP B 1 120 ? 18.672 3.221 9.773 1 97.75 120 TRP B C 1
ATOM 2543 O O . TRP B 1 120 ? 18.562 4.352 10.25 1 97.75 120 TRP B O 1
ATOM 2553 N N . PHE B 1 121 ? 18.312 3.002 8.516 1 97.81 121 PHE B N 1
ATOM 2554 C CA . PHE B 1 121 ? 18.109 4.086 7.562 1 97.81 121 PHE B CA 1
ATOM 2555 C C . PHE B 1 121 ? 16.906 4.934 7.949 1 97.81 121 PHE B C 1
ATOM 2557 O O . PHE B 1 121 ? 17.016 6.156 8.078 1 97.81 121 PHE B O 1
ATOM 2564 N N . SER B 1 122 ? 15.789 4.305 8.211 1 96.94 122 SER B N 1
ATOM 2565 C CA . SER B 1 122 ? 14.539 5.031 8.422 1 96.94 122 SER B CA 1
ATOM 2566 C C . SER B 1 122 ? 14.594 5.875 9.688 1 96.94 122 SER B C 1
ATOM 2568 O O . SER B 1 122 ? 14.242 7.059 9.672 1 96.94 122 SER B O 1
ATOM 2570 N N . PRO B 1 123 ? 15.086 5.355 10.812 1 97.69 123 PRO B N 1
ATOM 2571 C CA . PRO B 1 123 ? 15.18 6.191 12.008 1 97.69 123 PRO B CA 1
ATOM 2572 C C . PRO B 1 123 ? 16.141 7.371 11.828 1 97.69 123 PRO B C 1
ATOM 2574 O O . PRO B 1 123 ? 15.852 8.477 12.297 1 97.69 123 PRO B O 1
ATOM 2577 N N . VAL B 1 124 ? 17.219 7.145 11.133 1 98.38 124 VAL B N 1
ATOM 2578 C CA . VAL B 1 124 ? 18.188 8.203 10.891 1 98.38 124 VAL B CA 1
ATOM 2579 C C . VAL B 1 124 ? 17.578 9.273 9.992 1 98.38 124 VAL B C 1
ATOM 2581 O O . VAL B 1 124 ? 17.703 10.477 10.266 1 98.38 124 VAL B O 1
ATOM 2584 N N . ILE B 1 125 ? 16.891 8.906 8.961 1 98.62 125 ILE B N 1
ATOM 2585 C CA . ILE B 1 125 ? 16.25 9.82 8.023 1 98.62 125 ILE B CA 1
ATOM 2586 C C . ILE B 1 125 ? 15.211 10.672 8.758 1 98.62 125 ILE B C 1
ATOM 2588 O O . ILE B 1 125 ? 15.188 11.898 8.594 1 98.62 125 ILE B O 1
ATOM 2592 N N . SER B 1 126 ? 14.422 10.023 9.586 1 98.19 126 SER B N 1
ATOM 2593 C CA . SER B 1 126 ? 13.383 10.75 10.305 1 98.19 126 SER B CA 1
ATOM 2594 C C . SER B 1 126 ? 13.984 11.766 11.273 1 98.19 126 SER B C 1
ATOM 2596 O O . SER B 1 126 ? 13.523 12.906 11.352 1 98.19 126 SER B O 1
ATOM 2598 N N . LYS B 1 127 ? 15.008 11.352 11.953 1 98.25 127 LYS B N 1
ATOM 2599 C CA . LYS B 1 127 ? 15.672 12.25 12.891 1 98.25 127 LYS B CA 1
ATOM 2600 C C . LYS B 1 127 ? 16.25 13.469 12.172 1 98.25 127 LYS B C 1
ATOM 2602 O O . LYS B 1 127 ? 16.047 14.602 12.609 1 98.25 127 LYS B O 1
ATOM 2607 N N . ILE B 1 128 ? 16.938 13.25 11.086 1 98.69 128 ILE B N 1
ATOM 2608 C CA . ILE B 1 128 ? 17.531 14.336 10.328 1 98.69 128 ILE B CA 1
ATOM 2609 C C . ILE B 1 128 ? 16.438 15.227 9.75 1 98.69 128 ILE B C 1
ATOM 2611 O O . ILE B 1 128 ? 16.562 16.453 9.758 1 98.69 128 ILE B O 1
ATOM 2615 N N . MET B 1 129 ? 15.406 14.633 9.258 1 98.38 129 MET B N 1
ATOM 2616 C CA . MET B 1 129 ? 14.297 15.359 8.648 1 98.38 129 MET B CA 1
ATOM 2617 C C . MET B 1 129 ? 13.688 16.344 9.633 1 98.38 129 MET B C 1
ATOM 2619 O O . MET B 1 129 ? 13.422 17.5 9.273 1 98.38 129 MET B O 1
ATOM 2623 N N . PHE B 1 130 ? 13.523 15.906 10.859 1 98.06 130 PHE B N 1
ATOM 2624 C CA . PHE B 1 130 ? 12.914 16.797 11.844 1 98.06 130 PHE B CA 1
ATOM 2625 C C . PHE B 1 130 ? 13.859 17.922 12.211 1 98.06 130 PHE B C 1
ATOM 2627 O O . PHE B 1 130 ? 13.422 19.047 12.453 1 98.06 130 PHE B O 1
ATOM 2634 N N . LYS B 1 131 ? 15.156 17.688 12.242 1 98.38 131 LYS B N 1
ATOM 2635 C CA . LYS B 1 131 ? 16.125 18.75 12.461 1 98.38 131 LYS B CA 1
ATOM 2636 C C . LYS B 1 131 ? 16.094 19.766 11.312 1 98.38 131 LYS B C 1
ATOM 2638 O O . LYS B 1 131 ? 16.125 20.969 11.547 1 98.38 131 LYS B O 1
ATOM 2643 N N . VAL B 1 132 ? 16.016 19.219 10.086 1 98.38 132 VAL B N 1
ATOM 2644 C CA . VAL B 1 132 ? 15.93 20.047 8.891 1 98.38 132 VAL B CA 1
ATOM 2645 C C . VAL B 1 132 ? 14.672 20.906 8.961 1 98.38 132 VAL B C 1
ATOM 2647 O O . VAL B 1 132 ? 14.727 22.109 8.695 1 98.38 132 VAL B O 1
ATOM 2650 N N . GLN B 1 133 ? 13.609 20.406 9.383 1 98 133 GLN B N 1
ATOM 2651 C CA . GLN B 1 133 ? 12.32 21.094 9.391 1 98 133 GLN B CA 1
ATOM 2652 C C . GLN B 1 133 ? 12.297 22.203 10.43 1 98 133 GLN B C 1
ATOM 2654 O O . GLN B 1 133 ? 11.664 23.234 10.227 1 98 133 GLN B O 1
ATOM 2659 N N . VAL B 1 134 ? 13.008 21.984 11.508 1 98.12 134 VAL B N 1
ATOM 2660 C CA . VAL B 1 134 ? 13.094 23.016 12.531 1 98.12 134 VAL B CA 1
ATOM 2661 C C . VAL B 1 134 ? 13.727 24.266 11.945 1 98.12 134 VAL B C 1
ATOM 2663 O O . VAL B 1 134 ? 13.203 25.375 12.125 1 98.12 134 VAL B O 1
ATOM 2666 N N . ILE B 1 135 ? 14.789 24.141 11.234 1 98.12 135 ILE B N 1
ATOM 2667 C CA . ILE B 1 135 ? 15.477 25.266 10.617 1 98.12 135 ILE B CA 1
ATOM 2668 C C . ILE B 1 135 ? 14.578 25.891 9.555 1 98.12 135 ILE B C 1
ATOM 2670 O O . ILE B 1 135 ? 14.461 27.125 9.477 1 98.12 135 ILE B O 1
ATOM 2674 N N . GLU B 1 136 ? 13.953 25.047 8.766 1 97.75 136 GLU B N 1
ATOM 2675 C CA . GLU B 1 136 ? 13.07 25.531 7.707 1 97.75 136 GLU B CA 1
ATOM 2676 C C . GLU B 1 136 ? 11.914 26.344 8.273 1 97.75 136 GLU B C 1
ATOM 2678 O O . GLU B 1 136 ? 11.555 27.391 7.734 1 97.75 136 GLU B O 1
ATOM 2683 N N . LYS B 1 137 ? 11.398 25.875 9.312 1 97 137 LYS B N 1
ATOM 2684 C CA . LYS B 1 137 ? 10.297 26.578 9.969 1 97 137 LYS B CA 1
ATOM 2685 C C . LYS B 1 137 ? 10.719 27.953 10.453 1 97 137 LYS B C 1
ATOM 2687 O O . LYS B 1 137 ? 9.961 28.922 10.344 1 97 137 LYS B O 1
ATOM 2692 N N . GLU B 1 138 ? 11.906 28.016 10.945 1 96.88 138 GLU B N 1
ATOM 2693 C CA . GLU B 1 138 ? 12.461 29.281 11.422 1 96.88 138 GLU B CA 1
ATOM 2694 C C . GLU B 1 138 ? 12.602 30.297 10.281 1 96.88 138 GLU B C 1
ATOM 2696 O O . GLU B 1 138 ? 12.609 31.5 10.516 1 96.88 138 GLU B O 1
ATOM 2701 N N . HIS B 1 139 ? 12.656 29.797 9.133 1 95.69 139 HIS B N 1
ATOM 2702 C CA . HIS B 1 139 ? 12.828 30.672 7.98 1 95.69 139 HIS B CA 1
ATOM 2703 C C . HIS B 1 139 ? 11.539 30.766 7.164 1 95.69 139 HIS B C 1
ATOM 2705 O O . HIS B 1 139 ? 11.562 31.172 6 1 95.69 139 HIS B O 1
ATOM 2711 N N . GLY B 1 140 ? 10.477 30.219 7.691 1 94.69 140 GLY B N 1
ATOM 2712 C CA . GLY B 1 140 ? 9.164 30.359 7.082 1 94.69 140 GLY B CA 1
ATOM 2713 C C . GLY B 1 140 ? 8.945 29.391 5.926 1 94.69 140 GLY B C 1
ATOM 2714 O O . GLY B 1 140 ? 8.125 29.656 5.043 1 94.69 140 GLY B O 1
ATOM 2715 N N . LEU B 1 141 ? 9.688 28.375 5.871 1 95.31 141 LEU B N 1
ATOM 2716 C CA . LEU B 1 141 ? 9.578 27.375 4.812 1 95.31 141 LEU B CA 1
ATOM 2717 C C . LEU B 1 141 ? 8.914 26.094 5.332 1 95.31 141 LEU B C 1
ATOM 2719 O O . LEU B 1 141 ? 8.859 25.875 6.543 1 95.31 141 LEU B O 1
ATOM 2723 N N . GLY B 1 142 ? 8.305 25.312 4.457 1 95.25 142 GLY B N 1
ATOM 2724 C CA . GLY B 1 142 ? 7.836 23.984 4.848 1 95.25 142 GLY B CA 1
ATOM 2725 C C . GLY B 1 142 ? 6.348 23.797 4.625 1 95.25 142 GLY B C 1
ATOM 2726 O O . GLY B 1 142 ? 5.852 22.672 4.633 1 95.25 142 GLY B O 1
ATOM 2727 N N . GLN B 1 143 ? 5.637 24.891 4.41 1 94.88 143 GLN B N 1
ATOM 2728 C CA . GLN B 1 143 ? 4.184 24.797 4.301 1 94.88 143 GLN B CA 1
ATOM 2729 C C . GLN B 1 143 ? 3.74 24.844 2.842 1 94.88 143 GLN B C 1
ATOM 2731 O O . GLN B 1 143 ? 2.549 24.734 2.547 1 94.88 143 GLN B O 1
ATOM 2736 N N . GLU B 1 144 ? 4.723 24.922 1.954 1 94.62 144 GLU B N 1
ATOM 2737 C CA . GLU B 1 144 ? 4.395 24.969 0.533 1 94.62 144 GLU B CA 1
ATOM 2738 C C . GLU B 1 144 ? 3.99 23.578 0.022 1 94.62 144 GLU B C 1
ATOM 2740 O O . GLU B 1 144 ? 4.398 22.562 0.583 1 94.62 144 GLU B O 1
ATOM 2745 N N . VAL B 1 145 ? 3.209 23.594 -1.017 1 94.69 145 VAL B N 1
ATOM 2746 C CA . VAL B 1 145 ? 2.752 22.375 -1.654 1 94.69 145 VAL B CA 1
ATOM 2747 C C . VAL B 1 145 ? 3.414 22.219 -3.021 1 94.69 145 VAL B C 1
ATOM 2749 O O . VAL B 1 145 ? 3.494 23.188 -3.789 1 94.69 145 VAL B O 1
ATOM 2752 N N . GLY B 1 146 ? 3.857 21 -3.211 1 92.31 146 GLY B N 1
ATOM 2753 C CA . GLY B 1 146 ? 4.469 20.734 -4.504 1 92.31 146 GLY B CA 1
ATOM 2754 C C . GLY B 1 146 ? 5.949 20.406 -4.406 1 92.31 146 GLY B C 1
ATOM 2755 O O . GLY B 1 146 ? 6.664 21 -3.59 1 92.31 146 GLY B O 1
ATOM 2756 N N . ARG B 1 147 ? 6.453 19.75 -5.25 1 85.62 147 ARG B N 1
ATOM 2757 C CA . ARG B 1 147 ? 7.828 19.266 -5.25 1 85.62 147 ARG B CA 1
ATOM 2758 C C . ARG B 1 147 ? 8.812 20.406 -5.5 1 85.62 147 ARG B C 1
ATOM 2760 O O . ARG B 1 147 ? 9.867 20.469 -4.871 1 85.62 147 ARG B O 1
ATOM 2767 N N . SER B 1 148 ? 8.43 21.359 -6.316 1 87.5 148 SER B N 1
ATOM 2768 C CA . SER B 1 148 ? 9.344 22.422 -6.684 1 87.5 148 SER B CA 1
ATOM 2769 C C . SER B 1 148 ? 8.891 23.766 -6.109 1 87.5 148 SER B C 1
ATOM 2771 O O . SER B 1 148 ? 9.328 24.828 -6.57 1 87.5 148 SER B O 1
ATOM 2773 N N . ALA B 1 149 ? 8.133 23.594 -5.109 1 87.38 149 ALA B N 1
ATOM 2774 C CA . ALA B 1 149 ? 7.633 24.828 -4.527 1 87.38 149 ALA B CA 1
ATOM 2775 C C . ALA B 1 149 ? 8.734 25.562 -3.762 1 87.38 149 ALA B C 1
ATOM 2777 O O . ALA B 1 149 ? 9.484 24.953 -3.004 1 87.38 149 ALA B O 1
ATOM 2778 N N . ASN B 1 150 ? 8.922 26.875 -4.008 1 92 150 ASN B N 1
ATOM 2779 C CA . ASN B 1 150 ? 9.852 27.781 -3.332 1 92 150 ASN B CA 1
ATOM 2780 C C . ASN B 1 150 ? 11.289 27.297 -3.461 1 92 150 ASN B C 1
ATOM 2782 O O . ASN B 1 150 ? 12.047 27.328 -2.49 1 92 150 ASN B O 1
ATOM 2786 N N . LYS B 1 151 ? 11.633 26.75 -4.531 1 93.12 151 LYS B N 1
ATOM 2787 C CA . LYS B 1 151 ? 12.969 26.234 -4.801 1 93.12 151 LYS B CA 1
ATOM 2788 C C . LYS B 1 151 ? 14.039 27.281 -4.504 1 93.12 151 LYS B C 1
ATOM 2790 O O . LYS B 1 151 ? 15.094 26.969 -3.959 1 93.12 151 LYS B O 1
ATOM 2795 N N . GLU B 1 152 ? 13.758 28.438 -4.848 1 93.69 152 GLU B N 1
ATOM 2796 C CA . GLU B 1 152 ? 14.711 29.531 -4.629 1 93.69 152 GLU B CA 1
ATOM 2797 C C . GLU B 1 152 ? 14.938 29.766 -3.139 1 93.69 152 GLU B C 1
ATOM 2799 O O . GLU B 1 152 ? 16.062 30.016 -2.709 1 93.69 152 GLU B O 1
ATOM 2804 N N . GLY B 1 153 ? 13.891 29.688 -2.346 1 94.38 153 GLY B N 1
ATOM 2805 C CA . GLY B 1 153 ? 14.008 29.859 -0.906 1 94.38 153 GLY B CA 1
ATOM 2806 C C . GLY B 1 153 ? 14.883 28.797 -0.252 1 94.38 153 GLY B C 1
ATOM 2807 O O . GLY B 1 153 ? 15.719 29.125 0.591 1 94.38 153 GLY B O 1
ATOM 2808 N N . TYR B 1 154 ? 14.711 27.703 -0.658 1 95.25 154 TYR B N 1
ATOM 2809 C CA . TYR B 1 154 ? 15.508 26.609 -0.117 1 95.25 154 TYR B CA 1
ATOM 2810 C C . TYR B 1 154 ? 16.969 26.719 -0.557 1 95.25 154 TYR B C 1
ATOM 2812 O O . TYR B 1 154 ? 17.875 26.469 0.23 1 95.25 154 TYR B O 1
ATOM 2820 N N . ARG B 1 155 ? 17.141 27.062 -1.766 1 95.5 155 ARG B N 1
ATOM 2821 C CA . ARG B 1 155 ? 18.5 27.25 -2.275 1 95.5 155 ARG B CA 1
ATOM 2822 C C . ARG B 1 155 ? 19.219 28.359 -1.524 1 95.5 155 ARG B C 1
ATOM 2824 O O . ARG B 1 155 ? 20.391 28.219 -1.168 1 95.5 155 ARG B O 1
ATOM 2831 N N . LEU B 1 156 ? 18.547 29.391 -1.316 1 96.62 156 LEU B N 1
ATOM 2832 C CA . LEU B 1 156 ? 19.125 30.516 -0.576 1 96.62 156 LEU B CA 1
ATOM 2833 C C . LEU B 1 156 ? 19.5 30.094 0.84 1 96.62 156 LEU B C 1
ATOM 2835 O O . LEU B 1 156 ? 20.562 30.453 1.336 1 96.62 156 LEU B O 1
ATOM 2839 N N . LEU B 1 157 ? 18.594 29.328 1.466 1 96.88 157 LEU B N 1
ATOM 2840 C CA . LEU B 1 157 ? 18.859 28.844 2.816 1 96.88 157 LEU B CA 1
ATOM 2841 C C . LEU B 1 157 ? 20.062 27.922 2.834 1 96.88 157 LEU B C 1
ATOM 2843 O O . LEU B 1 157 ? 20.891 27.984 3.744 1 96.88 157 LEU B O 1
ATOM 2847 N N . GLN B 1 158 ? 20.156 27.094 1.875 1 96.69 158 GLN B N 1
ATOM 2848 C CA . GLN B 1 158 ? 21.281 26.172 1.77 1 96.69 158 GLN B CA 1
ATOM 2849 C C . GLN B 1 158 ? 22.594 26.922 1.614 1 96.69 158 GLN B C 1
ATOM 2851 O O . GLN B 1 158 ? 23.625 26.5 2.152 1 96.69 158 GLN B O 1
ATOM 2856 N N . ASN B 1 159 ? 22.547 28 0.925 1 96.75 159 ASN B N 1
ATOM 2857 C CA . ASN B 1 159 ? 23.75 28.797 0.688 1 96.75 159 ASN B CA 1
ATOM 2858 C C . ASN B 1 159 ? 24.125 29.625 1.918 1 96.75 159 ASN B C 1
ATOM 2860 O O . ASN B 1 159 ? 25.312 29.859 2.172 1 96.75 159 ASN B O 1
ATOM 2864 N N . LYS B 1 160 ? 23.219 29.984 2.629 1 97.06 160 LYS B N 1
ATOM 2865 C CA . LYS B 1 160 ? 23.438 30.906 3.732 1 97.06 160 LYS B CA 1
ATOM 2866 C C . LYS B 1 160 ? 23.719 30.156 5.031 1 97.06 160 LYS B C 1
ATOM 2868 O O . LYS B 1 160 ? 24.406 30.688 5.922 1 97.06 160 LYS B O 1
ATOM 2873 N N . ASP B 1 161 ? 23.188 29.031 5.234 1 97.56 161 ASP B N 1
ATOM 2874 C CA . ASP B 1 161 ? 23.281 28.281 6.484 1 97.56 161 ASP B CA 1
ATOM 2875 C C . ASP B 1 161 ? 24.016 26.969 6.281 1 97.56 161 ASP B C 1
ATOM 2877 O O . ASP B 1 161 ? 23.422 25.969 5.859 1 97.56 161 ASP B O 1
ATOM 2881 N N . PRO B 1 162 ? 25.234 26.906 6.684 1 97.5 162 PRO B N 1
ATOM 2882 C CA . PRO B 1 162 ? 26.016 25.688 6.488 1 97.5 162 PRO B CA 1
ATOM 2883 C C . PRO B 1 162 ? 25.453 24.484 7.246 1 97.5 162 PRO B C 1
ATOM 2885 O O . PRO B 1 162 ? 25.578 23.359 6.793 1 97.5 162 PRO B O 1
ATOM 2888 N N . LYS B 1 163 ? 24.922 24.766 8.398 1 97.81 163 LYS B N 1
ATOM 2889 C CA . LYS B 1 163 ? 24.312 23.672 9.156 1 97.81 163 LYS B CA 1
ATOM 2890 C C . LYS B 1 163 ? 23.141 23.047 8.383 1 97.81 163 LYS B C 1
ATOM 2892 O O . LYS B 1 163 ? 23.031 21.828 8.305 1 97.81 163 LYS B O 1
ATOM 2897 N N . TYR B 1 164 ? 22.281 23.859 7.879 1 98.19 164 TYR B N 1
ATOM 2898 C CA . TYR B 1 164 ? 21.172 23.391 7.051 1 98.19 164 TYR B CA 1
ATOM 2899 C C . TYR B 1 164 ? 21.688 22.625 5.84 1 98.19 164 TYR B C 1
ATOM 2901 O O . TYR B 1 164 ? 21.156 21.562 5.496 1 98.19 164 TYR B O 1
ATOM 2909 N N . CYS B 1 165 ? 22.703 23.125 5.207 1 98.25 165 CYS B N 1
ATOM 2910 C CA . CYS B 1 165 ? 23.281 22.5 4.031 1 98.25 165 CYS B CA 1
ATOM 2911 C C . CYS B 1 165 ? 23.781 21.094 4.363 1 98.25 165 CYS B C 1
ATOM 2913 O O . CYS B 1 165 ? 23.516 20.141 3.625 1 98.25 165 CYS B O 1
ATOM 2915 N N . ASP B 1 166 ? 24.438 21 5.438 1 98.44 166 ASP B N 1
ATOM 2916 C CA . ASP B 1 166 ? 24.984 19.703 5.852 1 98.44 166 ASP B CA 1
ATOM 2917 C C . ASP B 1 166 ? 23.859 18.719 6.16 1 98.44 166 ASP B C 1
ATOM 2919 O O . ASP B 1 166 ? 23.906 17.562 5.75 1 98.44 166 ASP B O 1
ATOM 2923 N N . LEU B 1 167 ? 22.906 19.172 6.914 1 98.56 167 LEU B N 1
ATOM 2924 C CA . LEU B 1 167 ? 21.766 18.312 7.266 1 98.56 167 LEU B CA 1
ATOM 2925 C C . LEU B 1 167 ? 21.031 17.844 6.016 1 98.56 167 LEU B C 1
ATOM 2927 O O . LEU B 1 167 ? 20.656 16.688 5.906 1 98.56 167 LEU B O 1
ATOM 2931 N N . ARG B 1 168 ? 20.844 18.75 5.145 1 98.06 168 ARG B N 1
ATOM 2932 C CA . ARG B 1 168 ? 20.141 18.422 3.906 1 98.06 168 ARG B CA 1
ATOM 2933 C C . ARG B 1 168 ? 20.922 17.406 3.09 1 98.06 168 ARG B C 1
ATOM 2935 O O . ARG B 1 168 ? 20.344 16.469 2.529 1 98.06 168 ARG B O 1
ATOM 2942 N N . ARG B 1 169 ? 22.172 17.609 3 1 98.19 169 ARG B N 1
ATOM 2943 C CA . ARG B 1 169 ? 23.016 16.672 2.285 1 98.19 169 ARG B CA 1
ATOM 2944 C C . ARG B 1 169 ? 22.953 15.281 2.924 1 98.19 169 ARG B C 1
ATOM 2946 O O . ARG B 1 169 ? 22.875 14.273 2.221 1 98.19 169 ARG B O 1
ATOM 2953 N N . ARG B 1 170 ? 23.031 15.273 4.18 1 98.31 170 ARG B N 1
ATOM 2954 C CA . ARG B 1 170 ? 22.938 14.008 4.895 1 98.31 170 ARG B CA 1
ATOM 2955 C C . ARG B 1 170 ? 21.578 13.344 4.676 1 98.31 170 ARG B C 1
ATOM 2957 O O . ARG B 1 170 ? 21.5 12.133 4.473 1 98.31 170 ARG B O 1
ATOM 2964 N N . PHE B 1 171 ? 20.578 14.141 4.781 1 98.5 171 PHE B N 1
ATOM 2965 C CA . PHE B 1 171 ? 19.234 13.633 4.516 1 98.5 171 PHE B CA 1
ATOM 2966 C C . PHE B 1 171 ? 19.156 13.016 3.127 1 98.5 171 PHE B C 1
ATOM 2968 O O . PHE B 1 171 ? 18.688 11.883 2.975 1 98.5 171 PHE B O 1
ATOM 2975 N N . MET B 1 172 ? 19.641 13.727 2.141 1 97.75 172 MET B N 1
ATOM 2976 C CA . MET B 1 172 ? 19.562 13.25 0.762 1 97.75 172 MET B CA 1
ATOM 2977 C C . MET B 1 172 ? 20.359 11.969 0.583 1 97.75 172 MET B C 1
ATOM 2979 O O . MET B 1 172 ? 19.953 11.07 -0.153 1 97.75 172 MET B O 1
ATOM 2983 N N . PHE B 1 173 ? 21.406 11.914 1.242 1 98.5 173 PHE B N 1
ATOM 2984 C CA . PHE B 1 173 ? 22.266 10.734 1.139 1 98.5 173 PHE B CA 1
ATOM 2985 C C . PHE B 1 173 ? 21.578 9.508 1.716 1 98.5 173 PHE B C 1
ATOM 2987 O O . PHE B 1 173 ? 21.438 8.492 1.036 1 98.5 173 PHE B O 1
ATOM 2994 N N . TYR B 1 174 ? 21.094 9.555 2.941 1 98.31 174 TYR B N 1
ATOM 2995 C CA . TYR B 1 174 ? 20.438 8.422 3.598 1 98.31 174 TYR B CA 1
ATOM 2996 C C . TYR B 1 174 ? 19.125 8.078 2.916 1 98.31 174 TYR B C 1
ATOM 2998 O O . TYR B 1 174 ? 18.766 6.906 2.812 1 98.31 174 TYR B O 1
ATOM 3006 N N . HIS B 1 175 ? 18.453 9.086 2.523 1 97.75 175 HIS B N 1
ATOM 3007 C CA . HIS B 1 175 ? 17.219 8.852 1.788 1 97.75 175 HIS B CA 1
ATOM 3008 C C . HIS B 1 175 ? 17.484 8.078 0.5 1 97.75 175 HIS B C 1
ATOM 3010 O O . HIS B 1 175 ? 16.734 7.16 0.161 1 97.75 175 HIS B O 1
ATOM 3016 N N . ALA B 1 176 ? 18.531 8.438 -0.242 1 98.19 176 ALA B N 1
ATOM 3017 C CA . ALA B 1 176 ? 18.875 7.754 -1.482 1 98.19 176 ALA B CA 1
ATOM 3018 C C . ALA B 1 176 ? 19.234 6.293 -1.222 1 98.19 176 ALA B C 1
ATOM 3020 O O . ALA B 1 176 ? 18.766 5.398 -1.93 1 98.19 176 ALA B O 1
ATOM 3021 N N . ILE B 1 177 ? 20 6.062 -0.225 1 98.31 177 ILE B N 1
ATOM 3022 C CA . ILE B 1 177 ? 20.438 4.703 0.084 1 98.31 177 ILE B CA 1
ATOM 3023 C C . ILE B 1 177 ? 19.234 3.873 0.536 1 98.31 177 ILE B C 1
ATOM 3025 O O . ILE B 1 177 ? 19.078 2.717 0.134 1 98.31 177 ILE B O 1
ATOM 3029 N N . SER B 1 178 ? 18.406 4.414 1.357 1 98.5 178 SER B N 1
ATOM 3030 C CA . SER B 1 178 ? 17.188 3.748 1.804 1 98.5 178 SER B CA 1
ATOM 3031 C C . SER B 1 178 ? 16.281 3.428 0.629 1 98.5 178 SER B C 1
ATOM 3033 O O . SER B 1 178 ? 15.703 2.336 0.559 1 98.5 178 SER B O 1
ATOM 3035 N N . SER B 1 179 ? 16.172 4.367 -0.262 1 98.12 179 SER B N 1
ATOM 3036 C CA . SER B 1 179 ? 15.328 4.191 -1.435 1 98.12 179 SER B CA 1
ATOM 3037 C C . SER B 1 179 ? 15.867 3.098 -2.35 1 98.12 179 SER B C 1
ATOM 3039 O O . SER B 1 179 ? 15.102 2.299 -2.895 1 98.12 179 SER B O 1
ATOM 3041 N N . PHE B 1 180 ? 17.125 3.1 -2.52 1 98.38 180 PHE B N 1
ATOM 3042 C CA . PHE B 1 180 ? 17.75 2.061 -3.328 1 98.38 180 PHE B CA 1
ATOM 3043 C C . PHE B 1 180 ? 17.562 0.69 -2.691 1 98.38 180 PHE B C 1
ATOM 3045 O O . PHE B 1 180 ? 17.25 -0.284 -3.383 1 98.38 180 PHE B O 1
ATOM 3052 N N . SER B 1 181 ? 17.766 0.665 -1.429 1 98.44 181 SER B N 1
ATOM 3053 C CA . SER B 1 181 ? 17.531 -0.562 -0.672 1 98.44 181 SER B CA 1
ATOM 3054 C C . SER B 1 181 ? 16.094 -1.043 -0.824 1 98.44 181 SER B C 1
ATOM 3056 O O . SER B 1 181 ? 15.844 -2.232 -1.032 1 98.44 181 SER B O 1
ATOM 3058 N N . ASN B 1 182 ? 15.188 -0.188 -0.705 1 98.56 182 ASN B N 1
ATOM 3059 C CA . ASN B 1 182 ? 13.773 -0.509 -0.871 1 98.56 182 ASN B CA 1
ATOM 3060 C C . ASN B 1 182 ? 13.477 -1.019 -2.277 1 98.56 182 ASN B C 1
ATOM 3062 O O . ASN B 1 182 ? 12.75 -1.997 -2.447 1 98.56 182 ASN B O 1
ATOM 3066 N N . LEU B 1 183 ? 14.07 -0.369 -3.258 1 98.62 183 LEU B N 1
ATOM 3067 C CA . LEU B 1 183 ? 13.867 -0.78 -4.641 1 98.62 183 LEU B CA 1
ATOM 3068 C C . LEU B 1 183 ? 14.422 -2.18 -4.883 1 98.62 183 LEU B C 1
ATOM 3070 O O . LEU B 1 183 ? 13.797 -2.99 -5.57 1 98.62 183 LEU B O 1
ATOM 3074 N N . LEU B 1 184 ? 15.555 -2.385 -4.32 1 98.81 184 LEU B N 1
ATOM 3075 C CA . LEU B 1 184 ? 16.156 -3.711 -4.441 1 98.81 184 LEU B CA 1
ATOM 3076 C C . LEU B 1 184 ? 15.234 -4.773 -3.836 1 98.81 184 LEU B C 1
ATOM 3078 O O . LEU B 1 184 ? 15.023 -5.828 -4.434 1 98.81 184 LEU B O 1
ATOM 3082 N N . SER B 1 185 ? 14.734 -4.523 -2.705 1 98.88 185 SER B N 1
ATOM 3083 C CA . SER B 1 185 ? 13.805 -5.445 -2.062 1 98.88 185 SER B CA 1
ATOM 3084 C C . SER B 1 185 ? 12.562 -5.664 -2.92 1 98.88 185 SER B C 1
ATOM 3086 O O . SER B 1 185 ? 12.078 -6.789 -3.043 1 98.88 185 SER B O 1
ATOM 3088 N N . PHE B 1 186 ? 12.062 -4.652 -3.473 1 98.94 186 PHE B N 1
ATOM 3089 C CA . PHE B 1 186 ? 10.891 -4.727 -4.348 1 98.94 186 PHE B CA 1
ATOM 3090 C C . PHE B 1 186 ? 11.172 -5.637 -5.539 1 98.94 186 PHE B C 1
ATOM 3092 O O . PHE B 1 186 ? 10.344 -6.484 -5.883 1 98.94 186 PHE B O 1
ATOM 3099 N N . LEU B 1 187 ? 12.297 -5.438 -6.117 1 98.88 187 LEU B N 1
ATOM 3100 C CA . LEU B 1 187 ? 12.68 -6.242 -7.273 1 98.88 187 LEU B CA 1
ATOM 3101 C C . LEU B 1 187 ? 12.859 -7.707 -6.883 1 98.88 187 LEU B C 1
ATOM 3103 O O . LEU B 1 187 ? 12.477 -8.602 -7.641 1 98.88 187 LEU B O 1
ATOM 3107 N N . CYS B 1 188 ? 13.375 -7.934 -5.715 1 98.88 188 CYS B N 1
ATOM 3108 C CA . CYS B 1 188 ? 13.547 -9.297 -5.234 1 98.88 188 CYS B CA 1
ATOM 3109 C C . CYS B 1 188 ? 12.203 -9.977 -5 1 98.88 188 CYS B C 1
ATOM 3111 O O . CYS B 1 188 ? 12.008 -11.125 -5.395 1 98.88 188 CYS B O 1
ATOM 3113 N N . ASN B 1 189 ? 11.328 -9.297 -4.383 1 98.81 189 ASN B N 1
ATOM 3114 C CA . ASN B 1 189 ? 9.992 -9.836 -4.184 1 98.81 189 ASN B CA 1
ATOM 3115 C C . ASN B 1 189 ? 9.281 -10.07 -5.516 1 98.81 189 ASN B C 1
ATOM 3117 O O . ASN B 1 189 ? 8.609 -11.094 -5.695 1 98.81 189 ASN B O 1
ATOM 3121 N N . GLY B 1 190 ? 9.438 -9.133 -6.398 1 98.88 190 GLY B N 1
ATOM 3122 C CA . GLY B 1 190 ? 8.875 -9.289 -7.73 1 98.88 190 GLY B CA 1
ATOM 3123 C C . GLY B 1 190 ? 9.453 -10.477 -8.484 1 98.88 190 GLY B C 1
ATOM 3124 O O . GLY B 1 190 ? 8.727 -11.203 -9.156 1 98.88 190 GLY B O 1
ATOM 3125 N N . ALA B 1 191 ? 10.734 -10.648 -8.336 1 98.88 191 ALA B N 1
ATOM 3126 C CA . ALA B 1 191 ? 11.383 -11.781 -8.984 1 98.88 191 ALA B CA 1
ATOM 3127 C C . ALA B 1 191 ? 10.844 -13.102 -8.453 1 98.88 191 ALA B C 1
ATOM 3129 O O . ALA B 1 191 ? 10.641 -14.055 -9.211 1 98.88 191 ALA B O 1
ATOM 3130 N N . ASN B 1 192 ? 10.594 -13.164 -7.184 1 98.88 192 ASN B N 1
ATOM 3131 C CA . ASN B 1 192 ? 10.016 -14.375 -6.617 1 98.88 192 ASN B CA 1
ATOM 3132 C C . ASN B 1 192 ? 8.602 -14.617 -7.141 1 98.88 192 ASN B C 1
ATOM 3134 O O . ASN B 1 192 ? 8.188 -15.758 -7.324 1 98.88 192 ASN B O 1
ATOM 3138 N N . LEU B 1 193 ? 7.859 -13.578 -7.367 1 98.88 193 LEU B N 1
ATOM 3139 C CA . LEU B 1 193 ? 6.551 -13.719 -7.992 1 98.88 193 LEU B CA 1
ATOM 3140 C C . LEU B 1 193 ? 6.688 -14.227 -9.43 1 98.88 193 LEU B C 1
ATOM 3142 O O . LEU B 1 193 ? 5.863 -15.016 -9.891 1 98.88 193 LEU B O 1
ATOM 3146 N N . VAL B 1 194 ? 7.715 -13.773 -10.102 1 98.75 194 VAL B N 1
ATOM 3147 C CA . VAL B 1 194 ? 7.953 -14.211 -11.477 1 98.75 194 VAL B CA 1
ATOM 3148 C C . VAL B 1 194 ? 8.25 -15.711 -11.492 1 98.75 194 VAL B C 1
ATOM 3150 O O . VAL B 1 194 ? 7.75 -16.438 -12.344 1 98.75 194 VAL B O 1
ATOM 3153 N N . TYR B 1 195 ? 9.055 -16.188 -10.555 1 98.38 195 TYR B N 1
ATOM 3154 C CA . TYR B 1 195 ? 9.32 -17.609 -10.438 1 98.38 195 TYR B CA 1
ATOM 3155 C C . TYR B 1 195 ? 8.031 -18.391 -10.211 1 98.38 195 TYR B C 1
ATOM 3157 O O . TYR B 1 195 ? 7.828 -19.453 -10.805 1 98.38 195 TYR B O 1
ATOM 3165 N N . ILE B 1 196 ? 7.191 -17.891 -9.367 1 98.31 196 ILE B N 1
ATOM 3166 C CA . ILE B 1 196 ? 5.918 -18.547 -9.078 1 98.31 196 ILE B CA 1
ATOM 3167 C C . ILE B 1 196 ? 5.051 -18.562 -10.336 1 98.31 196 ILE B C 1
ATOM 3169 O O . ILE B 1 196 ? 4.461 -19.594 -10.672 1 98.31 196 ILE B O 1
ATOM 3173 N N . ALA B 1 197 ? 5.004 -17.438 -11.039 1 98.31 197 ALA B N 1
ATOM 3174 C CA . ALA B 1 197 ? 4.188 -17.328 -12.25 1 98.31 197 ALA B CA 1
ATOM 3175 C C . ALA B 1 197 ? 4.633 -18.328 -13.305 1 98.31 197 ALA B C 1
ATOM 3177 O O . ALA B 1 197 ? 3.803 -18.891 -14.031 1 98.31 197 ALA B O 1
ATOM 3178 N N . ALA B 1 198 ? 5.891 -18.547 -13.352 1 96.5 198 ALA B N 1
ATOM 3179 C CA . ALA B 1 198 ? 6.445 -19.453 -14.359 1 96.5 198 ALA B CA 1
ATOM 3180 C C . ALA B 1 198 ? 6.02 -20.891 -14.094 1 96.5 198 ALA B C 1
ATOM 3182 O O . ALA B 1 198 ? 6.066 -21.734 -14.992 1 96.5 198 ALA B O 1
ATOM 3183 N N . MET B 1 199 ? 5.598 -21.188 -12.914 1 96.25 199 MET B N 1
ATOM 3184 C CA . MET B 1 199 ? 5.199 -22.547 -12.57 1 96.25 199 MET B CA 1
ATOM 3185 C C . MET B 1 199 ? 3.715 -22.766 -12.844 1 96.25 199 MET B C 1
ATOM 3187 O O . MET B 1 199 ? 3.238 -23.891 -12.836 1 96.25 199 MET B O 1
ATOM 3191 N N . LEU B 1 200 ? 3.01 -21.734 -13.102 1 96.56 200 LEU B N 1
ATOM 3192 C CA . LEU B 1 200 ? 1.567 -21.828 -13.289 1 96.56 200 LEU B CA 1
ATOM 3193 C C . LEU B 1 200 ? 1.239 -22.516 -14.609 1 96.56 200 LEU B C 1
ATOM 3195 O O . LEU B 1 200 ? 1.854 -22.234 -15.633 1 96.56 200 LEU B O 1
ATOM 3199 N N . PRO B 1 201 ? 0.341 -23.406 -14.562 1 94.12 201 PRO B N 1
ATOM 3200 C CA . PRO B 1 201 ? -0.062 -24.062 -15.805 1 94.12 201 PRO B CA 1
ATOM 3201 C C . PRO B 1 201 ? -0.971 -23.188 -16.672 1 94.12 201 PRO B C 1
ATOM 3203 O O . PRO B 1 201 ? -1.053 -23.391 -17.875 1 94.12 201 PRO B O 1
ATOM 3206 N N . THR B 1 202 ? -1.696 -22.328 -16.062 1 91.56 202 THR B N 1
ATOM 3207 C CA . THR B 1 202 ? -2.645 -21.438 -16.734 1 91.56 202 THR B CA 1
ATOM 3208 C C . THR B 1 202 ? -2.879 -20.188 -15.906 1 91.56 202 THR B C 1
ATOM 3210 O O . THR B 1 202 ? -2.133 -19.906 -14.961 1 91.56 202 THR B O 1
ATOM 3213 N N . LEU B 1 203 ? -3.891 -19.5 -16.375 1 91.44 203 LEU B N 1
ATOM 3214 C CA . LEU B 1 203 ? -4.203 -18.234 -15.711 1 91.44 203 LEU B CA 1
ATOM 3215 C C . LEU B 1 203 ? -5.258 -18.422 -14.625 1 91.44 203 LEU B C 1
ATOM 3217 O O . LEU B 1 203 ? -6.133 -19.297 -14.758 1 91.44 203 LEU B O 1
#

Foldseek 3Di:
DDPPVCPPPPVCPPLLQPPDDDDPVLVVLLVVLLVVLLVLLCCVQPPPLQCPLAFFWQVVSLVVCLVVVLVSLVSSLVSLVSNLVSLCSNPPPVRDDPVSVLLNVLSVLLNVLSVCCNPPLSVVLSVLSVVLVVVQVVVVGGGDHGNCPPVVVLVVCLVPPVVSVVSVVVNVVSVVSNSVSSVSSSVSSVVSVVVVVVPDPDD/DDPPVCPPPPVCPPLLQPPDDDDPVLVVLLVVLLVVLLVLLCCVQPPPLQCDLAFFWQVVSLVVCLVVVLVSLVSSLVSLVSNLVSLCSNPPPVRDDPVSVLLNVLSVLLNVLSVCCNPPLSVVLSVLSVVLVVVQVVVVGGGDHGNCPPVVVLVVCLVVDVVSVVSVVVNVVSVVSNSVSSVSSSVSSVVSVVVVVVPDPDD

Secondary structure (DSSP, 8-state):
-------------------SSPPHHHHHHHHHHHHHHHHHHHHIIIIIHHHHHHHSBHHHHHHHHHHHHHHHHHHHHHHHHHHHHHHHHHS-GGG--HHHHHHHHHHHHHHHHHHHIIIIIHHHHHHHHHHHHHHHHHTT-S--BSTTTTHHHHHHHHHH-HHHHHHHHHHHHHHHHHHHHHHHHHHHHHHHHHHHHHH-S--/-------------------SSPPHHHHHHHHHHHHHHHHHHHHIIIIIHHHHHHHSBHHHHHHHHHHHHHHHHHHHHHHHHHHHHHHHHHS-GGG--HHHHHHHHHHHHHHHHHHHIIIIIHHHHHHHHHHHHHHHHHTT-S--BSTTTTHHHHHHHHHH-HHHHHHHHHHHHHHHHHHHHHHHHHHHHHHHHHHHHHH-S--

InterPro domains:
  IPR025423 TMEM205-like [PF13664] (32-131)
  IPR042623 Transmembrane protein 205 [PTHR46916] (16-203)

Nearest PDB structures (foldseek):
  2d4c-assembly2_D  TM=2.535E-01  e=1.031E+00  Homo sapiens
  5i6r-assembly1_A-2  TM=2.472E-01  e=2.933E+00  Homo sapiens
  5i6j-assembly1_A-2  TM=2.587E-01  e=5.891E+00  Homo sapiens
  2d4c-assembly2_D  TM=3.883E-01  e=1.528E+00  Homo sapiens
  8yic-assembly1_R  TM=3.482E-01  e=9.661E+00  Tequatrovirus T4

Organism: NCBI:txid247094

Sequence (406 aa):
MTEVTEEGADLQLGSMASEGTPGDHVKVIQLLVLSASFGMQFWVTFVAGFVMIANVPRHTFGLVQSKLIPFYHHILLCFIFVNLAIFASYHPRELLSPAESIQIVLFLISLITNAMNARWFSPVISKIMFKVQVIEKEHGLGQEVGRSANKEGYRLLQNKDPKYCDLRRRFMFYHAISSFSNLLSFLCNGANLVYIAAMLPTLMTEVTEEGADLQLGSMASEGTPGDHVKVIQLLVLSASFGMQFWVTFVAGFVMIANVPRHTFGLVQSKLIPFYHHILLCFIFVNLAIFASYHPRELLSPAESIQIVLFLISLITNAMNARWFSPVISKIMFKVQVIEKEHGLGQEVGRSANKEGYRLLQNKDPKYCDLRRRFMFYHAISSFSNLLSFLCNGANLVYIAAMLPTL

Solvent-accessible surface area (backbone atoms only — not comparable to full-atom values): 21283 Å² total; per-residue (Å²): 136,79,80,76,74,74,72,67,76,69,74,68,74,63,75,72,38,54,85,69,80,76,52,59,67,55,35,30,52,46,48,52,40,51,20,35,46,41,2,31,45,48,36,54,68,70,40,52,52,59,51,35,41,49,69,30,25,48,51,56,37,50,55,52,47,60,62,46,48,57,55,51,28,50,50,43,37,52,39,44,48,51,41,42,52,56,50,46,26,61,44,48,82,92,71,57,48,73,68,57,48,50,46,52,49,29,42,50,51,27,38,51,35,28,46,45,33,50,72,47,38,49,58,52,39,43,55,43,47,53,57,49,46,53,56,33,46,74,70,74,42,48,73,49,55,29,79,72,50,63,50,65,59,52,51,50,46,40,72,71,32,64,67,54,34,51,46,49,51,50,36,53,51,45,47,49,52,40,49,51,34,50,49,50,26,44,50,27,49,47,48,48,50,42,58,53,27,62,57,39,84,65,129,139,80,81,76,74,76,72,68,78,71,73,69,73,64,76,71,38,54,85,68,80,75,51,59,68,53,34,30,51,46,48,52,41,51,22,34,47,42,2,32,47,47,36,53,69,70,41,52,52,59,49,35,40,49,69,31,27,47,50,57,38,51,54,51,47,59,61,48,49,57,54,52,28,49,50,43,35,51,40,43,48,51,42,43,52,55,52,45,26,62,44,48,80,92,70,56,48,73,68,56,47,50,46,50,50,30,40,50,51,28,39,52,35,27,46,44,33,49,72,46,38,48,56,51,37,44,54,44,48,54,55,48,46,54,56,34,47,75,70,74,42,47,73,49,54,29,80,69,50,63,51,65,59,53,51,50,45,39,72,71,31,63,67,54,34,51,47,50,50,50,36,53,49,46,48,50,52,39,49,50,34,50,50,51,25,44,51,28,49,47,49,48,48,42,57,53,26,61,58,40,84,65,128

Radius of gyration: 26.31 Å; Cα contacts (8 Å, |Δi|>4): 453; chains: 2; bounding box: 80×74×89 Å

pLDDT: mean 91.61, std 17.22, range [28.55, 98.94]